Protein 9BFJ (pdb70)

B-factor: mean 52.78, std 20.86, range [24.95, 113.48]

GO terms:
  GO:0005886 plasma membrane (C, IDA)
  GO:0005307 choline:sodium symporter activity (F, IMP)
  GO:0031594 neuromuscular junction (C, IDA)
  GO:0031901 early endosome membrane (C, IDA)
  GO:0005307 choline:sodium symporter activity (F, IDA)
  GO:0042734 presynaptic membrane (C, IDA)
  GO:0030672 synaptic vesicle membrane (C, IDA)
  GO:0015871 choline transport (P, IDA)
  GO:0015220 choline transmembrane transporter activity (F, IDA)
  GO:0008292 acetylcholine biosynthetic process (P, IDA)
  GO:0005307 choline:sodium symporter activity (F, EXP)
  GO:0042734 presynaptic membrane (C, EXP)
  GO:0031901 early endosome membrane (C, IMP)
  GO:0015871 choline transport (P, IMP)
  GO:0015220 choline transmembrane transporter activity (F, IMP)
  GO:0005886 plasma membrane (C, TAS)
  GO:0015721 bile acid and bile salt transport (P, TAS)
  GO:0015220 choline transmembrane transporter activity (F, TAS)
  GO:0006836 neurotransmitter transport (P, TAS)
  GO:0016020 membrane (C, IDA)

Secondary structure (DSSP, 8-state):
---HHHHHHHHHHHHHHHHHHHHHHHH----HHHHHHHHHHHHH-SHIIIIIHHHHHHSTTT-GGG-HHHHHHHHHHHHIIIIIHHHHTTS--SSTTHHHHHHT-HHHHHHHHHHHHHHHHHHHHHHHHHHHHHHHHHTT--HHHHHHHHHHHHHHHHHHHHHS---SHHHHHHHHHHHHHHHHHHHHHT-SSB--HHHHHHS-SSSS-TT----TTTHHHHHHHHHHHHHTTS--HHHHHHHHTSSSHHHHHHHHHHHHHHHHHHHHHHHHHHHHHHTB-TTTSTT-SSPTTTTT-GGGHHHHHHHHSS-HHHHHHHHHHHHHHHHHHHHHHHHHHHHHIIIIIIIIII--HHHHHHHHHHHHHHHHHHHHHHHHH---HHHHHHHTTHHIIIIIHHHHHHHHT-TT--HHHHHHHHHHHHHHHHHT-BTTTTB--SS--TT-EE-TTSPEE--S-HHHHHHHHHHHHHHHHHHHHHHHHHHTSS-GGG-SS---

Solvent-accessible surface area: 21034 Å² total; per-residue (Å²): 134,97,98,97,104,0,72,115,9,27,90,82,43,51,91,89,6,25,103,61,0,87,155,7,15,220,176,97,263,155,97,38,55,80,41,3,1,91,32,0,1,0,9,19,0,0,0,0,4,1,0,0,0,0,13,1,1,2,34,33,55,73,1,53,27,43,2,8,0,0,64,0,10,0,54,1,1,53,34,0,1,100,111,9,0,129,35,0,38,117,112,69,22,86,4,2,0,7,0,0,8,122,74,11,29,93,181,7,0,16,76,0,9,75,4,6,50,66,2,2,31,23,16,0,0,0,0,0,4,0,1,0,0,0,8,17,21,9,0,79,37,94,54,103,86,0,1,74,68,0,5,98,69,0,6,89,18,1,49,75,10,47,124,161,79,74,24,101,7,27,40,32,0,13,130,26,0,81,48,2,1,82,63,1,3,69,78,1,72,93,49,123,3,15,25,102,30,46,96,2,11,94,96,67,100,100,24,120,42,22,72,28,104,52,86,105,64,39,64,145,16,65,88,8,19,34,53,0,0,37,27,0,1,1,2,15,6,4,1,0,89,38,0,33,77,13,105,53,24,88,61,0,34,45,0,0,70,63,0,1,137,13,0,61,39,10,1,82,1,0,26,38,1,0,0,0,2,2,0,4,28,10,97,118,13,96,46,19,119,73,28,0,58,82,56,115,48,17,11,28,0,1,0,1,0,0,62,68,5,14,48,98,128,2,2,33,80,0,0,4,2,1,8,0,0,0,6,4,0,0,35,19,0,0,66,8,2,0,36,0,62,3,77,1,32,56,86,68,63,161,172,92,116,142,48,28,55,140,13,52,86,93,17,2,106,90,9,3,64,41,0,15,50,43,4,58,151,42,146,33,0,7,1,6,7,16,10,4,1,3,39,2,0,0,1,0,9,0,0,0,37,0,18,32,101,27,178,12,16,5,8,36,0,0,50,22,0,27,94,29,0,45,117,28,14,92,6,2,2,9,52,66,103,150,80,83,5,123,63,89,25,106,40,116,75,78,52,151,94,43,16,78,29,22,47,72,34,14,21,25,69,0,16,61,36,0,46,94,30,0,40,78,56,0,96,93,9,41,137,38,29,134,71,51,98,58,45,102,174,100,20,108,67,117,39,79

Organism: Homo sapiens (NCBI:txid9606)

Foldseek 3Di:
DFDVVLVVLLVVLVCVLQVVQVVVVVVPVPCVLVLLLLLLLLQQFALLLQLLLLLQLQDQQHFQLNSQQLVQLLLLLLCCLVPVLVLVEPDPDQFLLVLVCVFANLVLSVVVLVLQLLLLLLQLLLLLLSLLLLCCLQRVDDSLVSSVVSLVVLLVLLVVCVVDPTDCSSVVLSVLLLVLLVVLLVLLCPFPQFDDLVCLQCDPDPGHRSNHDADPLLVQVSVLLSCLSNLLSNSHRLLVNSSHPDPDSVSSSSSSNSSSVSSVSSSVSSSSQSSRLNRGPQCPWPNHPDRCVVVLNSSSSNSCSLRTRHDSVSSSSNSSSNSSSSSSNSSSSLQSSLVCCLPSPPPPPVHDPVVSVVSSSVSSVVSSVSSSVVSVPARHSNLSSSVSSQVSLLQVSLVSCCSRPPPQFYNQLNVQLRVQLVVLVVQQFDVRVPGAHNDADPPWDADPVGHIHHSHSSSVVSNVSSNVSRNVRRVVVVCCDVVCVDPPVPPP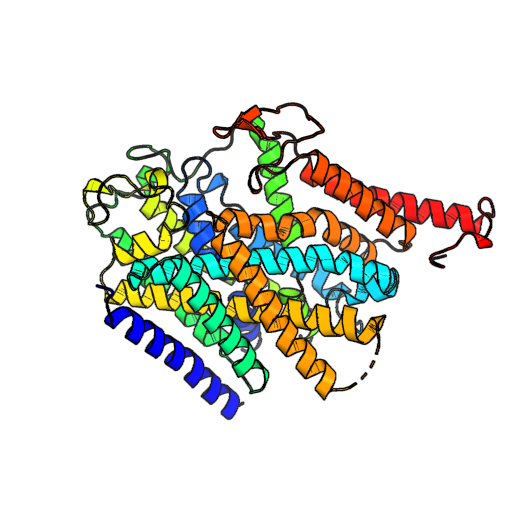SPSD

InterPro domains:
  IPR001734 Sodium/solute symporter [PF00474] (43-442)
  IPR001734 Sodium/solute symporter [PS50283] (4-456)
  IPR038377 Sodium/glucose symporter superfamily [G3DSA:1.20.1730.10] (32-506)
  IPR052244 High-affinity choline transporter [PTHR45897] (1-536)

Radius of gyration: 23.04 Å; Cα contacts (8 Å, |Δi|>4): 866; chains: 1; bounding box: 53×67×60 Å

Nearest PDB structures (foldseek):
  9bfj-assembly1_A  TM=1.002E+00  e=8.183E-70  Homo sapiens
  9bfi-assembly1_A  TM=9.826E-01  e=3.630E-61  Homo sapiens
  9bfk-assembly1_A  TM=9.855E-01  e=7.195E-60  Homo sapiens
  8j77-assembly1_A  TM=9.714E-01  e=5.092E-55  Homo sapiens
  8zqr-assembly1_A  TM=9.500E-01  e=1.009E-53  Homo sapiens

Structure (mmCIF, N/CA/C/O backbone):
data_9BFJ
#
_entry.id   9BFJ
#
_cell.length_a   1.00
_cell.length_b   1.00
_cell.length_c   1.00
_cell.angle_alpha   90.00
_cell.angle_beta   90.00
_cell.angle_gamma   90.00
#
_symmetry.space_group_name_H-M   'P 1'
#
loop_
_entity.id
_entity.type
_entity.pdbx_description
1 polymer 'High affinity choline transporter 1'
2 non-polymer 'CHOLINE ION'
3 non-polymer 'CHLORIDE ION'
4 non-polymer 'SODIUM ION'
#
loop_
_atom_site.group_PDB
_atom_site.id
_atom_site.type_symbol
_atom_site.label_atom_id
_atom_site.label_alt_id
_atom_site.label_comp_id
_atom_site.label_asym_id
_atom_site.label_entity_id
_atom_site.label_seq_id
_atom_site.pdbx_PDB_ins_code
_atom_site.Cartn_x
_atom_site.Cartn_y
_atom_site.Cartn_z
_atom_site.occupancy
_atom_site.B_iso_or_equiv
_atom_site.auth_seq_id
_atom_site.auth_comp_id
_atom_site.auth_asym_id
_atom_site.auth_atom_id
_atom_site.pdbx_PDB_model_num
ATOM 1 N N . ALA A 1 2 ? 82.812 59.585 72.490 1.00 98.22 2 ALA A N 1
ATOM 2 C CA . ALA A 1 2 ? 83.558 60.418 71.554 1.00 98.22 2 ALA A CA 1
ATOM 3 C C . ALA A 1 2 ? 84.524 61.346 72.285 1.00 98.22 2 ALA A C 1
ATOM 4 O O . ALA A 1 2 ? 85.562 61.725 71.740 1.00 98.22 2 ALA A O 1
ATOM 6 N N . PHE A 1 3 ? 84.175 61.716 73.515 1.00 95.10 3 PHE A N 1
ATOM 7 C CA . PHE A 1 3 ? 85.034 62.596 74.294 1.00 95.10 3 PHE A CA 1
ATOM 8 C C . PHE A 1 3 ? 86.287 61.856 74.744 1.00 95.10 3 PHE A C 1
ATOM 9 O O . PHE A 1 3 ? 86.245 60.668 75.071 1.00 95.10 3 PHE A O 1
ATOM 17 N N . HIS A 1 4 ? 87.410 62.569 74.755 1.00 97.49 4 HIS A N 1
ATOM 18 C CA . HIS A 1 4 ? 88.690 61.972 75.116 1.00 97.49 4 HIS A CA 1
ATOM 19 C C . HIS A 1 4 ? 88.795 61.859 76.632 1.00 97.49 4 HIS A C 1
ATOM 20 O O . HIS A 1 4 ? 88.776 62.873 77.339 1.00 97.49 4 HIS A O 1
ATOM 27 N N . VAL A 1 5 ? 88.913 60.624 77.127 1.00 100.69 5 VAL A N 1
ATOM 28 C CA . VAL A 1 5 ? 89.059 60.387 78.559 1.00 100.69 5 VAL A CA 1
ATOM 29 C C . VAL A 1 5 ? 90.408 60.883 79.069 1.00 100.69 5 VAL A C 1
ATOM 30 O O . VAL A 1 5 ? 90.574 61.104 80.278 1.00 100.69 5 VAL A O 1
ATOM 34 N N . GLU A 1 6 ? 91.374 61.069 78.163 1.00 99.17 6 GLU A N 1
ATOM 35 C CA . GLU A 1 6 ? 92.673 61.614 78.544 1.00 99.17 6 GLU A CA 1
ATOM 36 C C . GLU A 1 6 ? 92.529 63.008 79.135 1.00 99.17 6 GLU A C 1
ATOM 37 O O . GLU A 1 6 ? 93.195 63.343 80.119 1.00 99.17 6 GLU A O 1
ATOM 43 N N . GLY A 1 7 ? 91.651 63.830 78.556 1.00 94.39 7 GLY A N 1
ATOM 44 C CA . GLY A 1 7 ? 91.437 65.166 79.089 1.00 94.39 7 GLY A CA 1
ATOM 45 C C . GLY A 1 7 ? 90.830 65.158 80.477 1.00 94.39 7 GLY A C 1
ATOM 46 O O . GLY A 1 7 ? 91.223 65.946 81.342 1.00 94.39 7 GLY A O 1
ATOM 47 N N . LEU A 1 8 ? 89.856 64.276 80.707 1.00 96.24 8 LEU A N 1
ATOM 48 C CA . LEU A 1 8 ? 89.236 64.193 82.023 1.00 96.24 8 LEU A CA 1
ATOM 49 C C . LEU A 1 8 ? 90.233 63.708 83.068 1.00 96.24 8 LEU A C 1
ATOM 50 O O . LEU A 1 8 ? 90.310 64.269 84.170 1.00 96.24 8 LEU A O 1
ATOM 55 N N . ILE A 1 9 ? 91.031 62.690 82.731 1.00 99.31 9 ILE A N 1
ATOM 56 C CA . ILE A 1 9 ? 92.038 62.229 83.683 1.00 99.31 9 ILE A CA 1
ATOM 57 C C . ILE A 1 9 ? 93.110 63.297 83.896 1.00 99.31 9 ILE A C 1
ATOM 58 O O . ILE A 1 9 ? 93.651 63.427 85.003 1.00 99.31 9 ILE A O 1
ATOM 63 N N . ALA A 1 10 ? 93.385 64.123 82.878 1.00 95.26 10 ALA A N 1
ATOM 64 C CA . ALA A 1 10 ? 94.389 65.172 83.015 1.00 95.26 10 ALA A CA 1
ATOM 65 C C . ALA A 1 10 ? 93.906 66.294 83.922 1.00 95.26 10 ALA A C 1
ATOM 66 O O . ALA A 1 10 ? 94.662 66.779 84.771 1.00 95.26 10 ALA A O 1
ATOM 68 N N . ILE A 1 11 ? 92.656 66.731 83.754 1.00 91.34 11 ILE A N 1
ATOM 69 C CA . ILE A 1 11 ? 92.152 67.773 84.642 1.00 91.34 11 ILE A CA 1
ATOM 70 C C . ILE A 1 11 ? 92.008 67.237 86.063 1.00 91.34 11 ILE A C 1
ATOM 71 O O . ILE A 1 11 ? 92.261 67.966 87.032 1.00 91.34 11 ILE A O 1
ATOM 76 N N . ILE A 1 12 ? 91.672 65.950 86.220 1.00 96.77 12 ILE A N 1
ATOM 77 C CA . ILE A 1 12 ? 91.601 65.364 87.559 1.00 96.77 12 ILE A CA 1
ATOM 78 C C . ILE A 1 12 ? 92.975 65.369 88.225 1.00 96.77 12 ILE A C 1
ATOM 79 O O . ILE A 1 12 ? 93.124 65.805 89.376 1.00 96.77 12 ILE A O 1
ATOM 84 N N . VAL A 1 13 ? 94.006 64.908 87.505 1.00 97.18 13 VAL A N 1
ATOM 85 C CA . VAL A 1 13 ? 95.329 64.824 88.121 1.00 97.18 13 VAL A CA 1
ATOM 86 C C . VAL A 1 13 ? 95.909 66.217 88.361 1.00 97.18 13 VAL A C 1
ATOM 87 O O . VAL A 1 13 ? 96.594 66.437 89.365 1.00 97.18 13 VAL A O 1
ATOM 91 N N . PHE A 1 14 ? 95.628 67.186 87.481 1.00 92.64 14 PHE A N 1
ATOM 92 C CA . PHE A 1 14 ? 96.105 68.548 87.714 1.00 92.64 14 PHE A CA 1
ATOM 93 C C . PHE A 1 14 ? 95.419 69.184 88.916 1.00 92.64 14 PHE A C 1
ATOM 94 O O . PHE A 1 14 ? 96.066 69.883 89.705 1.00 92.64 14 PHE A O 1
ATOM 102 N N . TYR A 1 15 ? 94.111 68.956 89.074 1.00 91.99 15 TYR A N 1
ATOM 103 C CA . TYR A 1 15 ? 93.403 69.483 90.236 1.00 91.99 15 TYR A CA 1
ATOM 104 C C . TYR A 1 15 ? 93.941 68.877 91.527 1.00 91.99 15 TYR A C 1
ATOM 105 O O . TYR A 1 15 ? 94.150 69.590 92.521 1.00 91.99 15 TYR A O 1
ATOM 114 N N . LEU A 1 16 ? 94.191 67.565 91.524 1.00 97.79 16 LEU A N 1
ATOM 115 C CA . LEU A 1 16 ? 94.757 66.921 92.706 1.00 97.79 16 LEU A CA 1
ATOM 116 C C . LEU A 1 16 ? 96.174 67.413 92.988 1.00 97.79 16 LEU A C 1
ATOM 117 O O . LEU A 1 16 ? 96.552 67.588 94.151 1.00 97.79 16 LEU A O 1
ATOM 122 N N . LEU A 1 17 ? 96.971 67.637 91.939 1.00 99.83 17 LEU A N 1
ATOM 123 C CA . LEU A 1 17 ? 98.326 68.152 92.118 1.00 99.83 17 LEU A CA 1
ATOM 124 C C . LEU A 1 17 ? 98.308 69.565 92.688 1.00 99.83 17 LEU A C 1
ATOM 125 O O . LEU A 1 17 ? 99.192 69.938 93.467 1.00 99.83 17 LEU A O 1
ATOM 130 N N . ILE A 1 18 ? 97.325 70.373 92.286 1.00 94.78 18 ILE A N 1
ATOM 131 C CA . ILE A 1 18 ? 97.178 71.708 92.858 1.00 94.78 18 ILE A CA 1
ATOM 132 C C . ILE A 1 18 ? 96.808 71.622 94.335 1.00 94.78 18 ILE A C 1
ATOM 133 O O . ILE A 1 18 ? 97.384 72.324 95.176 1.00 94.78 18 ILE A O 1
ATOM 138 N N . LEU A 1 19 ? 95.860 70.747 94.680 1.00 101.06 19 LEU A N 1
ATOM 139 C CA . LEU A 1 19 ? 95.351 70.736 96.051 1.00 101.06 19 LEU A CA 1
ATOM 140 C C . LEU A 1 19 ? 96.333 70.082 97.025 1.00 101.06 19 LEU A C 1
ATOM 141 O O . LEU A 1 19 ? 96.418 70.492 98.190 1.00 101.06 19 LEU A O 1
ATOM 146 N N . LEU A 1 20 ? 97.071 69.060 96.577 1.00 104.29 20 LEU A N 1
ATOM 147 C CA . LEU A 1 20 ? 97.922 68.294 97.488 1.00 104.29 20 LEU A CA 1
ATOM 148 C C . LEU A 1 20 ? 99.079 69.130 98.025 1.00 104.29 20 LEU A C 1
ATOM 149 O O . LEU A 1 20 ? 99.405 69.056 99.218 1.00 104.29 20 LEU A O 1
ATOM 154 N N . VAL A 1 21 ? 99.712 69.927 97.161 1.00 103.87 21 VAL A N 1
ATOM 155 C CA . VAL A 1 21 ? 100.817 70.773 97.600 1.00 103.87 21 VAL A CA 1
ATOM 156 C C . VAL A 1 21 ? 100.323 71.827 98.584 1.00 103.87 21 VAL A C 1
ATOM 157 O O . VAL A 1 21 ? 101.005 72.148 99.564 1.00 103.87 21 VAL A O 1
ATOM 161 N N . GLY A 1 22 ? 99.130 72.373 98.345 1.00 103.39 22 GLY A N 1
ATOM 162 C CA . GLY A 1 22 ? 98.565 73.329 99.283 1.00 103.39 22 GLY A CA 1
ATOM 163 C C . GLY A 1 22 ? 98.236 72.713 100.630 1.00 103.39 22 GLY A C 1
ATOM 164 O O . GLY A 1 22 ? 98.447 73.338 101.673 1.00 103.39 22 GLY A O 1
ATOM 165 N N . ILE A 1 23 ? 97.718 71.482 100.626 1.00 105.90 23 ILE A N 1
ATOM 166 C CA . ILE A 1 23 ? 97.452 70.783 101.883 1.00 105.90 23 ILE A CA 1
ATOM 167 C C . ILE A 1 23 ? 98.753 70.537 102.641 1.00 105.90 23 ILE A C 1
ATOM 168 O O . ILE A 1 23 ? 98.824 70.727 103.862 1.00 105.90 23 ILE A O 1
ATOM 173 N N . TRP A 1 24 ? 99.806 70.129 101.926 1.00 110.52 24 TRP A N 1
ATOM 174 C CA . TRP A 1 24 ? 101.104 69.917 102.564 1.00 110.52 24 TRP A CA 1
ATOM 175 C C . TRP A 1 24 ? 101.664 71.215 103.144 1.00 110.52 24 TRP A C 1
ATOM 176 O O . TRP A 1 24 ? 102.203 71.226 104.260 1.00 110.52 24 TRP A O 1
ATOM 187 N N . ALA A 1 25 ? 101.542 72.319 102.401 1.00 108.02 25 ALA A N 1
ATOM 188 C CA . ALA A 1 25 ? 102.046 73.603 102.880 1.00 108.02 25 ALA A CA 1
ATOM 189 C C . ALA A 1 25 ? 101.263 74.092 104.093 1.00 108.02 25 ALA A C 1
ATOM 190 O O . ALA A 1 25 ? 101.843 74.670 105.019 1.00 108.02 25 ALA A O 1
ATOM 192 N N . ALA A 1 26 ? 99.945 73.879 104.101 1.00 109.29 26 ALA A N 1
ATOM 193 C CA . ALA A 1 26 ? 99.148 74.222 105.273 1.00 109.29 26 ALA A CA 1
ATOM 194 C C . ALA A 1 26 ? 99.501 73.345 106.465 1.00 109.29 26 ALA A C 1
ATOM 195 O O . ALA A 1 26 ? 99.452 73.808 107.610 1.00 109.29 26 ALA A O 1
ATOM 197 N N . TRP A 1 27 ? 99.842 72.077 106.216 1.00 113.48 27 TRP A N 1
ATOM 198 C CA . TRP A 1 27 ? 100.295 71.202 107.292 1.00 113.48 27 TRP A CA 1
ATOM 199 C C . TRP A 1 27 ? 101.600 71.707 107.894 1.00 113.48 27 TRP A C 1
ATOM 200 O O . TRP A 1 27 ? 101.762 71.720 109.121 1.00 113.48 27 TRP A O 1
ATOM 211 N N . ARG A 1 28 ? 102.547 72.117 107.045 1.00 112.47 28 ARG A N 1
ATOM 212 C CA . ARG A 1 28 ? 103.802 72.669 107.550 1.00 112.47 28 ARG A CA 1
ATOM 213 C C . ARG A 1 28 ? 103.570 73.993 108.268 1.00 112.47 28 ARG A C 1
ATOM 214 O O . ARG A 1 28 ? 104.094 74.218 109.366 1.00 112.47 28 ARG A O 1
ATOM 222 N N . THR A 1 29 ? 102.777 74.875 107.671 1.00 110.72 29 THR A N 1
ATOM 223 C CA . THR A 1 29 ? 102.539 76.196 108.238 1.00 110.72 29 THR A CA 1
ATOM 224 C C . THR A 1 29 ? 101.205 76.252 108.974 1.00 110.72 29 THR A C 1
ATOM 225 O O . THR A 1 29 ? 101.157 76.542 110.169 1.00 110.72 29 THR A O 1
ATOM 229 N N . ARG A 1 47 ? 113.613 84.308 104.167 1.00 108.16 47 ARG A N 1
ATOM 230 C CA . ARG A 1 47 ? 114.448 85.479 104.413 1.00 108.16 47 ARG A CA 1
ATOM 231 C C . ARG A 1 47 ? 113.869 86.738 103.763 1.00 108.16 47 ARG A C 1
ATOM 232 O O . ARG A 1 47 ? 114.318 87.159 102.696 1.00 108.16 47 ARG A O 1
ATOM 240 N N . ASP A 1 48 ? 112.877 87.333 104.438 1.00 99.64 48 ASP A N 1
ATOM 241 C CA . ASP A 1 48 ? 112.197 88.551 103.982 1.00 99.64 48 ASP A CA 1
ATOM 242 C C . ASP A 1 48 ? 111.612 88.364 102.581 1.00 99.64 48 ASP A C 1
ATOM 243 O O . ASP A 1 48 ? 111.758 89.212 101.698 1.00 99.64 48 ASP A O 1
ATOM 248 N N . ILE A 1 49 ? 110.949 87.227 102.379 1.00 77.67 49 ILE A N 1
ATOM 249 C CA . ILE A 1 49 ? 110.377 86.872 101.087 1.00 77.67 49 ILE A CA 1
ATOM 250 C C . ILE A 1 49 ? 108.856 86.849 101.115 1.00 77.67 49 ILE A C 1
ATOM 251 O O . ILE A 1 49 ? 108.229 86.623 100.069 1.00 77.67 49 ILE A O 1
ATOM 256 N N . GLY A 1 50 ? 108.238 87.115 102.269 1.00 63.28 50 GLY A N 1
ATOM 257 C CA . GLY A 1 50 ? 106.788 87.074 102.357 1.00 63.28 50 GLY A CA 1
ATOM 258 C C . GLY A 1 50 ? 106.100 88.151 101.543 1.00 63.28 50 GLY A C 1
ATOM 259 O O . GLY A 1 50 ? 104.931 88.001 101.174 1.00 63.28 50 GLY A O 1
ATOM 260 N N . LEU A 1 51 ? 106.804 89.249 101.260 1.00 56.62 51 LEU A N 1
ATOM 261 C CA . LEU A 1 51 ? 106.271 90.283 100.380 1.00 56.62 51 LEU A CA 1
ATOM 262 C C . LEU A 1 51 ? 106.043 89.741 98.975 1.00 56.62 51 LEU A C 1
ATOM 263 O O . LEU A 1 51 ? 105.010 90.016 98.348 1.00 56.62 51 LEU A O 1
ATOM 268 N N . LEU A 1 52 ? 106.992 88.947 98.478 1.00 54.94 52 LEU A N 1
ATOM 269 C CA . LEU A 1 52 ? 106.828 88.299 97.183 1.00 54.94 52 LEU A CA 1
ATOM 270 C C . LEU A 1 52 ? 105.652 87.335 97.195 1.00 54.94 52 LEU A C 1
ATOM 271 O O . LEU A 1 52 ? 104.901 87.248 96.217 1.00 54.94 52 LEU A O 1
ATOM 276 N N . VAL A 1 53 ? 105.480 86.598 98.294 1.00 53.26 53 VAL A N 1
ATOM 277 C CA . VAL A 1 53 ? 104.386 85.636 98.392 1.00 53.26 53 VAL A CA 1
ATOM 278 C C . VAL A 1 53 ? 103.041 86.353 98.384 1.00 53.26 53 VAL A C 1
ATOM 279 O O . VAL A 1 53 ? 102.097 85.922 97.710 1.00 53.26 53 VAL A O 1
ATOM 283 N N . GLY A 1 54 ? 102.938 87.464 99.115 1.00 47.38 54 GLY A N 1
ATOM 284 C CA . GLY A 1 54 ? 101.712 88.246 99.089 1.00 47.38 54 GLY A CA 1
ATOM 285 C C . GLY A 1 54 ? 101.411 88.823 97.718 1.00 47.38 54 GLY A C 1
ATOM 286 O O . GLY A 1 54 ? 100.259 88.818 97.270 1.00 47.38 54 GLY A O 1
ATOM 287 N N . GLY A 1 55 ? 102.443 89.317 97.028 1.00 43.01 55 GLY A N 1
ATOM 288 C CA . GLY A 1 55 ? 102.242 89.813 95.677 1.00 43.01 55 GLY A CA 1
ATOM 289 C C . GLY A 1 55 ? 101.781 88.733 94.716 1.00 43.01 55 GLY A C 1
ATOM 290 O O . GLY A 1 55 ? 100.884 88.958 93.899 1.00 43.01 55 GLY A O 1
ATOM 291 N N . PHE A 1 56 ? 102.378 87.542 94.812 1.00 45.01 56 PHE A N 1
ATOM 292 C CA . PHE A 1 56 ? 101.976 86.428 93.958 1.00 45.01 56 PHE A CA 1
ATOM 293 C C . PHE A 1 56 ? 100.550 85.985 94.254 1.00 45.01 56 PHE A C 1
ATOM 294 O O . PHE A 1 56 ? 99.794 85.650 93.335 1.00 45.01 56 PHE A O 1
ATOM 302 N N . THR A 1 57 ? 100.169 85.965 95.531 1.00 41.79 57 THR A N 1
ATOM 303 C CA . THR A 1 57 ? 98.812 85.576 95.896 1.00 41.79 57 THR A CA 1
ATOM 304 C C . THR A 1 57 ? 97.789 86.580 95.372 1.00 41.79 57 THR A C 1
ATOM 305 O O . THR A 1 57 ? 96.729 86.193 94.864 1.00 41.79 57 THR A O 1
ATOM 309 N N . MET A 1 58 ? 98.094 87.877 95.473 1.00 38.00 58 MET A N 1
ATOM 310 C CA . MET A 1 58 ? 97.185 88.884 94.932 1.00 38.00 58 MET A CA 1
ATOM 311 C C . MET A 1 58 ? 97.100 88.799 93.410 1.00 38.00 58 MET A C 1
ATOM 312 O O . MET A 1 58 ? 96.022 88.990 92.834 1.00 38.00 58 MET A O 1
ATOM 317 N N . THR A 1 59 ? 98.220 88.504 92.744 1.00 35.71 59 THR A N 1
ATOM 318 C CA . THR A 1 59 ? 98.191 88.300 91.298 1.00 35.71 59 THR A CA 1
ATOM 319 C C . THR A 1 59 ? 97.318 87.108 90.924 1.00 35.71 59 THR A C 1
ATOM 320 O O . THR A 1 59 ? 96.558 87.168 89.952 1.00 35.71 59 THR A O 1
ATOM 324 N N . ALA A 1 60 ? 97.420 86.013 91.680 1.00 34.50 60 ALA A N 1
ATOM 325 C CA . ALA A 1 60 ? 96.592 84.842 91.408 1.00 34.50 60 ALA A CA 1
ATOM 326 C C . ALA A 1 60 ? 95.116 85.138 91.642 1.00 34.50 60 ALA A C 1
ATOM 327 O O . ALA A 1 60 ? 94.256 84.621 90.925 1.00 34.50 60 ALA A O 1
ATOM 329 N N . THR A 1 61 ? 94.805 85.955 92.647 1.00 33.23 61 THR A N 1
ATOM 330 C CA . THR A 1 61 ? 93.423 86.381 92.856 1.00 33.23 61 THR A CA 1
ATOM 331 C C . THR A 1 61 ? 92.913 87.216 91.685 1.00 33.23 61 THR A C 1
ATOM 332 O O . THR A 1 61 ? 91.786 87.021 91.217 1.00 33.23 61 THR A O 1
ATOM 336 N N . TRP A 1 62 ? 93.738 88.140 91.185 1.00 27.38 62 TRP A N 1
ATOM 337 C CA . TRP A 1 62 ? 93.286 89.076 90.158 1.00 27.38 62 TRP A CA 1
ATOM 338 C C . TRP A 1 62 ? 93.170 88.413 88.791 1.00 27.38 62 TRP A C 1
ATOM 339 O O . TRP A 1 62 ? 92.215 88.670 88.053 1.00 27.38 62 TRP A O 1
ATOM 350 N N . VAL A 1 63 ? 94.128 87.568 88.429 1.00 29.46 63 VAL A N 1
ATOM 351 C CA . VAL A 1 63 ? 94.208 87.006 87.085 1.00 29.46 63 VAL A CA 1
ATOM 352 C C . VAL A 1 63 ? 93.424 85.699 87.053 1.00 29.46 63 VAL A C 1
ATOM 353 O O . VAL A 1 63 ? 93.827 84.708 87.662 1.00 29.46 63 VAL A O 1
ATOM 357 N N . GLY A 1 64 ? 92.312 85.689 86.324 1.00 28.87 64 GLY A N 1
ATOM 358 C CA . GLY A 1 64 ? 91.469 84.524 86.195 1.00 28.87 64 GLY A CA 1
ATOM 359 C C . GLY A 1 64 ? 91.138 84.231 84.745 1.00 28.87 64 GLY A C 1
ATOM 360 O O . GLY A 1 64 ? 91.910 84.527 83.834 1.00 28.87 64 GLY A O 1
ATOM 361 N N . GLY A 1 65 ? 89.964 83.630 84.547 1.00 28.33 65 GLY A N 1
ATOM 362 C CA . GLY A 1 65 ? 89.525 83.305 83.200 1.00 28.33 65 GLY A CA 1
ATOM 363 C C . GLY A 1 65 ? 89.257 84.537 82.361 1.00 28.33 65 GLY A C 1
ATOM 364 O O . GLY A 1 65 ? 89.484 84.534 81.148 1.00 28.33 65 GLY A O 1
ATOM 365 N N . GLY A 1 66 ? 88.746 85.592 82.993 1.00 27.49 66 GLY A N 1
ATOM 366 C CA . GLY A 1 66 ? 88.584 86.891 82.375 1.00 27.49 66 GLY A CA 1
ATOM 367 C C . GLY A 1 66 ? 89.857 87.388 81.734 1.00 27.49 66 GLY A C 1
ATOM 368 O O . GLY A 1 66 ? 89.876 87.580 80.522 1.00 27.49 66 GLY A O 1
ATOM 369 N N . TYR A 1 67 ? 90.928 87.531 82.522 1.00 28.89 67 TYR A N 1
ATOM 370 C CA . TYR A 1 67 ? 92.214 87.986 81.995 1.00 28.89 67 TYR A CA 1
ATOM 371 C C . TYR A 1 67 ? 92.619 87.198 80.758 1.00 28.89 67 TYR A C 1
ATOM 372 O O . TYR A 1 67 ? 92.626 87.739 79.648 1.00 28.89 67 TYR A O 1
ATOM 381 N N . ILE A 1 68 ? 92.814 85.891 80.913 1.00 30.69 68 ILE A N 1
ATOM 382 C CA . ILE A 1 68 ? 93.406 85.081 79.854 1.00 30.69 68 ILE A CA 1
ATOM 383 C C . ILE A 1 68 ? 92.480 85.016 78.638 1.00 30.69 68 ILE A C 1
ATOM 384 O O . ILE A 1 68 ? 92.816 85.503 77.545 1.00 30.69 68 ILE A O 1
ATOM 389 N N . ASN A 1 69 ? 91.273 84.475 78.829 1.00 30.65 69 ASN A N 1
ATOM 390 C CA . ASN A 1 69 ? 90.399 84.207 77.692 1.00 30.65 69 ASN A CA 1
ATOM 391 C C . ASN A 1 69 ? 89.809 85.489 77.113 1.00 30.65 69 ASN A C 1
ATOM 392 O O . ASN A 1 69 ? 89.717 85.628 75.891 1.00 30.65 69 ASN A O 1
ATOM 397 N N . GLY A 1 70 ? 89.393 86.433 77.962 1.00 27.87 70 GLY A N 1
ATOM 398 C CA . GLY A 1 70 ? 88.849 87.678 77.460 1.00 27.87 70 GLY A CA 1
ATOM 399 C C . GLY A 1 70 ? 89.879 88.535 76.752 1.00 27.87 70 GLY A C 1
ATOM 400 O O . GLY A 1 70 ? 89.560 89.191 75.760 1.00 27.87 70 GLY A O 1
ATOM 401 N N . THR A 1 71 ? 91.129 88.539 77.237 1.00 27.04 71 THR A N 1
ATOM 402 C CA . THR A 1 71 ? 92.174 89.269 76.537 1.00 27.04 71 THR A CA 1
ATOM 403 C C . THR A 1 71 ? 92.454 88.655 75.177 1.00 27.04 71 THR A C 1
ATOM 404 O O . THR A 1 71 ? 92.589 89.386 74.184 1.00 27.04 71 THR A O 1
ATOM 408 N N . ALA A 1 72 ? 92.475 87.320 75.100 1.00 27.63 72 ALA A N 1
ATOM 409 C CA . ALA A 1 72 ? 92.681 86.677 73.809 1.00 27.63 72 ALA A CA 1
ATOM 410 C C . ALA A 1 72 ? 91.527 86.959 72.853 1.00 27.63 72 ALA A C 1
ATOM 411 O O . ALA A 1 72 ? 91.749 87.208 71.663 1.00 27.63 72 ALA A O 1
ATOM 413 N N . GLU A 1 73 ? 90.294 86.948 73.362 1.00 30.39 73 GLU A N 1
ATOM 414 C CA . GLU A 1 73 ? 89.134 87.233 72.525 1.00 30.39 73 GLU A CA 1
ATOM 415 C C . GLU A 1 73 ? 89.137 88.674 72.029 1.00 30.39 73 GLU A C 1
ATOM 416 O O . GLU A 1 73 ? 88.863 88.926 70.853 1.00 30.39 73 GLU A O 1
ATOM 422 N N . ALA A 1 74 ? 89.447 89.631 72.908 1.00 28.28 74 ALA A N 1
ATOM 423 C CA . ALA A 1 74 ? 89.455 91.036 72.513 1.00 28.28 74 ALA A CA 1
ATOM 424 C C . ALA A 1 74 ? 90.532 91.319 71.475 1.00 28.28 74 ALA A C 1
ATOM 425 O O . ALA A 1 74 ? 90.300 92.076 70.528 1.00 28.28 74 ALA A O 1
ATOM 427 N N . VAL A 1 75 ? 91.717 90.726 71.634 1.00 26.86 75 VAL A N 1
ATOM 428 C CA . VAL A 1 75 ? 92.749 90.893 70.615 1.00 26.86 75 VAL A CA 1
ATOM 429 C C . VAL A 1 75 ? 92.334 90.207 69.315 1.00 26.86 75 VAL A C 1
ATOM 430 O O . VAL A 1 75 ? 92.632 90.694 68.219 1.00 26.86 75 VAL A O 1
ATOM 434 N N . TYR A 1 76 ? 91.611 89.089 69.413 1.00 32.88 76 TYR A N 1
ATOM 435 C CA . TYR A 1 76 ? 91.289 88.303 68.225 1.00 32.88 76 TYR A CA 1
ATOM 436 C C . TYR A 1 76 ? 90.214 88.963 67.361 1.00 32.88 76 TYR A C 1
ATOM 437 O O . TYR A 1 76 ? 90.296 88.917 66.130 1.00 32.88 76 TYR A O 1
ATOM 446 N N . VAL A 1 77 ? 89.201 89.558 67.977 1.00 35.93 77 VAL A N 1
ATOM 447 C CA . VAL A 1 77 ? 88.024 90.048 67.241 1.00 35.93 77 VAL A CA 1
ATOM 448 C C . VAL A 1 77 ? 88.410 91.259 66.396 1.00 35.93 77 VAL A C 1
ATOM 449 O O . VAL A 1 77 ? 89.031 92.200 66.918 1.00 35.93 77 VAL A O 1
ATOM 453 N N . PRO A 1 78 ? 88.075 91.278 65.099 1.00 41.13 78 PRO A N 1
ATOM 454 C CA . PRO A 1 78 ? 88.523 92.380 64.226 1.00 41.13 78 PRO A CA 1
ATOM 455 C C . PRO A 1 78 ? 88.017 93.750 64.634 1.00 41.13 78 PRO A C 1
ATOM 456 O O . PRO A 1 78 ? 88.706 94.748 64.397 1.00 41.13 78 PRO A O 1
ATOM 460 N N . GLY A 1 79 ? 86.832 93.833 65.235 1.00 40.58 79 GLY A N 1
ATOM 461 C CA . GLY A 1 79 ? 86.335 95.118 65.689 1.00 40.58 79 GLY A CA 1
ATOM 462 C C . GLY A 1 79 ? 87.164 95.737 66.796 1.00 40.58 79 GLY A C 1
ATOM 463 O O . GLY A 1 79 ? 87.215 96.963 66.920 1.00 40.58 79 GLY A O 1
ATOM 464 N N . TYR A 1 80 ? 87.799 94.912 67.629 1.00 36.74 80 TYR A N 1
ATOM 465 C CA . TYR A 1 80 ? 88.528 95.428 68.784 1.00 36.74 80 TYR A CA 1
ATOM 466 C C . TYR A 1 80 ? 90.031 95.542 68.530 1.00 36.74 80 TYR A C 1
ATOM 467 O O . TYR A 1 80 ? 90.570 96.649 68.451 1.00 36.74 80 TYR A O 1
ATOM 476 N N . GLY A 1 81 ? 90.713 94.413 68.376 1.00 31.01 81 GLY A N 1
ATOM 477 C CA . GLY A 1 81 ? 92.162 94.430 68.332 1.00 31.01 81 GLY A CA 1
ATOM 478 C C . GLY A 1 81 ? 92.780 94.700 69.698 1.00 31.01 81 GLY A C 1
ATOM 479 O O . GLY A 1 81 ? 92.108 94.758 70.724 1.00 31.01 81 GLY A O 1
ATOM 480 N N . LEU A 1 82 ? 94.106 94.871 69.688 1.00 30.87 82 LEU A N 1
ATOM 481 C CA . LEU A 1 82 ? 94.818 95.199 70.921 1.00 30.87 82 LEU A CA 1
ATOM 482 C C . LEU A 1 82 ? 94.486 96.605 71.402 1.00 30.87 82 LEU A C 1
ATOM 483 O O . LEU A 1 82 ? 94.465 96.854 72.613 1.00 30.87 82 LEU A O 1
ATOM 488 N N . ALA A 1 83 ? 94.205 97.525 70.475 1.00 31.62 83 ALA A N 1
ATOM 489 C CA . ALA A 1 83 ? 93.895 98.903 70.846 1.00 31.62 83 ALA A CA 1
ATOM 490 C C . ALA A 1 83 ? 92.642 98.995 71.703 1.00 31.62 83 ALA A C 1
ATOM 491 O O . ALA A 1 83 ? 92.488 99.950 72.469 1.00 31.62 83 ALA A O 1
ATOM 493 N N . TRP A 1 84 ? 91.737 98.029 71.586 1.00 31.24 84 TRP A N 1
ATOM 494 C CA . TRP A 1 84 ? 90.514 98.011 72.371 1.00 31.24 84 TRP A CA 1
ATOM 495 C C . TRP A 1 84 ? 90.504 96.931 73.446 1.00 31.24 84 TRP A C 1
ATOM 496 O O . TRP A 1 84 ? 89.493 96.777 74.135 1.00 31.24 84 TRP A O 1
ATOM 507 N N . ALA A 1 85 ? 91.597 96.188 73.612 1.00 29.88 85 ALA A N 1
ATOM 508 C CA . ALA A 1 85 ? 91.730 95.224 74.706 1.00 29.88 85 ALA A CA 1
ATOM 509 C C . ALA A 1 85 ? 92.251 95.948 75.946 1.00 29.88 85 ALA A C 1
ATOM 510 O O . ALA A 1 85 ? 93.373 95.747 76.409 1.00 29.88 85 ALA A O 1
ATOM 512 N N . GLN A 1 86 ? 91.399 96.817 76.479 1.00 30.91 86 GLN A N 1
ATOM 513 C CA . GLN A 1 86 ? 91.802 97.735 77.533 1.00 30.91 86 GLN A CA 1
ATOM 514 C C . GLN A 1 86 ? 91.661 97.155 78.930 1.00 30.91 86 GLN A C 1
ATOM 515 O O . GLN A 1 86 ? 92.267 97.687 79.864 1.00 30.91 86 GLN A O 1
ATOM 521 N N . ALA A 1 87 ? 90.875 96.095 79.094 1.00 28.19 87 ALA A N 1
ATOM 522 C CA . ALA A 1 87 ? 90.661 95.526 80.422 1.00 28.19 87 ALA A CA 1
ATOM 523 C C . ALA A 1 87 ? 91.921 94.975 81.091 1.00 28.19 87 ALA A C 1
ATOM 524 O O . ALA A 1 87 ? 92.072 95.202 82.301 1.00 28.19 87 ALA A O 1
ATOM 526 N N . PRO A 1 88 ? 92.830 94.243 80.424 1.00 28.95 88 PRO A N 1
ATOM 527 C CA . PRO A 1 88 ? 94.052 93.826 81.141 1.00 28.95 88 PRO A CA 1
ATOM 528 C C . PRO A 1 88 ? 94.906 94.992 81.619 1.00 28.95 88 PRO A C 1
ATOM 529 O O . PRO A 1 88 ? 95.307 95.023 82.791 1.00 28.95 88 PRO A O 1
ATOM 533 N N . ILE A 1 89 ? 95.153 95.979 80.754 1.00 29.61 89 ILE A N 1
ATOM 534 C CA . ILE A 1 89 ? 95.948 97.141 81.141 1.00 29.61 89 ILE A CA 1
ATOM 535 C C . ILE A 1 89 ? 95.235 97.953 82.215 1.00 29.61 89 ILE A C 1
ATOM 536 O O . ILE A 1 89 ? 95.846 98.361 83.210 1.00 29.61 89 ILE A O 1
ATOM 541 N N . GLY A 1 90 ? 93.936 98.196 82.034 1.00 27.65 90 GLY A N 1
ATOM 542 C CA . GLY A 1 90 ? 93.194 98.992 82.999 1.00 27.65 90 GLY A CA 1
ATOM 543 C C . GLY A 1 90 ? 93.064 98.321 84.351 1.00 27.65 90 GLY A C 1
ATOM 544 O O . GLY A 1 90 ? 93.186 98.970 85.391 1.00 27.65 90 GLY A O 1
ATOM 545 N N . TYR A 1 91 ? 92.834 97.010 84.359 1.00 27.72 91 TYR A N 1
ATOM 546 C CA . TYR A 1 91 ? 92.715 96.281 85.613 1.00 27.72 91 TYR A CA 1
ATOM 547 C C . TYR A 1 91 ? 94.060 96.122 86.304 1.00 27.72 91 TYR A C 1
ATOM 548 O O . TYR A 1 91 ? 94.111 96.032 87.534 1.00 27.72 91 TYR A O 1
ATOM 557 N N . SER A 1 92 ? 95.156 96.077 85.544 1.00 29.33 92 SER A N 1
ATOM 558 C CA . SER A 1 92 ? 96.468 96.120 86.176 1.00 29.33 92 SER A CA 1
ATOM 559 C C . SER A 1 92 ? 96.754 97.493 86.776 1.00 29.33 92 SER A C 1
ATOM 560 O O . SER A 1 92 ? 97.299 97.589 87.880 1.00 29.33 92 SER A O 1
ATOM 563 N N . LEU A 1 93 ? 96.398 98.569 86.067 1.00 29.65 93 LEU A N 1
ATOM 564 C CA . LEU A 1 93 ? 96.606 99.915 86.594 1.00 29.65 93 LEU A CA 1
ATOM 565 C C . LEU A 1 93 ? 95.694 100.225 87.774 1.00 29.65 93 LEU A C 1
ATOM 566 O O . LEU A 1 93 ? 96.002 101.127 88.560 1.00 29.65 93 LEU A O 1
ATOM 571 N N . SER A 1 94 ? 94.576 99.506 87.902 1.00 29.86 94 SER A N 1
ATOM 572 C CA . SER A 1 94 ? 93.734 99.639 89.085 1.00 29.86 94 SER A CA 1
ATOM 573 C C . SER A 1 94 ? 94.501 99.293 90.352 1.00 29.86 94 SER A C 1
ATOM 574 O O . SER A 1 94 ? 94.319 99.937 91.387 1.00 29.86 94 SER A O 1
ATOM 577 N N . LEU A 1 95 ? 95.364 98.277 90.293 1.00 29.83 95 LEU A N 1
ATOM 578 C CA . LEU A 1 95 ? 96.147 97.896 91.464 1.00 29.83 95 LEU A CA 1
ATOM 579 C C . LEU A 1 95 ? 97.181 98.960 91.816 1.00 29.83 95 LEU A C 1
ATOM 580 O O . LEU A 1 95 ? 97.404 99.245 92.998 1.00 29.83 95 LEU A O 1
ATOM 585 N N . ILE A 1 96 ? 97.814 99.565 90.807 1.00 33.06 96 ILE A N 1
ATOM 586 C CA . ILE A 1 96 ? 98.758 100.653 91.053 1.00 33.06 96 ILE A CA 1
ATOM 587 C C . ILE A 1 96 ? 98.048 101.841 91.688 1.00 33.06 96 ILE A C 1
ATOM 588 O O . ILE A 1 96 ? 98.537 102.434 92.656 1.00 33.06 96 ILE A O 1
ATOM 593 N N . LEU A 1 97 ? 96.878 102.202 91.154 1.00 35.41 97 LEU A N 1
ATOM 594 C CA . LEU A 1 97 ? 96.132 103.326 91.711 1.00 35.41 97 LEU A CA 1
ATOM 595 C C . LEU A 1 97 ? 95.640 103.024 93.119 1.00 35.41 97 LEU A C 1
ATOM 596 O O . LEU A 1 97 ? 95.648 103.906 93.984 1.00 35.41 97 LEU A O 1
ATOM 601 N N . GLY A 1 98 ? 95.202 101.786 93.361 1.00 37.17 98 GLY A N 1
ATOM 602 C CA . GLY A 1 98 ? 94.805 101.396 94.700 1.00 37.17 98 GLY A CA 1
ATOM 603 C C . GLY A 1 98 ? 95.944 101.503 95.689 1.00 37.17 98 GLY A C 1
ATOM 604 O O . GLY A 1 98 ? 95.799 102.120 96.743 1.00 37.17 98 GLY A O 1
ATOM 605 N N . GLY A 1 99 ? 97.113 100.973 95.323 1.00 38.85 99 GLY A N 1
ATOM 606 C CA . GLY A 1 99 ? 98.274 101.084 96.187 1.00 38.85 99 GLY A CA 1
ATOM 607 C C . GLY A 1 99 ? 98.690 102.518 96.439 1.00 38.85 99 GLY A C 1
ATOM 608 O O . GLY A 1 99 ? 99.055 102.879 97.558 1.00 38.85 99 GLY A O 1
ATOM 609 N N . LEU A 1 100 ? 98.617 103.363 95.410 1.00 39.83 100 LEU A N 1
ATOM 610 C CA . LEU A 1 100 ? 99.028 104.753 95.573 1.00 39.83 100 LEU A CA 1
ATOM 611 C C . LEU A 1 100 ? 98.060 105.534 96.454 1.00 39.83 100 LEU A C 1
ATOM 612 O O . LEU A 1 100 ? 98.493 106.298 97.322 1.00 39.83 100 LEU A O 1
ATOM 617 N N . PHE A 1 101 ? 96.754 105.356 96.266 1.00 40.00 101 PHE A N 1
ATOM 618 C CA . PHE A 1 101 ? 95.808 106.303 96.845 1.00 40.00 101 PHE A CA 1
ATOM 619 C C . PHE A 1 101 ? 94.831 105.708 97.845 1.00 40.00 101 PHE A C 1
ATOM 620 O O . PHE A 1 101 ? 94.436 106.403 98.780 1.00 40.00 101 PHE A O 1
ATOM 628 N N . PHE A 1 102 ? 94.399 104.460 97.676 1.00 42.23 102 PHE A N 1
ATOM 629 C CA . PHE A 1 102 ? 93.320 103.923 98.489 1.00 42.23 102 PHE A CA 1
ATOM 630 C C . PHE A 1 102 ? 93.790 102.988 99.593 1.00 42.23 102 PHE A C 1
ATOM 631 O O . PHE A 1 102 ? 93.008 102.698 100.498 1.00 42.23 102 PHE A O 1
ATOM 639 N N . ALA A 1 103 ? 95.035 102.509 99.544 1.00 46.49 103 ALA A N 1
ATOM 640 C CA . ALA A 1 103 ? 95.484 101.514 100.515 1.00 46.49 103 ALA A CA 1
ATOM 641 C C . ALA A 1 103 ? 95.577 102.104 101.917 1.00 46.49 103 ALA A C 1
ATOM 642 O O . ALA A 1 103 ? 95.075 101.516 102.880 1.00 46.49 103 ALA A O 1
ATOM 644 N N . LYS A 1 104 ? 96.226 103.264 102.052 1.00 51.44 104 LYS A N 1
ATOM 645 C CA . LYS A 1 104 ? 96.358 103.886 103.370 1.00 51.44 104 LYS A CA 1
ATOM 646 C C . LYS A 1 104 ? 95.027 104.341 103.970 1.00 51.44 104 LYS A C 1
ATOM 647 O O . LYS A 1 104 ? 94.793 104.058 105.158 1.00 51.44 104 LYS A O 1
ATOM 653 N N . PRO A 1 105 ? 94.139 105.062 103.259 1.00 52.19 105 PRO A N 1
ATOM 654 C CA . PRO A 1 105 ? 92.885 105.487 103.910 1.00 52.19 105 PRO A CA 1
ATOM 655 C C . PRO A 1 105 ? 91.979 104.345 104.339 1.00 52.19 105 PRO A C 1
ATOM 656 O O . PRO A 1 105 ? 91.255 104.491 105.330 1.00 52.19 105 PRO A O 1
ATOM 660 N N . MET A 1 106 ? 91.978 103.220 103.622 1.00 54.17 106 MET A N 1
ATOM 661 C CA . MET A 1 106 ? 91.154 102.094 104.047 1.00 54.17 106 MET A CA 1
ATOM 662 C C . MET A 1 106 ? 91.732 101.396 105.271 1.00 54.17 106 MET A C 1
ATOM 663 O O . MET A 1 106 ? 90.976 100.861 106.088 1.00 54.17 106 MET A O 1
ATOM 668 N N . ARG A 1 107 ? 93.053 101.395 105.422 1.00 57.62 107 ARG A N 1
ATOM 669 C CA . ARG A 1 107 ? 93.671 100.779 106.583 1.00 57.62 107 ARG A CA 1
ATOM 670 C C . ARG A 1 107 ? 93.590 101.712 107.789 1.00 57.62 107 ARG A C 1
ATOM 671 O O . ARG A 1 107 ? 93.106 102.844 107.706 1.00 57.62 107 ARG A O 1
ATOM 679 N N . SER A 1 108 ? 94.058 101.211 108.933 1.00 69.39 108 SER A N 1
ATOM 680 C CA . SER A 1 108 ? 94.036 101.873 110.237 1.00 69.39 108 SER A CA 1
ATOM 681 C C . SER A 1 108 ? 92.624 102.179 110.724 1.00 69.39 108 SER A C 1
ATOM 682 O O . SER A 1 108 ? 92.453 102.973 111.657 1.00 69.39 108 SER A O 1
ATOM 685 N N . LYS A 1 109 ? 91.608 101.575 110.115 1.00 69.74 109 LYS A N 1
ATOM 686 C CA . LYS A 1 109 ? 90.235 101.654 110.584 1.00 69.74 109 LYS A CA 1
ATOM 687 C C . LYS A 1 109 ? 89.686 100.240 110.683 1.00 69.74 109 LYS A C 1
ATOM 688 O O . LYS A 1 109 ? 90.187 99.314 110.041 1.00 69.74 109 LYS A O 1
ATOM 694 N N . GLY A 1 110 ? 88.647 100.075 111.493 1.00 69.78 110 GLY A N 1
ATOM 695 C CA . GLY A 1 110 ? 88.077 98.759 111.697 1.00 69.78 110 GLY A CA 1
ATOM 696 C C . GLY A 1 110 ? 87.238 98.262 110.538 1.00 69.78 110 GLY A C 1
ATOM 697 O O . GLY A 1 110 ? 86.058 97.946 110.714 1.00 69.78 110 GLY A O 1
ATOM 698 N N . TYR A 1 111 ? 87.830 98.181 109.350 1.00 60.17 111 TYR A N 1
ATOM 699 C CA . TYR A 1 111 ? 87.129 97.728 108.156 1.00 60.17 111 TYR A CA 1
ATOM 700 C C . TYR A 1 111 ? 87.453 96.261 107.925 1.00 60.17 111 TYR A C 1
ATOM 701 O O . TYR A 1 111 ? 88.626 95.888 107.824 1.00 60.17 111 TYR A O 1
ATOM 710 N N . VAL A 1 112 ? 86.416 95.434 107.859 1.00 58.58 112 VAL A N 1
ATOM 711 C CA . VAL A 1 112 ? 86.559 94.034 107.492 1.00 58.58 112 VAL A CA 1
ATOM 712 C C . VAL A 1 112 ? 86.255 93.817 106.016 1.00 58.58 112 VAL A C 1
ATOM 713 O O . VAL A 1 112 ? 86.983 93.102 105.327 1.00 58.58 112 VAL A O 1
ATOM 717 N N . THR A 1 113 ? 85.190 94.435 105.521 1.00 55.22 113 THR A N 1
ATOM 718 C CA . THR A 1 113 ? 84.836 94.396 104.114 1.00 55.22 113 THR A CA 1
ATOM 719 C C . THR A 1 113 ? 84.900 95.799 103.527 1.00 55.22 113 THR A C 1
ATOM 720 O O . THR A 1 113 ? 85.027 96.796 104.241 1.00 55.22 113 THR A O 1
ATOM 724 N N . MET A 1 114 ? 84.818 95.861 102.198 1.00 50.19 114 MET A N 1
ATOM 725 C CA . MET A 1 114 ? 84.813 97.139 101.500 1.00 50.19 114 MET A CA 1
ATOM 726 C C . MET A 1 114 ? 83.542 97.932 101.779 1.00 50.19 114 MET A C 1
ATOM 727 O O . MET A 1 114 ? 83.571 99.166 101.750 1.00 50.19 114 MET A O 1
ATOM 732 N N . LEU A 1 115 ? 82.442 97.255 102.104 1.00 51.75 115 LEU A N 1
ATOM 733 C CA . LEU A 1 115 ? 81.172 97.917 102.366 1.00 51.75 115 LEU A CA 1
ATOM 734 C C . LEU A 1 115 ? 81.090 98.524 103.756 1.00 51.75 115 LEU A C 1
ATOM 735 O O . LEU A 1 115 ? 80.099 99.194 104.058 1.00 51.75 115 LEU A O 1
ATOM 740 N N . ASP A 1 116 ? 82.082 98.285 104.611 1.00 55.72 116 ASP A N 1
ATOM 741 C CA . ASP A 1 116 ? 82.056 98.857 105.955 1.00 55.72 116 ASP A CA 1
ATOM 742 C C . ASP A 1 116 ? 82.121 100.385 105.994 1.00 55.72 116 ASP A C 1
ATOM 743 O O . ASP A 1 116 ? 81.402 100.968 106.824 1.00 55.72 116 ASP A O 1
ATOM 748 N N . PRO A 1 117 ? 82.955 101.088 105.202 1.00 52.77 117 PRO A N 1
ATOM 749 C CA . PRO A 1 117 ? 82.842 102.561 105.190 1.00 52.77 117 PRO A CA 1
ATOM 750 C C . PRO A 1 117 ? 81.474 103.068 104.770 1.00 52.77 117 PRO A C 1
ATOM 751 O O . PRO A 1 117 ? 80.972 104.040 105.349 1.00 52.77 117 PRO A O 1
ATOM 755 N N . PHE A 1 118 ? 80.849 102.422 103.783 1.00 47.46 118 PHE A N 1
ATOM 756 C CA . PHE A 1 118 ? 79.535 102.854 103.324 1.00 47.46 118 PHE A CA 1
ATOM 757 C C . PHE A 1 118 ? 78.483 102.675 104.409 1.00 47.46 118 PHE A C 1
ATOM 758 O O . PHE A 1 118 ? 77.640 103.552 104.611 1.00 47.46 118 PHE A O 1
ATOM 766 N N . GLN A 1 119 ? 78.524 101.553 105.126 1.00 54.94 119 GLN A N 1
ATOM 767 C CA . GLN A 1 119 ? 77.556 101.329 106.191 1.00 54.94 119 GLN A CA 1
ATOM 768 C C . GLN A 1 119 ? 77.844 102.202 107.404 1.00 54.94 119 GLN A C 1
ATOM 769 O O . GLN A 1 119 ? 76.921 102.552 108.146 1.00 54.94 119 GLN A O 1
ATOM 775 N N . GLN A 1 120 ? 79.108 102.561 107.626 1.00 57.70 120 GLN A N 1
ATOM 776 C CA . GLN A 1 120 ? 79.446 103.390 108.776 1.00 57.70 120 GLN A CA 1
ATOM 777 C C . GLN A 1 120 ? 79.095 104.856 108.551 1.00 57.70 120 GLN A C 1
ATOM 778 O O . GLN A 1 120 ? 78.735 105.558 109.501 1.00 57.70 120 GLN A O 1
ATOM 784 N N . ILE A 1 121 ? 79.199 105.345 107.318 1.00 54.03 121 ILE A N 1
ATOM 785 C CA . ILE A 1 121 ? 78.904 106.752 107.052 1.00 54.03 121 ILE A CA 1
ATOM 786 C C . ILE A 1 121 ? 77.461 106.954 106.605 1.00 54.03 121 ILE A C 1
ATOM 787 O O . ILE A 1 121 ? 76.773 107.855 107.090 1.00 54.03 121 ILE A O 1
ATOM 792 N N . TYR A 1 122 ? 76.966 106.133 105.681 1.00 50.83 122 TYR A N 1
ATOM 793 C CA . TYR A 1 122 ? 75.628 106.328 105.140 1.00 50.83 122 TYR A CA 1
ATOM 794 C C . TYR A 1 122 ? 74.546 105.535 105.863 1.00 50.83 122 TYR A C 1
ATOM 795 O O . TYR A 1 122 ? 73.371 105.904 105.774 1.00 50.83 122 TYR A O 1
ATOM 804 N N . GLY A 1 123 ? 74.899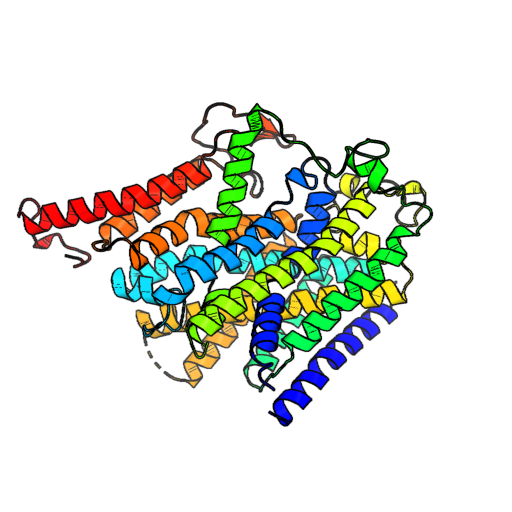 104.471 106.567 1.00 56.31 123 GLY A N 1
ATOM 805 C CA . GLY A 1 123 ? 73.932 103.634 107.247 1.00 56.31 123 GLY A CA 1
ATOM 806 C C . GLY A 1 123 ? 73.830 102.253 106.620 1.00 56.31 123 GLY A C 1
ATOM 807 O O . GLY A 1 123 ? 74.365 101.974 105.547 1.00 56.31 123 GLY A O 1
ATOM 808 N N . LYS A 1 124 ? 73.115 101.377 107.332 1.00 62.56 124 LYS A N 1
ATOM 809 C CA . LYS A 1 124 ? 72.994 99.985 106.905 1.00 62.56 124 LYS A CA 1
ATOM 810 C C . LYS A 1 124 ? 72.196 99.855 105.613 1.00 62.56 124 LYS A C 1
ATOM 811 O O . LYS A 1 124 ? 72.542 99.046 104.744 1.00 62.56 124 LYS A O 1
ATOM 817 N N . ARG A 1 125 ? 71.120 100.632 105.474 1.00 64.00 125 ARG A N 1
ATOM 818 C CA . ARG A 1 125 ? 70.279 100.530 104.286 1.00 64.00 125 ARG A CA 1
ATOM 819 C C . ARG A 1 125 ? 71.016 100.991 103.035 1.00 64.00 125 ARG A C 1
ATOM 820 O O . ARG A 1 125 ? 70.947 100.335 101.990 1.00 64.00 125 ARG A O 1
ATOM 828 N N . MET A 1 126 ? 71.739 102.111 103.121 1.00 56.02 126 MET A N 1
ATOM 829 C CA . MET A 1 126 ? 72.478 102.594 101.961 1.00 56.02 126 MET A CA 1
ATOM 830 C C . MET A 1 126 ? 73.659 101.690 101.628 1.00 56.02 126 MET A C 1
ATOM 831 O O . MET A 1 126 ? 73.991 101.518 100.451 1.00 56.02 126 MET A O 1
ATOM 836 N N . GLY A 1 127 ? 74.297 101.100 102.640 1.00 52.48 127 GLY A N 1
ATOM 837 C CA . GLY A 1 127 ? 75.335 100.117 102.373 1.00 52.48 127 GLY A CA 1
ATOM 838 C C . GLY A 1 127 ? 74.796 98.874 101.689 1.00 52.48 127 GLY A C 1
ATOM 839 O O . GLY A 1 127 ? 75.426 98.330 100.779 1.00 52.48 127 GLY A O 1
ATOM 840 N N . GLY A 1 128 ? 73.618 98.413 102.111 1.00 51.62 128 GLY A N 1
ATOM 841 C CA . GLY A 1 128 ? 72.984 97.304 101.419 1.00 51.62 128 GLY A CA 1
ATOM 842 C C . GLY A 1 128 ? 72.588 97.654 99.998 1.00 51.62 128 GLY A C 1
ATOM 843 O O . GLY A 1 128 ? 72.638 96.807 99.103 1.00 51.62 128 GLY A O 1
ATOM 844 N N . LEU A 1 129 ? 72.173 98.900 99.775 1.00 48.61 129 LEU A N 1
ATOM 845 C CA . LEU A 1 129 ? 71.882 99.355 98.420 1.00 48.61 129 LEU A CA 1
ATOM 846 C C . LEU A 1 129 ? 73.140 99.365 97.561 1.00 48.61 129 LEU A C 1
ATOM 847 O O . LEU A 1 129 ? 73.099 98.996 96.383 1.00 48.61 129 LEU A O 1
ATOM 852 N N . LEU A 1 130 ? 74.267 99.791 98.135 1.00 45.17 130 LEU A N 1
ATOM 853 C CA . LEU A 1 130 ? 75.535 99.784 97.416 1.00 45.17 130 LEU A CA 1
ATOM 854 C C . LEU A 1 130 ? 76.083 98.377 97.224 1.00 45.17 130 LEU A C 1
ATOM 855 O O . LEU A 1 130 ? 76.963 98.178 96.383 1.00 45.17 130 LEU A O 1
ATOM 860 N N . PHE A 1 131 ? 75.602 97.409 98.004 1.00 46.88 131 PHE A N 1
ATOM 861 C CA . PHE A 1 131 ? 75.981 96.015 97.792 1.00 46.88 131 PHE A CA 1
ATOM 862 C C . PHE A 1 131 ? 75.510 95.498 96.436 1.00 46.88 131 PHE A C 1
ATOM 863 O O . PHE A 1 131 ? 76.168 94.638 95.841 1.00 46.88 131 PHE A O 1
ATOM 871 N N . ILE A 1 132 ? 74.379 96.007 95.937 1.00 42.44 132 ILE A N 1
ATOM 872 C CA . ILE A 1 132 ? 73.795 95.470 94.703 1.00 42.44 132 ILE A CA 1
ATOM 873 C C . ILE A 1 132 ? 74.702 95.644 93.487 1.00 42.44 132 ILE A C 1
ATOM 874 O O . ILE A 1 132 ? 74.865 94.673 92.728 1.00 42.44 132 ILE A O 1
ATOM 879 N N . PRO A 1 133 ? 75.303 96.821 93.219 1.00 38.82 133 PRO A N 1
ATOM 880 C CA . PRO A 1 133 ? 76.294 96.870 92.130 1.00 38.82 133 PRO A CA 1
ATOM 881 C C . PRO A 1 133 ? 77.499 95.975 92.359 1.00 38.82 133 PRO A C 1
ATOM 882 O O . PRO A 1 133 ? 78.009 95.382 91.404 1.00 38.82 133 PRO A O 1
ATOM 886 N N . ALA A 1 134 ? 77.966 95.859 93.604 1.00 38.34 134 ALA A N 1
ATOM 887 C CA . ALA A 1 134 ? 79.090 94.977 93.897 1.00 38.34 134 ALA A CA 1
ATOM 888 C C . ALA A 1 134 ? 78.718 93.516 93.686 1.00 38.34 134 ALA A C 1
ATOM 889 O O . ALA A 1 134 ? 79.511 92.741 93.140 1.00 38.34 134 ALA A O 1
ATOM 891 N N . LEU A 1 135 ? 77.513 93.124 94.107 1.00 39.02 135 LEU A N 1
ATOM 892 C CA . LEU A 1 135 ? 77.055 91.756 93.891 1.00 39.02 135 LEU A CA 1
ATOM 893 C C . LEU A 1 135 ? 76.889 91.458 92.407 1.00 39.02 135 LEU A C 1
ATOM 894 O O . LEU A 1 135 ? 77.255 90.374 91.942 1.00 39.02 135 LEU A O 1
ATOM 899 N N . MET A 1 136 ? 76.355 92.414 91.645 1.00 39.47 136 MET A N 1
ATOM 900 C CA . MET A 1 136 ? 76.227 92.226 90.204 1.00 39.47 136 MET A CA 1
ATOM 901 C C . MET A 1 136 ? 77.590 92.145 89.527 1.00 39.47 136 MET A C 1
ATOM 902 O O . MET A 1 136 ? 77.770 91.372 88.583 1.00 39.47 136 MET A O 1
ATOM 907 N N . GLY A 1 137 ? 78.559 92.936 89.990 1.00 35.30 137 GLY A N 1
ATOM 908 C CA . GLY A 1 137 ? 79.903 92.842 89.446 1.00 35.30 137 GLY A CA 1
ATOM 909 C C . GLY A 1 137 ? 80.568 91.512 89.743 1.00 35.30 137 GLY A C 1
ATOM 910 O O . GLY A 1 137 ? 81.217 90.927 88.870 1.00 35.30 137 GLY A O 1
ATOM 911 N N . GLU A 1 138 ? 80.417 91.018 90.977 1.00 38.37 138 GLU A N 1
ATOM 912 C CA . GLU A 1 138 ? 80.916 89.688 91.318 1.00 38.37 138 GLU A CA 1
ATOM 913 C C . GLU A 1 138 ? 80.254 88.619 90.465 1.00 38.37 138 GLU A C 1
ATOM 914 O O . GLU A 1 138 ? 80.916 87.679 90.017 1.00 38.37 138 GLU A O 1
ATOM 920 N N . MET A 1 139 ? 78.947 88.748 90.229 1.00 38.60 139 MET A N 1
ATOM 921 C CA . MET A 1 139 ? 78.239 87.783 89.396 1.00 38.60 139 MET A CA 1
ATOM 922 C C . MET A 1 139 ? 78.730 87.820 87.955 1.00 38.60 139 MET A C 1
ATOM 923 O O . MET A 1 139 ? 78.898 86.771 87.330 1.00 38.60 139 MET A O 1
ATOM 928 N N . PHE A 1 140 ? 78.966 89.017 87.410 1.00 30.12 140 PHE A N 1
ATOM 929 C CA . PHE A 1 140 ? 79.478 89.126 86.046 1.00 30.12 140 PHE A CA 1
ATOM 930 C C . PHE A 1 140 ? 80.872 88.525 85.928 1.00 30.12 140 PHE A C 1
ATOM 931 O O . PHE A 1 140 ? 81.173 87.827 84.955 1.00 30.12 140 PHE A O 1
ATOM 939 N N . TRP A 1 141 ? 81.737 88.793 86.910 1.00 27.75 141 TRP A N 1
ATOM 940 C CA . TRP A 1 141 ? 83.085 88.233 86.895 1.00 27.75 141 TRP A CA 1
ATOM 941 C C . TRP A 1 141 ? 83.059 86.713 87.018 1.00 27.75 141 TRP A C 1
ATOM 942 O O . TRP A 1 141 ? 83.784 86.009 86.302 1.00 27.75 141 TRP A O 1
ATOM 953 N N . ALA A 1 142 ? 82.219 86.191 87.916 1.00 27.02 142 ALA A N 1
ATOM 954 C CA . ALA A 1 142 ? 82.090 84.749 88.073 1.00 27.02 142 ALA A CA 1
ATOM 955 C C . ALA A 1 142 ? 81.525 84.104 86.816 1.00 27.02 142 ALA A C 1
ATOM 956 O O . ALA A 1 142 ? 81.964 83.023 86.421 1.00 27.02 142 ALA A O 1
ATOM 958 N N . ALA A 1 143 ? 80.558 84.755 86.168 1.00 30.16 143 ALA A N 1
ATOM 959 C CA . ALA A 1 143 ? 80.014 84.226 84.923 1.00 30.16 143 ALA A CA 1
ATOM 960 C C . ALA A 1 143 ? 81.059 84.218 83.817 1.00 30.16 143 ALA A C 1
ATOM 961 O O . ALA A 1 143 ? 81.137 83.263 83.042 1.00 30.16 143 ALA A O 1
ATOM 963 N N . ALA A 1 144 ? 81.878 85.269 83.735 1.00 28.93 144 ALA A N 1
ATOM 964 C CA . ALA A 1 144 ? 82.934 85.315 82.728 1.00 28.93 144 ALA A CA 1
ATOM 965 C C . ALA A 1 144 ? 83.958 84.205 82.940 1.00 28.93 144 ALA A C 1
ATOM 966 O O . ALA A 1 144 ? 84.360 83.525 81.988 1.00 28.93 144 ALA A O 1
ATOM 968 N N . ILE A 1 145 ? 84.385 83.993 84.187 1.00 29.47 145 ILE A N 1
ATOM 969 C CA . ILE A 1 145 ? 85.394 82.961 84.417 1.00 29.47 145 ILE A CA 1
ATOM 970 C C . ILE A 1 145 ? 84.797 81.556 84.295 1.00 29.47 145 ILE A C 1
ATOM 971 O O . ILE A 1 145 ? 85.479 80.629 83.836 1.00 29.47 145 ILE A O 1
ATOM 976 N N . PHE A 1 146 ? 83.526 81.370 84.673 1.00 29.58 146 PHE A N 1
ATOM 977 C CA . PHE A 1 146 ? 82.863 80.089 84.451 1.00 29.58 146 PHE A CA 1
ATOM 978 C C . PHE A 1 146 ? 82.723 79.805 82.967 1.00 29.58 146 PHE A C 1
ATOM 979 O O . PHE A 1 146 ? 82.887 78.664 82.533 1.00 29.58 146 PHE A O 1
ATOM 987 N N . SER A 1 147 ? 82.416 80.836 82.177 1.00 31.01 147 SER A N 1
ATOM 988 C CA . SER A 1 147 ? 82.348 80.688 80.730 1.00 31.01 147 SER A CA 1
ATOM 989 C C . SER A 1 147 ? 83.705 80.321 80.147 1.00 31.01 147 SER A C 1
ATOM 990 O O . SER A 1 147 ? 83.794 79.468 79.260 1.00 31.01 147 SER A O 1
ATOM 993 N N . ALA A 1 148 ? 84.773 80.946 80.646 1.00 30.43 148 ALA A N 1
ATOM 994 C CA . ALA A 1 148 ? 86.117 80.636 80.166 1.00 30.43 148 ALA A CA 1
ATOM 995 C C . ALA A 1 148 ? 86.501 79.190 80.469 1.00 30.43 148 ALA A C 1
ATOM 996 O O . ALA A 1 148 ? 86.992 78.468 79.591 1.00 30.43 148 ALA A O 1
ATOM 998 N N . LEU A 1 149 ? 86.275 78.746 81.709 1.00 33.27 149 LEU A N 1
ATOM 999 C CA . LEU A 1 149 ? 86.611 77.371 82.070 1.00 33.27 149 LEU A CA 1
ATOM 1000 C C . LEU A 1 149 ? 85.734 76.364 81.335 1.00 33.27 149 LEU A C 1
ATOM 1001 O O . LEU A 1 149 ? 86.222 75.314 80.901 1.00 33.27 149 LEU A O 1
ATOM 1006 N N . GLY A 1 150 ? 84.439 76.658 81.196 1.00 34.53 150 GLY A N 1
ATOM 1007 C CA . GLY A 1 150 ? 83.561 75.768 80.461 1.00 34.53 150 GLY A CA 1
ATOM 1008 C C . GLY A 1 150 ? 83.937 75.656 79.000 1.00 34.53 150 GLY A C 1
ATOM 1009 O O . GLY A 1 150 ? 83.882 74.573 78.422 1.00 34.53 150 GLY A O 1
ATOM 1010 N N . ALA A 1 151 ? 84.342 76.771 78.388 1.00 34.93 151 ALA A N 1
ATOM 1011 C CA . ALA A 1 151 ? 84.807 76.733 77.008 1.00 34.93 151 ALA A CA 1
ATOM 1012 C C . ALA A 1 151 ? 86.084 75.918 76.876 1.00 34.93 151 ALA A C 1
ATOM 1013 O O . ALA A 1 151 ? 86.237 75.145 75.923 1.00 34.93 151 ALA A O 1
ATOM 1015 N N . THR A 1 152 ? 87.016 76.079 77.819 1.00 36.04 152 THR A N 1
ATOM 1016 C CA . THR A 1 152 ? 88.259 75.315 77.758 1.00 36.04 152 THR A CA 1
ATOM 1017 C C . THR A 1 152 ? 88.000 73.821 77.900 1.00 36.04 152 THR A C 1
ATOM 1018 O O . THR A 1 152 ? 88.547 73.013 77.138 1.00 36.04 152 THR A O 1
ATOM 1022 N N . ILE A 1 153 ? 87.147 73.440 78.855 1.00 40.65 153 ILE A N 1
ATOM 1023 C CA . ILE A 1 153 ? 86.806 72.035 79.047 1.00 40.65 153 ILE A CA 1
ATOM 1024 C C . ILE A 1 153 ? 86.080 71.491 77.824 1.00 40.65 153 ILE A C 1
ATOM 1025 O O . ILE A 1 153 ? 86.373 70.386 77.354 1.00 40.65 153 ILE A O 1
ATOM 1030 N N . SER A 1 154 ? 85.146 72.269 77.273 1.00 41.99 154 SER A N 1
ATOM 1031 C CA . SER A 1 154 ? 84.362 71.816 76.132 1.00 41.99 154 SER A CA 1
ATOM 1032 C C . SER A 1 154 ? 85.223 71.628 74.891 1.00 41.99 154 SER A C 1
ATOM 1033 O O . SER A 1 154 ? 84.977 70.716 74.097 1.00 41.99 154 SER A O 1
ATOM 1036 N N . VAL A 1 155 ? 86.217 72.490 74.688 1.00 41.83 155 VAL A N 1
ATOM 1037 C CA . VAL A 1 155 ? 87.059 72.358 73.505 1.00 41.83 155 VAL A CA 1
ATOM 1038 C C . VAL A 1 155 ? 88.068 71.228 73.677 1.00 41.83 155 VAL A C 1
ATOM 1039 O O . VAL A 1 155 ? 88.251 70.403 72.775 1.00 41.83 155 VAL A O 1
ATOM 1043 N N . ILE A 1 156 ? 88.725 71.152 74.835 1.00 47.01 156 ILE A N 1
ATOM 1044 C CA . ILE A 1 156 ? 89.847 70.226 74.965 1.00 47.01 156 ILE A CA 1
ATOM 1045 C C . ILE A 1 156 ? 89.372 68.811 75.292 1.00 47.01 156 ILE A C 1
ATOM 1046 O O . ILE A 1 156 ? 89.884 67.834 74.735 1.00 47.01 156 ILE A O 1
ATOM 1051 N N . ILE A 1 157 ? 88.388 68.662 76.185 1.00 58.92 157 ILE A N 1
ATOM 1052 C CA . ILE A 1 157 ? 87.878 67.334 76.523 1.00 58.92 157 ILE A CA 1
ATOM 1053 C C . ILE A 1 157 ? 86.737 66.901 75.606 1.00 58.92 157 ILE A C 1
ATOM 1054 O O . ILE A 1 157 ? 86.290 65.747 75.691 1.00 58.92 157 ILE A O 1
ATOM 1059 N N . ASP A 1 158 ? 86.271 67.782 74.716 1.00 62.48 158 ASP A N 1
ATOM 1060 C CA . ASP A 1 158 ? 85.192 67.499 73.763 1.00 62.48 158 ASP A CA 1
ATOM 1061 C C . ASP A 1 158 ? 83.895 67.136 74.492 1.00 62.48 158 ASP A C 1
ATOM 1062 O O . ASP A 1 158 ? 83.322 66.061 74.318 1.00 62.48 158 ASP A O 1
ATOM 1067 N N . VAL A 1 159 ? 83.445 68.070 75.321 1.00 53.07 159 VAL A N 1
ATOM 1068 C CA . VAL A 1 159 ? 82.215 67.938 76.086 1.00 53.07 159 VAL A CA 1
ATOM 1069 C C . VAL A 1 159 ? 81.248 69.007 75.588 1.00 53.07 159 VAL A C 1
ATOM 1070 O O . VAL A 1 159 ? 81.653 70.028 75.026 1.00 53.07 159 VAL A O 1
ATOM 1074 N N . ASP A 1 160 ? 79.953 68.747 75.763 1.00 51.97 160 ASP A N 1
ATOM 1075 C CA . ASP A 1 160 ? 78.933 69.732 75.425 1.00 51.97 160 ASP A CA 1
ATOM 1076 C C . ASP A 1 160 ? 79.113 70.997 76.258 1.00 51.97 160 ASP A C 1
ATOM 1077 O O . ASP A 1 160 ? 79.469 70.936 77.437 1.00 51.97 160 ASP A O 1
ATOM 1082 N N . MET A 1 161 ? 78.871 72.150 75.628 1.00 48.72 161 MET A N 1
ATOM 1083 C CA . MET A 1 161 ? 79.203 73.433 76.241 1.00 48.72 161 MET A CA 1
ATOM 1084 C C . MET A 1 161 ? 78.383 73.695 77.499 1.00 48.72 161 MET A C 1
ATOM 1085 O O . MET A 1 161 ? 78.914 74.189 78.500 1.00 48.72 161 MET A O 1
ATOM 1090 N N . HIS A 1 162 ? 77.087 73.377 77.466 1.00 48.68 162 HIS A N 1
ATOM 1091 C CA . HIS A 1 162 ? 76.241 73.582 78.638 1.00 48.68 162 HIS A CA 1
ATOM 1092 C C . HIS A 1 162 ? 76.672 72.695 79.800 1.00 48.68 162 HIS A C 1
ATOM 1093 O O . HIS A 1 162 ? 76.773 73.160 80.945 1.00 48.68 162 HIS A O 1
ATOM 1100 N N . ILE A 1 163 ? 76.943 71.420 79.518 1.00 46.39 163 ILE A N 1
ATOM 1101 C CA . ILE A 1 163 ? 77.404 70.506 80.556 1.00 46.39 163 ILE A CA 1
ATOM 1102 C C . ILE A 1 163 ? 78.771 70.932 81.068 1.00 46.39 163 ILE A C 1
ATOM 1103 O O . ILE A 1 163 ? 79.053 70.835 82.265 1.00 46.39 163 ILE A O 1
ATOM 1108 N N . SER A 1 164 ? 79.636 71.422 80.174 1.00 43.59 164 SER A N 1
ATOM 1109 C CA . SER A 1 164 ? 80.955 71.891 80.587 1.00 43.59 164 SER A CA 1
ATOM 1110 C C . SER A 1 164 ? 80.859 73.091 81.520 1.00 43.59 164 SER A C 1
ATOM 1111 O O . SER A 1 164 ? 81.584 73.166 82.516 1.00 43.59 164 SER A O 1
ATOM 1114 N N . VAL A 1 165 ? 79.967 74.036 81.220 1.00 42.02 165 VAL A N 1
ATOM 1115 C CA . VAL A 1 165 ? 79.807 75.201 82.085 1.00 42.02 165 VAL A CA 1
ATOM 1116 C C . VAL A 1 165 ? 79.229 74.792 83.435 1.00 42.02 165 VAL A C 1
ATOM 1117 O O . VAL A 1 165 ? 79.669 75.280 84.487 1.00 42.02 165 VAL A O 1
ATOM 1121 N N . ILE A 1 166 ? 78.250 73.880 83.432 1.00 44.14 166 ILE A N 1
ATOM 1122 C CA . ILE A 1 166 ? 77.675 73.401 84.689 1.00 44.14 166 ILE A CA 1
ATOM 1123 C C . ILE A 1 166 ? 78.730 72.683 85.525 1.00 44.14 166 ILE A C 1
ATOM 1124 O O . ILE A 1 166 ? 78.824 72.890 86.742 1.00 44.14 166 ILE A O 1
ATOM 1129 N N . ILE A 1 167 ? 79.555 71.852 84.884 1.00 42.51 167 ILE A N 1
ATOM 1130 C CA . ILE A 1 167 ? 80.610 71.129 85.587 1.00 42.51 167 ILE A CA 1
ATOM 1131 C C . ILE A 1 167 ? 81.641 72.097 86.152 1.00 42.51 167 ILE A C 1
ATOM 1132 O O . ILE A 1 167 ? 82.115 71.926 87.280 1.00 42.51 167 ILE A O 1
ATOM 1137 N N . SER A 1 168 ? 82.008 73.124 85.380 1.00 41.07 168 SER A N 1
ATOM 1138 C CA . SER A 1 168 ? 82.958 74.120 85.867 1.00 41.07 168 SER A CA 1
ATOM 1139 C C . SER A 1 168 ? 82.422 74.851 87.088 1.00 41.07 168 SER A C 1
ATOM 1140 O O . SER A 1 168 ? 83.144 75.036 88.075 1.00 41.07 168 SER A O 1
ATOM 1143 N N . ALA A 1 169 ? 81.155 75.268 87.042 1.00 41.01 169 ALA A N 1
ATOM 1144 C CA . ALA A 1 169 ? 80.553 75.940 88.189 1.00 41.01 169 ALA A CA 1
ATOM 1145 C C . ALA A 1 169 ? 80.485 75.017 89.400 1.00 41.01 169 ALA A C 1
ATOM 1146 O O . ALA A 1 169 ? 80.753 75.443 90.529 1.00 41.01 169 ALA A O 1
ATOM 1148 N N . LEU A 1 170 ? 80.151 73.743 89.177 1.00 45.88 170 LEU A N 1
ATOM 1149 C CA . LEU A 1 170 ? 80.093 72.778 90.271 1.00 45.88 170 LEU A CA 1
ATOM 1150 C C . LEU A 1 170 ? 81.462 72.559 90.902 1.00 45.88 170 LEU A C 1
ATOM 1151 O O . LEU A 1 170 ? 81.590 72.542 92.131 1.00 45.88 170 LEU A O 1
ATOM 1156 N N . ILE A 1 171 ? 82.498 72.396 90.079 1.00 45.53 171 ILE A N 1
ATOM 1157 C CA . ILE A 1 171 ? 83.831 72.135 90.610 1.00 45.53 171 ILE A CA 1
ATOM 1158 C C . ILE A 1 171 ? 84.366 73.364 91.336 1.00 45.53 171 ILE A C 1
ATOM 1159 O O . ILE A 1 171 ? 85.000 73.244 92.388 1.00 45.53 171 ILE A O 1
ATOM 1164 N N . ALA A 1 172 ? 84.096 74.563 90.809 1.00 45.28 172 ALA A N 1
ATOM 1165 C CA . ALA A 1 172 ? 84.497 75.782 91.507 1.00 45.28 172 ALA A CA 1
ATOM 1166 C C . ALA A 1 172 ? 83.783 75.919 92.846 1.00 45.28 172 ALA A C 1
ATOM 1167 O O . ALA A 1 172 ? 84.397 76.306 93.847 1.00 45.28 172 ALA A O 1
ATOM 1169 N N . THR A 1 173 ? 82.486 75.592 92.885 1.00 49.94 173 THR A N 1
ATOM 1170 C CA . THR A 1 173 ? 81.728 75.639 94.133 1.00 49.94 173 THR A CA 1
ATOM 1171 C C . THR A 1 173 ? 82.280 74.666 95.169 1.00 49.94 173 THR A C 1
ATOM 1172 O O . THR A 1 173 ? 82.486 75.035 96.333 1.00 49.94 173 THR A O 1
ATOM 1176 N N . LEU A 1 174 ? 82.527 73.417 94.763 1.00 53.39 174 LEU A N 1
ATOM 1177 C CA . LEU A 1 174 ? 83.069 72.431 95.694 1.00 53.39 174 LEU A CA 1
ATOM 1178 C C . LEU A 1 174 ? 84.486 72.779 96.127 1.00 53.39 174 LEU A C 1
ATOM 1179 O O . LEU A 1 174 ? 84.849 72.549 97.284 1.00 53.39 174 LEU A O 1
ATOM 1184 N N . TYR A 1 175 ? 85.299 73.337 95.226 1.00 56.82 175 TYR A N 1
ATOM 1185 C CA . TYR A 1 175 ? 86.630 73.787 95.618 1.00 56.82 175 TYR A CA 1
ATOM 1186 C C . TYR A 1 175 ? 86.550 74.882 96.669 1.00 56.82 175 TYR A C 1
ATOM 1187 O O . TYR A 1 175 ? 87.263 74.834 97.676 1.00 56.82 175 TYR A O 1
ATOM 1196 N N . THR A 1 176 ? 85.676 75.871 96.459 1.00 55.01 176 THR A N 1
ATOM 1197 C CA . THR A 1 176 ? 85.542 76.960 97.420 1.00 55.01 176 THR A CA 1
ATOM 1198 C C . THR A 1 176 ? 85.060 76.450 98.773 1.00 55.01 176 THR A C 1
ATOM 1199 O O . THR A 1 176 ? 85.601 76.835 99.818 1.00 55.01 176 THR A O 1
ATOM 1203 N N . LEU A 1 177 ? 84.070 75.552 98.773 1.00 60.45 177 LEU A N 1
ATOM 1204 C CA . LEU A 1 177 ? 83.550 75.030 100.034 1.00 60.45 177 LEU A CA 1
ATOM 1205 C C . LEU A 1 177 ? 84.580 74.170 100.760 1.00 60.45 177 LEU A C 1
ATOM 1206 O O . LEU A 1 177 ? 84.784 74.328 101.968 1.00 60.45 177 LEU A O 1
ATOM 1211 N N . VAL A 1 178 ? 85.227 73.244 100.046 1.00 66.25 178 VAL A N 1
ATOM 1212 C CA . VAL A 1 178 ? 86.193 72.346 100.672 1.00 66.25 178 VAL A CA 1
ATOM 1213 C C . VAL A 1 178 ? 87.399 73.124 101.184 1.00 66.25 178 VAL A C 1
ATOM 1214 O O . VAL A 1 178 ? 87.880 72.889 102.300 1.00 66.25 178 VAL A O 1
ATOM 1218 N N . GLY A 1 179 ? 87.897 74.075 100.390 1.00 71.66 179 GLY A N 1
ATOM 1219 C CA . GLY A 1 179 ? 89.006 74.897 100.840 1.00 71.66 179 GLY A CA 1
ATOM 1220 C C . GLY A 1 179 ? 88.637 75.804 101.997 1.00 71.66 179 GLY A C 1
ATOM 1221 O O . GLY A 1 179 ? 89.495 76.182 102.796 1.00 71.66 179 GLY A O 1
ATOM 1222 N N . GLY A 1 180 ? 87.363 76.193 102.083 1.00 79.65 180 GLY A N 1
ATOM 1223 C CA . GLY A 1 180 ? 86.959 77.137 103.113 1.00 79.65 180 GLY A CA 1
ATOM 1224 C C . GLY A 1 180 ? 87.069 76.590 104.525 1.00 79.65 180 GLY A C 1
ATOM 1225 O O . GLY A 1 180 ? 87.636 77.240 105.407 1.00 79.65 180 GLY A O 1
ATOM 1226 N N . LEU A 1 181 ? 86.525 75.393 104.765 1.00 83.34 181 LEU A N 1
ATOM 1227 C CA . LEU A 1 181 ? 86.495 74.877 106.132 1.00 83.34 181 LEU A CA 1
ATOM 1228 C C . LEU A 1 181 ? 87.871 74.392 106.580 1.00 83.34 181 LEU A C 1
ATOM 1229 O O . LEU A 1 181 ? 88.225 74.526 107.758 1.00 83.34 181 LEU A O 1
ATOM 1234 N N . TYR A 1 182 ? 88.659 73.829 105.668 1.00 91.61 182 TYR A N 1
ATOM 1235 C CA . TYR A 1 182 ? 90.009 73.407 106.001 1.00 91.61 182 TYR A CA 1
ATOM 1236 C C . TYR A 1 182 ? 90.992 74.554 105.789 1.00 91.61 182 TYR A C 1
ATOM 1237 O O . TYR A 1 182 ? 90.625 75.666 105.401 1.00 91.61 182 TYR A O 1
ATOM 1246 N N . SER A 1 183 ? 92.264 74.280 106.056 1.00 100.19 183 SER A N 1
ATOM 1247 C CA . SER A 1 183 ? 93.317 75.275 105.921 1.00 100.19 183 SER A CA 1
ATOM 1248 C C . SER A 1 183 ? 93.982 75.140 104.560 1.00 100.19 183 SER A C 1
ATOM 1249 O O . SER A 1 183 ? 94.374 74.039 104.160 1.00 100.19 183 SER A O 1
ATOM 1252 N N . VAL A 1 184 ? 94.104 76.259 103.851 1.00 98.64 184 VAL A N 1
ATOM 1253 C CA . VAL A 1 184 ? 94.829 76.312 102.589 1.00 98.64 184 VAL A CA 1
ATOM 1254 C C . VAL A 1 184 ? 95.934 77.356 102.713 1.00 98.64 184 VAL A C 1
ATOM 1255 O O . VAL A 1 184 ? 95.682 78.498 103.116 1.00 98.64 184 VAL A O 1
ATOM 1259 N N . ALA A 1 185 ? 97.167 76.941 102.441 1.00 93.38 185 ALA A N 1
ATOM 1260 C CA . ALA A 1 185 ? 98.316 77.832 102.461 1.00 93.38 185 ALA A CA 1
ATOM 1261 C C . ALA A 1 185 ? 99.124 77.614 101.195 1.00 93.38 185 ALA A C 1
ATOM 1262 O O . ALA A 1 185 ? 99.393 76.468 100.820 1.00 93.38 185 ALA A O 1
ATOM 1264 N N . TYR A 1 186 ? 99.490 78.714 100.535 1.00 79.65 186 TYR A N 1
ATOM 1265 C CA . TYR A 1 186 ? 100.326 78.725 99.335 1.00 79.65 186 TYR A CA 1
ATOM 1266 C C . TYR A 1 186 ? 99.696 77.963 98.171 1.00 79.65 186 TYR A C 1
ATOM 1267 O O . TYR A 1 186 ? 100.405 77.522 97.262 1.00 79.65 186 TYR A O 1
ATOM 1276 N N . THR A 1 187 ? 98.372 77.786 98.184 1.00 70.57 187 THR A N 1
ATOM 1277 C CA . THR A 1 187 ? 97.690 77.259 97.006 1.00 70.57 187 THR A CA 1
ATOM 1278 C C . THR A 1 187 ? 97.764 78.245 95.851 1.00 70.57 187 THR A C 1
ATOM 1279 O O . THR A 1 187 ? 97.918 77.843 94.692 1.00 70.57 187 THR A O 1
ATOM 1283 N N . ASP A 1 188 ? 97.650 79.541 96.152 1.00 57.83 188 ASP A N 1
ATOM 1284 C CA . ASP A 1 188 ? 97.672 80.560 95.111 1.00 57.83 188 ASP A CA 1
ATOM 1285 C C . ASP A 1 188 ? 99.043 80.683 94.465 1.00 57.83 188 ASP A C 1
ATOM 1286 O O . ASP A 1 188 ? 99.130 80.967 93.269 1.00 57.83 188 ASP A O 1
ATOM 1291 N N . VAL A 1 189 ? 100.118 80.464 95.223 1.00 55.63 189 VAL A N 1
ATOM 1292 C CA . VAL A 1 189 ? 101.459 80.530 94.649 1.00 55.63 189 VAL A CA 1
ATOM 1293 C C . VAL A 1 189 ? 101.660 79.412 93.632 1.00 55.63 189 VAL A C 1
ATOM 1294 O O . VAL A 1 189 ? 102.138 79.642 92.514 1.00 55.63 189 VAL A O 1
ATOM 1298 N N . VAL A 1 190 ? 101.278 78.187 94.001 1.00 53.45 190 VAL A N 1
ATOM 1299 C CA . VAL A 1 190 ? 101.413 77.048 93.099 1.00 53.45 190 VAL A CA 1
ATOM 1300 C C . VAL A 1 190 ? 100.485 77.204 91.899 1.00 53.45 190 VAL A C 1
ATOM 1301 O O . VAL A 1 190 ? 100.857 76.884 90.764 1.00 53.45 190 VAL A O 1
ATOM 1305 N N . GLN A 1 191 ? 99.277 77.721 92.126 1.00 50.76 191 GLN A N 1
ATOM 1306 C CA . GLN A 1 191 ? 98.344 77.940 91.025 1.00 50.76 191 GLN A CA 1
ATOM 1307 C C . GLN A 1 191 ? 98.861 78.992 90.050 1.00 50.76 191 GLN A C 1
ATOM 1308 O O . GLN A 1 191 ? 98.738 78.829 88.831 1.00 50.76 191 GLN A O 1
ATOM 1314 N N . LEU A 1 192 ? 99.445 80.077 90.566 1.00 44.27 192 LEU A N 1
ATOM 1315 C CA . LEU A 1 192 ? 100.035 81.097 89.706 1.00 44.27 192 LEU A CA 1
ATOM 1316 C C . LEU A 1 192 ? 101.217 80.543 88.927 1.00 44.27 192 LEU A C 1
ATOM 1317 O O . LEU A 1 192 ? 101.409 80.883 87.753 1.00 44.27 192 LEU A O 1
ATOM 1322 N N . PHE A 1 193 ? 102.022 79.697 89.570 1.00 46.60 193 PHE A N 1
ATOM 1323 C CA . PHE A 1 193 ? 103.111 79.029 88.869 1.00 46.60 193 PHE A CA 1
ATOM 1324 C C . PHE A 1 193 ? 102.580 78.160 87.735 1.00 46.60 193 PHE A C 1
ATOM 1325 O O . PHE A 1 193 ? 103.151 78.139 86.638 1.00 46.60 193 PHE A O 1
ATOM 1333 N N . CYS A 1 194 ? 101.475 77.452 87.979 1.00 46.54 194 CYS A N 1
ATOM 1334 C CA . CYS A 1 194 ? 100.858 76.637 86.937 1.00 46.54 194 CYS A CA 1
ATOM 1335 C C . CYS A 1 194 ? 100.351 77.490 85.780 1.00 46.54 194 CYS A C 1
ATOM 1336 O O . CYS A 1 194 ? 100.538 77.126 84.615 1.00 46.54 194 CYS A O 1
ATOM 1339 N N . ILE A 1 195 ? 99.714 78.629 86.081 1.00 41.70 195 ILE A N 1
ATOM 1340 C CA . ILE A 1 195 ? 99.236 79.526 85.024 1.00 41.70 195 ILE A CA 1
ATOM 1341 C C . ILE A 1 195 ? 100.400 80.006 84.170 1.00 41.70 195 ILE A C 1
ATOM 1342 O O . ILE A 1 195 ? 100.376 79.906 82.933 1.00 41.70 195 ILE A O 1
ATOM 1347 N N . PHE A 1 196 ? 101.441 80.521 84.830 1.00 39.82 196 PHE A N 1
ATOM 1348 C CA . PHE A 1 196 ? 102.607 81.058 84.138 1.00 39.82 196 PHE A CA 1
ATOM 1349 C C . PHE A 1 196 ? 103.256 80.002 83.255 1.00 39.82 196 PHE A C 1
ATOM 1350 O O . PHE A 1 196 ? 103.480 80.230 82.059 1.00 39.82 196 PHE A O 1
ATOM 1358 N N . VAL A 1 197 ? 103.519 78.820 83.817 1.00 41.27 197 VAL A N 1
ATOM 1359 C CA . VAL A 1 197 ? 104.224 77.781 83.074 1.00 41.27 197 VAL A CA 1
ATOM 1360 C C . VAL A 1 197 ? 103.373 77.252 81.926 1.00 41.27 197 VAL A C 1
ATOM 1361 O O . VAL A 1 197 ? 103.869 77.089 80.807 1.00 41.27 197 VAL A O 1
ATOM 1365 N N . GLY A 1 198 ? 102.085 76.990 82.171 1.00 42.36 198 GLY A N 1
ATOM 1366 C CA . GLY A 1 198 ? 101.235 76.452 81.121 1.00 42.36 198 GLY A CA 1
ATOM 1367 C C . GLY A 1 198 ? 101.087 77.397 79.946 1.00 42.36 198 GLY A C 1
ATOM 1368 O O . GLY A 1 198 ? 101.232 76.994 78.788 1.00 42.36 198 GLY A O 1
ATOM 1369 N N . LEU A 1 199 ? 100.837 78.679 80.228 1.00 40.67 199 LEU A N 1
ATOM 1370 C CA . LEU A 1 199 ? 100.703 79.646 79.145 1.00 40.67 199 LEU A CA 1
ATOM 1371 C C . LEU A 1 199 ? 102.015 79.844 78.394 1.00 40.67 199 LEU A C 1
ATOM 1372 O O . LEU A 1 199 ? 102.029 79.876 77.154 1.00 40.67 199 LEU A O 1
ATOM 1377 N N . TRP A 1 200 ? 103.129 79.976 79.117 1.00 40.10 200 TRP A N 1
ATOM 1378 C CA . TRP A 1 200 ? 104.384 80.276 78.451 1.00 40.10 200 TRP A CA 1
ATOM 1379 C C . TRP A 1 200 ? 105.044 79.050 77.839 1.00 40.10 200 TRP A C 1
ATOM 1380 O O . TRP A 1 200 ? 106.048 79.201 77.140 1.00 40.10 200 TRP A O 1
ATOM 1391 N N . ILE A 1 201 ? 104.527 77.847 78.085 1.00 44.38 201 ILE A N 1
ATOM 1392 C CA . ILE A 1 201 ? 104.934 76.700 77.285 1.00 44.38 201 ILE A CA 1
ATOM 1393 C C . ILE A 1 201 ? 103.967 76.484 76.125 1.00 44.38 201 ILE A C 1
ATOM 1394 O O . ILE A 1 201 ? 104.361 75.902 75.104 1.00 44.38 201 ILE A O 1
ATOM 1399 N N . SER A 1 202 ? 102.727 76.969 76.233 1.00 44.25 202 SER A N 1
ATOM 1400 C CA . SER A 1 202 ? 101.797 76.857 75.117 1.00 44.25 202 SER A CA 1
ATOM 1401 C C . SER A 1 202 ? 102.150 77.820 73.988 1.00 44.25 202 SER A C 1
ATOM 1402 O O . SER A 1 202 ? 101.997 77.477 72.811 1.00 44.25 202 SER A O 1
ATOM 1405 N N . VAL A 1 203 ? 102.607 79.031 74.331 1.00 43.03 203 VAL A N 1
ATOM 1406 C CA . VAL A 1 203 ? 102.849 80.056 73.304 1.00 43.03 203 VAL A CA 1
ATOM 1407 C C . VAL A 1 203 ? 103.882 79.644 72.253 1.00 43.03 203 VAL A C 1
ATOM 1408 O O . VAL A 1 203 ? 103.589 79.781 71.052 1.00 43.03 203 VAL A O 1
ATOM 1412 N N . PRO A 1 204 ? 105.087 79.157 72.607 1.00 44.30 204 PRO A N 1
ATOM 1413 C CA . PRO A 1 204 ? 106.047 78.796 71.546 1.00 44.30 204 PRO A CA 1
ATOM 1414 C C . PRO A 1 204 ? 105.583 77.669 70.641 1.00 44.30 204 PRO A C 1
ATOM 1415 O O . PRO A 1 204 ? 105.946 77.650 69.459 1.00 44.30 204 PRO A O 1
ATOM 1419 N N . PHE A 1 205 ? 104.808 76.719 71.162 1.00 46.85 205 PHE A N 1
ATOM 1420 C CA . PHE A 1 205 ? 104.282 75.653 70.318 1.00 46.85 205 PHE A CA 1
ATOM 1421 C C . PHE A 1 205 ? 103.242 76.186 69.343 1.00 46.85 205 PHE A C 1
ATOM 1422 O O . PHE A 1 205 ? 103.183 75.748 68.189 1.00 46.85 205 PHE A O 1
ATOM 1430 N N . ALA A 1 206 ? 102.413 77.131 69.792 1.00 43.55 206 ALA A N 1
ATOM 1431 C CA . ALA A 1 206 ? 101.426 77.741 68.908 1.00 43.55 206 ALA A CA 1
ATOM 1432 C C . ALA A 1 206 ? 102.090 78.585 67.828 1.00 43.55 206 ALA A C 1
ATOM 1433 O O . ALA A 1 206 ? 101.613 78.626 66.689 1.00 43.55 206 ALA A O 1
ATOM 1435 N N . LEU A 1 207 ? 103.186 79.271 68.166 1.00 43.94 207 LEU A N 1
ATOM 1436 C CA . LEU A 1 207 ? 103.834 80.152 67.198 1.00 43.94 207 LEU A CA 1
ATOM 1437 C C . LEU A 1 207 ? 104.479 79.381 66.054 1.00 43.94 207 LEU A C 1
ATOM 1438 O O . LEU A 1 207 ? 104.622 79.920 64.952 1.00 43.94 207 LEU A O 1
ATOM 1443 N N . SER A 1 208 ? 104.875 78.135 66.289 1.00 48.60 208 SER A N 1
ATOM 1444 C CA . SER A 1 208 ? 105.607 77.356 65.301 1.00 48.60 208 SER A CA 1
ATOM 1445 C C . SER A 1 208 ? 104.705 76.541 64.385 1.00 48.60 208 SER A C 1
ATOM 1446 O O . SER A 1 208 ? 105.219 75.788 63.553 1.00 48.60 208 SER A O 1
ATOM 1449 N N . HIS A 1 209 ? 103.389 76.662 64.520 1.00 48.74 209 HIS A N 1
ATOM 1450 C CA . HIS A 1 209 ? 102.483 75.928 63.651 1.00 48.74 209 HIS A CA 1
ATOM 1451 C C . HIS A 1 209 ? 102.584 76.446 62.217 1.00 48.74 209 HIS A C 1
ATOM 1452 O O . HI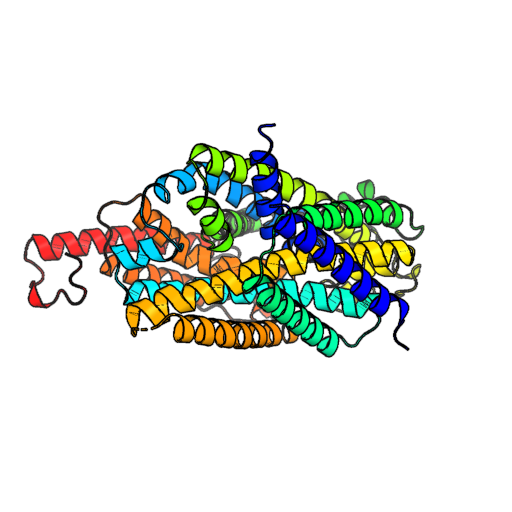S A 1 209 ? 102.724 77.654 62.003 1.00 48.74 209 HIS A O 1
ATOM 1459 N N . PRO A 1 210 ? 102.545 75.558 61.221 1.00 48.61 210 PRO A N 1
ATOM 1460 C CA . PRO A 1 210 ? 102.626 76.014 59.822 1.00 48.61 210 PRO A CA 1
ATOM 1461 C C . PRO A 1 210 ? 101.487 76.924 59.398 1.00 48.61 210 PRO A C 1
ATOM 1462 O O . PRO A 1 210 ? 101.657 77.711 58.458 1.00 48.61 210 PRO A O 1
ATOM 1466 N N . ALA A 1 211 ? 100.325 76.831 60.046 1.00 46.67 211 ALA A N 1
ATOM 1467 C CA . ALA A 1 211 ? 99.210 77.699 59.688 1.00 46.67 211 ALA A CA 1
ATOM 1468 C C . ALA A 1 211 ? 99.424 79.128 60.165 1.00 46.67 211 ALA A C 1
ATOM 1469 O O . ALA A 1 211 ? 99.008 80.072 59.486 1.00 46.67 211 ALA A O 1
ATOM 1471 N N . VAL A 1 212 ? 100.064 79.309 61.319 1.00 44.56 212 VAL A N 1
ATOM 1472 C CA . VAL A 1 212 ? 100.227 80.640 61.893 1.00 44.56 212 VAL A CA 1
ATOM 1473 C C . VAL A 1 212 ? 101.272 81.416 61.105 1.00 44.56 212 VAL A C 1
ATOM 1474 O O . VAL A 1 212 ? 102.377 80.923 60.850 1.00 44.56 212 VAL A O 1
ATOM 1478 N N . ALA A 1 213 ? 100.922 82.637 60.711 1.00 49.97 213 ALA A N 1
ATOM 1479 C CA . ALA A 1 213 ? 101.826 83.512 59.986 1.00 49.97 213 ALA A CA 1
ATOM 1480 C C . ALA A 1 213 ? 102.600 84.392 60.964 1.00 49.97 213 ALA A C 1
ATOM 1481 O O . ALA A 1 213 ? 102.443 84.300 62.183 1.00 49.97 213 ALA A O 1
ATOM 1483 N N . ASP A 1 214 ? 103.452 85.257 60.417 1.00 50.93 214 ASP A N 1
ATOM 1484 C CA . ASP A 1 214 ? 104.250 86.166 61.231 1.00 50.93 214 ASP A CA 1
ATOM 1485 C C . ASP A 1 214 ? 103.342 87.152 61.953 1.00 50.93 214 ASP A C 1
ATOM 1486 O O . ASP A 1 214 ? 102.649 87.949 61.316 1.00 50.93 214 ASP A O 1
ATOM 1491 N N . ILE A 1 215 ? 103.342 87.094 63.287 1.00 45.42 215 ILE A N 1
ATOM 1492 C CA . ILE A 1 215 ? 102.466 87.972 64.049 1.00 45.42 215 ILE A CA 1
ATOM 1493 C C . ILE A 1 215 ? 102.981 89.402 64.067 1.00 45.42 215 ILE A C 1
ATOM 1494 O O . ILE A 1 215 ? 102.215 90.326 64.357 1.00 45.42 215 ILE A O 1
ATOM 1499 N N . GLY A 1 216 ? 104.266 89.613 63.778 1.00 48.20 216 GLY A N 1
ATOM 1500 C CA . GLY A 1 216 ? 104.751 90.968 63.581 1.00 48.20 216 GLY A CA 1
ATOM 1501 C C . GLY A 1 216 ? 104.193 91.603 62.323 1.00 48.20 216 GLY A C 1
ATOM 1502 O O . GLY A 1 216 ? 103.851 92.787 62.314 1.00 48.20 216 GLY A O 1
ATOM 1503 N N . PHE A 1 217 ? 104.103 90.827 61.242 1.00 51.32 217 PHE A N 1
ATOM 1504 C CA . PHE A 1 217 ? 103.541 91.337 59.996 1.00 51.32 217 PHE A CA 1
ATOM 1505 C C . PHE A 1 217 ? 102.034 91.521 60.104 1.00 51.32 217 PHE A C 1
ATOM 1506 O O . PHE A 1 217 ? 101.480 92.487 59.570 1.00 51.32 217 PHE A O 1
ATOM 1514 N N . THR A 1 218 ? 101.356 90.597 60.786 1.00 48.58 218 THR A N 1
ATOM 1515 C CA . THR A 1 218 ? 99.901 90.647 60.886 1.00 48.58 218 THR A CA 1
ATOM 1516 C C . THR A 1 218 ? 99.450 91.790 61.792 1.00 48.58 218 THR A C 1
ATOM 1517 O O . THR A 1 218 ? 98.333 92.298 61.644 1.00 48.58 218 THR A O 1
ATOM 1521 N N . ALA A 1 219 ? 100.322 92.247 62.692 1.00 46.35 219 ALA A N 1
ATOM 1522 C CA . ALA A 1 219 ? 99.976 93.364 63.565 1.00 46.35 219 ALA A CA 1
ATOM 1523 C C . ALA A 1 219 ? 99.738 94.654 62.788 1.00 46.35 219 ALA A C 1
ATOM 1524 O O . ALA A 1 219 ? 98.919 95.481 63.200 1.00 46.35 219 ALA A O 1
ATOM 1526 N N . VAL A 1 220 ? 100.434 94.851 61.672 1.00 51.38 220 VAL A N 1
ATOM 1527 C CA . VAL A 1 220 ? 100.325 96.089 60.910 1.00 51.38 220 VAL A CA 1
ATOM 1528 C C . VAL A 1 220 ? 99.795 95.883 59.500 1.00 51.38 220 VAL A C 1
ATOM 1529 O O . VAL A 1 220 ? 99.542 96.876 58.804 1.00 51.38 220 VAL A O 1
ATOM 1533 N N . HIS A 1 221 ? 99.617 94.648 59.046 1.00 54.44 221 HIS A N 1
ATOM 1534 C CA . HIS A 1 221 ? 99.085 94.378 57.720 1.00 54.44 221 HIS A CA 1
ATOM 1535 C C . HIS A 1 221 ? 97.990 93.327 57.816 1.00 54.44 221 HIS A C 1
ATOM 1536 O O . HIS A 1 221 ? 98.017 92.458 58.689 1.00 54.44 221 HIS A O 1
ATOM 1543 N N . ALA A 1 222 ? 97.026 93.413 56.906 1.00 53.23 222 ALA A N 1
ATOM 1544 C CA . ALA A 1 222 ? 95.848 92.556 56.918 1.00 53.23 222 ALA A CA 1
ATOM 1545 C C . ALA A 1 222 ? 95.976 91.499 55.831 1.00 53.23 222 ALA A C 1
ATOM 1546 O O . ALA A 1 222 ? 96.088 91.836 54.648 1.00 53.23 222 ALA A O 1
ATOM 1548 N N . LYS A 1 223 ? 95.963 90.228 56.230 1.00 52.46 223 LYS A N 1
ATOM 1549 C CA . LYS A 1 223 ? 95.910 89.128 55.275 1.00 52.46 223 LYS A CA 1
ATOM 1550 C C . LYS A 1 223 ? 94.681 88.250 55.454 1.00 52.46 223 LYS A C 1
ATOM 1551 O O . LYS A 1 223 ? 93.938 88.035 54.491 1.00 52.46 223 LYS A O 1
ATOM 1557 N N . TYR A 1 224 ? 94.441 87.735 56.659 1.00 50.08 224 TYR A N 1
ATOM 1558 C CA . TYR A 1 224 ? 93.261 86.923 56.935 1.00 50.08 224 TYR A CA 1
ATOM 1559 C C . TYR A 1 224 ? 92.108 87.743 57.489 1.00 50.08 224 TYR A C 1
ATOM 1560 O O . TYR A 1 224 ? 90.959 87.549 57.083 1.00 50.08 224 TYR A O 1
ATOM 1569 N N . GLN A 1 225 ? 92.393 88.657 58.408 1.00 47.49 225 GLN A N 1
ATOM 1570 C CA . GLN A 1 225 ? 91.411 89.599 58.915 1.00 47.49 225 GLN A CA 1
ATOM 1571 C C . GLN A 1 225 ? 92.117 90.935 59.096 1.00 47.49 225 GLN A C 1
ATOM 1572 O O . GLN A 1 225 ? 93.262 91.112 58.671 1.00 47.49 225 GLN A O 1
ATOM 1578 N N . LYS A 1 226 ? 91.431 91.884 59.723 1.00 48.05 226 LYS A N 1
ATOM 1579 C CA . LYS A 1 226 ? 92.032 93.178 59.990 1.00 48.05 226 LYS A CA 1
ATOM 1580 C C . LYS A 1 226 ? 93.181 93.022 60.987 1.00 48.05 226 LYS A C 1
ATOM 1581 O O . LYS A 1 226 ? 93.178 92.092 61.797 1.00 48.05 226 LYS A O 1
ATOM 1587 N N . PRO A 1 227 ? 94.193 93.896 60.918 1.00 43.38 227 PRO A N 1
ATOM 1588 C CA . PRO A 1 227 ? 95.368 93.738 61.788 1.00 43.38 227 PRO A CA 1
ATOM 1589 C C . PRO A 1 227 ? 95.003 93.774 63.264 1.00 43.38 227 PRO A C 1
ATOM 1590 O O . PRO A 1 227 ? 94.187 94.586 63.704 1.00 43.38 227 PRO A O 1
ATOM 1594 N N . TRP A 1 228 ? 95.628 92.882 64.032 1.00 36.88 228 TRP A N 1
ATOM 1595 C CA . TRP A 1 228 ? 95.223 92.659 65.411 1.00 36.88 228 TRP A CA 1
ATOM 1596 C C . TRP A 1 228 ? 95.694 93.746 66.358 1.00 36.88 228 TRP A C 1
ATOM 1597 O O . TRP A 1 228 ? 95.260 93.759 67.514 1.00 36.88 228 TRP A O 1
ATOM 1608 N N . LEU A 1 229 ? 96.571 94.643 65.909 1.00 36.79 229 LEU A N 1
ATOM 1609 C CA . LEU A 1 229 ? 96.929 95.790 66.732 1.00 36.79 229 LEU A CA 1
ATOM 1610 C C . LEU A 1 229 ? 95.728 96.694 66.958 1.00 36.79 229 LEU A C 1
ATOM 1611 O O . LEU A 1 229 ? 95.628 97.348 68.001 1.00 36.79 229 LEU A O 1
ATOM 1616 N N . GLY A 1 230 ? 94.804 96.728 66.004 1.00 38.01 230 GLY A N 1
ATOM 1617 C CA . GLY A 1 230 ? 93.611 97.532 66.120 1.00 38.01 230 GLY A CA 1
ATOM 1618 C C . GLY A 1 230 ? 93.842 98.962 65.683 1.00 38.01 230 GLY A C 1
ATOM 1619 O O . GLY A 1 230 ? 94.950 99.384 65.356 1.00 38.01 230 GLY A O 1
ATOM 1620 N N . THR A 1 231 ? 92.756 99.725 65.682 1.00 40.65 231 THR A N 1
ATOM 1621 C CA . THR A 1 231 ? 92.822 101.131 65.325 1.00 40.65 231 THR A CA 1
ATOM 1622 C C . THR A 1 231 ? 91.728 101.877 66.070 1.00 40.65 231 THR A C 1
ATOM 1623 O O . THR A 1 231 ? 90.692 101.307 66.419 1.00 40.65 231 THR A O 1
ATOM 1627 N N . VAL A 1 232 ? 91.988 103.150 66.343 1.00 40.61 232 VAL A N 1
ATOM 1628 C CA . VAL A 1 232 ? 91.019 104.045 66.963 1.00 40.61 232 VAL A CA 1
ATOM 1629 C C . VAL A 1 232 ? 90.804 105.213 66.011 1.00 40.61 232 VAL A C 1
ATOM 1630 O O . VAL A 1 232 ? 91.761 105.908 65.650 1.00 40.61 232 VAL A O 1
ATOM 1634 N N . ASP A 1 233 ? 89.558 105.422 65.599 1.00 48.37 233 ASP 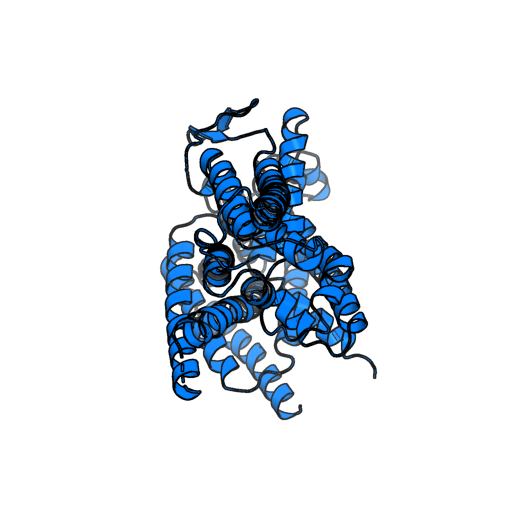A N 1
ATOM 1635 C CA . ASP A 1 233 ? 89.238 106.561 64.757 1.00 48.37 233 ASP A CA 1
ATOM 1636 C C . ASP A 1 233 ? 89.307 107.853 65.566 1.00 48.37 233 ASP A C 1
ATOM 1637 O O . ASP A 1 233 ? 89.282 107.849 66.799 1.00 48.37 233 ASP A O 1
ATOM 1642 N N . SER A 1 234 ? 89.409 108.974 64.849 1.00 49.13 234 SER A N 1
ATOM 1643 C CA . SER A 1 234 ? 89.464 110.273 65.511 1.00 49.13 234 SER A CA 1
ATOM 1644 C C . SER A 1 234 ? 88.152 110.607 66.207 1.00 49.13 234 SER A C 1
ATOM 1645 O O . SER A 1 234 ? 88.155 111.294 67.233 1.00 49.13 234 SER A O 1
ATOM 1648 N N . SER A 1 235 ? 87.029 110.138 65.667 1.00 49.52 235 SER A N 1
ATOM 1649 C CA . SER A 1 235 ? 85.732 110.346 66.294 1.00 49.52 235 SER A CA 1
ATOM 1650 C C . SER A 1 235 ? 85.467 109.388 67.447 1.00 49.52 235 SER A C 1
ATOM 1651 O O . SER A 1 235 ? 84.532 109.621 68.219 1.00 49.52 235 SER A O 1
ATOM 1654 N N . GLU A 1 236 ? 86.252 108.321 67.579 1.00 47.69 236 GLU A N 1
ATOM 1655 C CA . GLU A 1 236 ? 86.069 107.347 68.645 1.00 47.69 236 GLU A CA 1
ATOM 1656 C C . GLU A 1 236 ? 86.933 107.623 69.866 1.00 47.69 236 GLU A C 1
ATOM 1657 O O . GLU A 1 236 ? 86.734 106.966 70.895 1.00 47.69 236 GLU A O 1
ATOM 1663 N N . VAL A 1 237 ? 87.841 108.603 69.779 1.00 41.82 237 VAL A N 1
ATOM 1664 C CA . VAL A 1 237 ? 88.900 108.776 70.775 1.00 41.82 237 VAL A CA 1
ATOM 1665 C C . VAL A 1 237 ? 88.311 108.955 72.167 1.00 41.82 237 VAL A C 1
ATOM 1666 O O . VAL A 1 237 ? 88.676 108.238 73.107 1.00 41.82 237 VAL A O 1
ATOM 1670 N N . TYR A 1 238 ? 87.344 109.867 72.299 1.00 41.63 238 TYR A N 1
ATOM 1671 C CA . TYR A 1 238 ? 86.714 110.116 73.591 1.00 41.63 238 TYR A CA 1
ATOM 1672 C C . TYR A 1 238 ? 86.091 108.846 74.146 1.00 41.63 238 TYR A C 1
ATOM 1673 O O . TYR A 1 238 ? 86.304 108.500 75.315 1.00 41.63 238 TYR A O 1
ATOM 1682 N N . SER A 1 239 ? 85.384 108.097 73.293 1.00 38.74 239 SER A N 1
ATOM 1683 C CA . SER A 1 239 ? 84.774 106.852 73.742 1.00 38.74 239 SER A CA 1
ATOM 1684 C C . SER A 1 239 ? 85.837 105.883 74.234 1.00 38.74 239 SER A C 1
ATOM 1685 O O . SER A 1 239 ? 85.676 105.274 75.300 1.00 38.74 239 SER A O 1
ATOM 1688 N N . TRP A 1 240 ? 86.965 105.801 73.514 1.00 33.64 240 TRP A N 1
ATOM 1689 C CA . TRP A 1 240 ? 88.085 104.980 73.961 1.00 33.64 240 TRP A CA 1
ATOM 1690 C C . TRP A 1 240 ? 88.505 105.387 75.362 1.00 33.64 240 TRP A C 1
ATOM 1691 O O . TRP A 1 240 ? 88.533 104.556 76.280 1.00 33.64 240 TRP A O 1
ATOM 1702 N N . LEU A 1 241 ? 88.717 106.693 75.560 1.00 34.42 241 LEU A N 1
ATOM 1703 C CA . LEU A 1 241 ? 89.121 107.192 76.867 1.00 34.42 241 LEU A CA 1
ATOM 1704 C C . LEU A 1 241 ? 88.079 106.841 77.909 1.00 34.42 241 LEU A C 1
ATOM 1705 O O . LEU A 1 241 ? 88.422 106.357 78.997 1.00 34.42 241 LEU A O 1
ATOM 1710 N N . ASP A 1 242 ? 86.801 106.983 77.543 1.00 35.16 242 ASP A N 1
ATOM 1711 C CA . ASP A 1 242 ? 85.708 106.652 78.443 1.00 35.16 242 ASP A CA 1
ATOM 1712 C C . ASP A 1 242 ? 85.854 105.225 78.942 1.00 35.16 242 ASP A C 1
ATOM 1713 O O . ASP A 1 242 ? 85.948 104.987 80.155 1.00 35.16 242 ASP A O 1
ATOM 1718 N N . SER A 1 243 ? 86.026 104.284 78.005 1.00 32.42 243 SER A N 1
ATOM 1719 C CA . SER A 1 243 ? 86.138 102.882 78.384 1.00 32.42 243 SER A CA 1
ATOM 1720 C C . SER A 1 243 ? 87.335 102.668 79.287 1.00 32.42 243 SER A C 1
ATOM 1721 O O . SER A 1 243 ? 87.226 101.990 80.317 1.00 32.42 243 SER A O 1
ATOM 1724 N N . PHE A 1 244 ? 88.459 103.319 78.966 1.00 31.27 244 PHE A N 1
ATOM 1725 C CA . PHE A 1 244 ? 89.664 103.119 79.757 1.00 31.27 244 PHE A CA 1
ATOM 1726 C C . PHE A 1 244 ? 89.437 103.563 81.189 1.00 31.27 244 PHE A C 1
ATOM 1727 O O . PHE A 1 244 ? 89.777 102.833 82.129 1.00 31.27 244 PHE A O 1
ATOM 1735 N N . LEU A 1 245 ? 88.771 104.708 81.370 1.00 31.65 245 LEU A N 1
ATOM 1736 C CA . LEU A 1 245 ? 88.514 105.181 82.722 1.00 31.65 245 LEU A CA 1
ATOM 1737 C C . LEU A 1 245 ? 87.633 104.192 83.465 1.00 31.65 245 LEU A C 1
ATOM 1738 O O . LEU A 1 245 ? 87.919 103.845 84.618 1.00 31.65 245 LEU A O 1
ATOM 1743 N N . LEU A 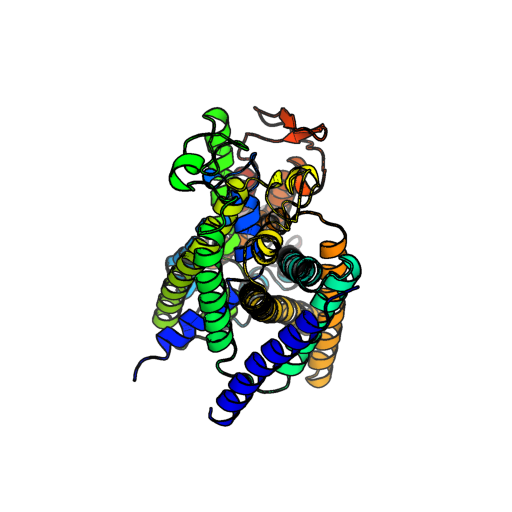1 246 ? 86.626 103.645 82.772 1.00 30.91 246 LEU A N 1
ATOM 1744 C CA . LEU A 1 246 ? 85.736 102.672 83.392 1.00 30.91 246 LEU A CA 1
ATOM 1745 C C . LEU A 1 246 ? 86.503 101.453 83.865 1.00 30.91 246 LEU A C 1
ATOM 1746 O O . LEU A 1 246 ? 86.182 100.887 84.913 1.00 30.91 246 LEU A O 1
ATOM 1751 N N . LEU A 1 247 ? 87.538 101.056 83.133 1.00 29.54 247 LEU A N 1
ATOM 1752 C CA . LEU A 1 247 ? 88.290 99.883 83.532 1.00 29.54 247 LEU A CA 1
ATOM 1753 C C . LEU A 1 247 ? 89.382 100.216 84.528 1.00 29.54 247 LEU A C 1
ATOM 1754 O O . LEU A 1 247 ? 89.811 99.334 85.274 1.00 29.54 247 LEU A O 1
ATOM 1759 N N . MET A 1 248 ? 89.818 101.470 84.577 1.00 33.66 248 MET A N 1
ATOM 1760 C CA . MET A 1 248 ? 90.926 101.812 85.453 1.00 33.66 248 MET A CA 1
ATOM 1761 C C . MET A 1 248 ? 90.438 102.217 86.834 1.00 33.66 248 MET A C 1
ATOM 1762 O O . MET A 1 248 ? 91.063 101.873 87.839 1.00 33.66 248 MET A O 1
ATOM 1767 N N . LEU A 1 249 ? 89.310 102.915 86.896 1.00 30.40 249 LEU A N 1
ATOM 1768 C CA . LEU A 1 249 ? 88.735 103.359 88.154 1.00 30.40 249 LEU A CA 1
ATOM 1769 C C . LEU A 1 249 ? 87.665 102.419 88.681 1.00 30.40 249 LEU A C 1
ATOM 1770 O O . LEU A 1 249 ? 87.483 102.327 89.897 1.00 30.40 249 LEU A O 1
ATOM 1775 N N . GLY A 1 250 ? 86.954 101.719 87.794 1.00 28.32 250 GLY A N 1
ATOM 1776 C CA . GLY A 1 250 ? 85.982 100.732 88.221 1.00 28.32 250 GLY A CA 1
ATOM 1777 C C . GLY A 1 250 ? 86.577 99.412 88.653 1.00 28.32 250 GLY A C 1
ATOM 1778 O O . GLY A 1 250 ? 85.881 98.611 89.281 1.00 28.32 250 GLY A O 1
ATOM 1779 N N . GLY A 1 251 ? 87.844 99.166 88.330 1.00 29.13 251 GLY A N 1
ATOM 1780 C CA . GLY A 1 251 ? 88.528 97.981 88.802 1.00 29.13 251 GLY A CA 1
ATOM 1781 C C . GLY A 1 251 ? 89.093 98.079 90.200 1.00 29.13 251 GLY A C 1
ATOM 1782 O O . GLY A 1 251 ? 89.586 97.078 90.724 1.00 29.13 251 GLY A O 1
ATOM 1783 N N . ILE A 1 252 ? 89.041 99.254 90.815 1.00 30.93 252 ILE A N 1
ATOM 1784 C CA . ILE A 1 252 ? 89.553 99.453 92.170 1.00 30.93 252 ILE A CA 1
ATOM 1785 C C . ILE A 1 252 ? 88.582 98.949 93.239 1.00 30.93 252 ILE A C 1
ATOM 1786 O O . ILE A 1 252 ? 88.991 98.130 94.073 1.00 30.93 252 ILE A O 1
ATOM 1791 N N . PRO A 1 253 ? 87.295 99.390 93.286 1.00 33.00 253 PRO A N 1
ATOM 1792 C CA . PRO A 1 253 ? 86.512 99.020 94.484 1.00 33.00 253 PRO A CA 1
ATOM 1793 C C . PRO A 1 253 ? 85.965 97.595 94.457 1.00 33.00 253 PRO A C 1
ATOM 1794 O O . PRO A 1 253 ? 84.806 97.327 94.158 1.00 33.00 253 PRO A O 1
ATOM 1798 N N . TRP A 1 254 ? 86.826 96.644 94.803 1.00 32.86 254 TRP A N 1
ATOM 1799 C CA . TRP A 1 254 ? 86.464 95.236 94.834 1.00 32.86 254 TRP A CA 1
ATOM 1800 C C . TRP A 1 254 ? 86.888 94.634 96.163 1.00 32.86 254 TRP A C 1
ATOM 1801 O O . TRP A 1 254 ? 87.959 94.952 96.683 1.00 32.86 254 TRP A O 1
ATOM 1812 N N . GLN A 1 255 ? 86.035 93.766 96.711 1.00 41.45 255 GLN A N 1
ATOM 1813 C CA . GLN A 1 255 ? 86.317 93.172 98.013 1.00 41.45 255 GLN A CA 1
ATOM 1814 C C . GLN A 1 255 ? 87.471 92.178 97.944 1.00 41.45 255 GLN A C 1
ATOM 1815 O O . GLN A 1 255 ? 88.179 91.989 98.936 1.00 41.45 255 GLN A O 1
ATOM 1821 N N . ALA A 1 256 ? 87.699 91.567 96.780 1.00 38.64 256 ALA A N 1
ATOM 1822 C CA . ALA A 1 256 ? 88.822 90.646 96.632 1.00 38.64 256 ALA A CA 1
ATOM 1823 C C . ALA A 1 256 ? 90.161 91.353 96.798 1.00 38.64 256 ALA A C 1
ATOM 1824 O O . ALA A 1 256 ? 91.129 90.745 97.266 1.00 38.64 256 ALA A O 1
ATOM 1826 N N . TYR A 1 257 ? 90.237 92.630 96.423 1.00 36.94 257 TYR A N 1
ATOM 1827 C CA . TYR A 1 257 ? 91.467 93.394 96.591 1.00 36.94 257 TYR A CA 1
ATOM 1828 C C . TYR A 1 257 ? 91.576 93.987 97.992 1.00 36.94 257 TYR A C 1
ATOM 1829 O O . TYR A 1 257 ? 92.645 93.942 98.614 1.00 36.94 257 TYR A O 1
ATOM 1838 N N . PHE A 1 258 ? 90.483 94.536 98.513 1.00 40.86 258 PHE A N 1
ATOM 1839 C CA . PHE A 1 258 ? 90.547 95.168 99.821 1.00 40.86 258 PHE A CA 1
ATOM 1840 C C . PHE A 1 258 ? 90.626 94.153 100.952 1.00 40.86 258 PHE A C 1
ATOM 1841 O O . PHE A 1 258 ? 91.037 94.513 102.058 1.00 40.86 258 PHE A O 1
ATOM 1849 N N . GLN A 1 259 ? 90.268 92.894 100.699 1.00 44.81 259 GLN A N 1
ATOM 1850 C CA . GLN A 1 259 ? 90.502 91.853 101.692 1.00 44.81 259 GLN A CA 1
ATOM 1851 C C . GLN A 1 259 ? 91.994 91.635 101.910 1.00 44.81 259 GLN A C 1
ATOM 1852 O O . GLN A 1 259 ? 92.443 91.490 103.051 1.00 44.81 259 GLN A O 1
ATOM 1858 N N . ARG A 1 260 ? 92.778 91.628 100.832 1.00 45.37 260 ARG A N 1
ATOM 1859 C CA . ARG A 1 260 ? 94.229 91.558 100.963 1.00 45.37 260 ARG A CA 1
ATOM 1860 C C . ARG A 1 260 ? 94.837 92.861 101.454 1.00 45.37 260 ARG A C 1
ATOM 1861 O O . ARG A 1 260 ? 95.892 92.839 102.095 1.00 45.37 260 ARG A O 1
ATOM 1869 N N . VAL A 1 261 ? 94.213 93.996 101.144 1.00 44.73 261 VAL A N 1
ATOM 1870 C CA . VAL A 1 261 ? 94.735 95.273 101.624 1.00 44.73 261 VAL A CA 1
ATOM 1871 C C . VAL A 1 261 ? 94.579 95.381 103.136 1.00 44.73 261 VAL A C 1
ATOM 1872 O O . VAL A 1 261 ? 95.515 95.762 103.847 1.00 44.73 261 VAL A O 1
ATOM 1876 N N . LEU A 1 262 ? 93.399 95.033 103.652 1.00 49.47 262 LEU A N 1
ATOM 1877 C CA . LEU A 1 262 ? 93.121 95.224 105.071 1.00 49.47 262 LEU A CA 1
ATOM 1878 C C . LEU A 1 262 ? 93.824 94.188 105.941 1.00 49.47 262 LEU A C 1
ATOM 1879 O O . LEU A 1 262 ? 94.126 94.466 107.105 1.00 49.47 262 LEU A O 1
ATOM 1884 N N . SER A 1 263 ? 94.089 93.000 105.406 1.00 50.76 263 SER A N 1
ATOM 1885 C CA . SER A 1 263 ? 94.717 91.935 106.176 1.00 50.76 263 SER A CA 1
ATOM 1886 C C . SER A 1 263 ? 96.233 92.051 106.232 1.00 50.76 263 SER A C 1
ATOM 1887 O O . SER A 1 263 ? 96.876 91.218 106.879 1.00 50.76 263 SER A O 1
ATOM 1890 N N . SER A 1 264 ? 96.816 93.045 105.571 1.00 54.49 264 SER A N 1
ATOM 1891 C CA . SER A 1 264 ? 98.260 93.205 105.563 1.00 54.49 264 SER A CA 1
ATOM 1892 C C . SER A 1 264 ? 98.763 93.720 106.908 1.00 54.49 264 SER A C 1
ATOM 1893 O O . SER A 1 264 ? 98.030 94.331 107.689 1.00 54.49 264 SER A O 1
ATOM 1896 N N . SER A 1 265 ? 100.044 93.454 107.171 1.00 61.86 265 SER A N 1
ATOM 1897 C CA . SER A 1 265 ? 100.647 93.852 108.439 1.00 61.86 265 SER A CA 1
ATOM 1898 C C . SER A 1 265 ? 100.836 95.361 108.525 1.00 61.86 265 SER A C 1
ATOM 1899 O O . SER A 1 265 ? 100.633 95.957 109.588 1.00 61.86 265 SER A O 1
ATOM 1902 N N . SER A 1 266 ? 101.231 95.997 107.426 1.00 59.95 266 SER A N 1
ATOM 1903 C CA . SER A 1 266 ? 101.490 97.429 107.417 1.00 59.95 266 SER A CA 1
ATOM 1904 C C . SER A 1 266 ? 100.955 98.030 106.126 1.00 59.95 266 SER A C 1
ATOM 1905 O O . SER A 1 266 ? 100.655 97.318 105.164 1.00 59.95 266 SER A O 1
ATOM 1908 N N . ALA A 1 267 ? 100.824 99.359 106.122 1.00 56.24 267 ALA A N 1
ATOM 1909 C CA . ALA A 1 267 ? 100.355 100.056 104.928 1.00 56.24 267 ALA A CA 1
ATOM 1910 C C . ALA A 1 267 ? 101.370 99.964 103.796 1.00 56.24 267 ALA A C 1
ATOM 1911 O O . ALA A 1 267 ? 100.994 99.834 102.624 1.00 56.24 267 ALA A O 1
ATOM 1913 N N . THR A 1 268 ? 102.660 100.036 104.131 1.00 56.10 268 THR A N 1
ATOM 1914 C CA . THR A 1 268 ? 103.708 99.886 103.128 1.00 56.10 268 THR A CA 1
ATOM 1915 C C . THR A 1 268 ? 103.670 98.499 102.498 1.00 56.10 268 THR A C 1
ATOM 1916 O O . THR A 1 268 ? 103.862 98.352 101.285 1.00 56.10 268 THR A O 1
ATOM 1920 N N . TYR A 1 269 ? 103.405 97.471 103.308 1.00 54.19 269 TYR A N 1
ATOM 1921 C CA . TYR A 1 269 ? 103.296 96.116 102.778 1.00 54.19 269 TYR A CA 1
ATOM 1922 C C . TYR A 1 269 ? 102.127 96.014 101.803 1.00 54.19 269 TYR A C 1
ATOM 1923 O O . TYR A 1 269 ? 102.242 95.369 100.754 1.00 54.19 269 TYR A O 1
ATOM 1932 N N . ALA A 1 270 ? 101.003 96.663 102.124 1.00 48.25 270 ALA A N 1
ATOM 1933 C CA . ALA A 1 270 ? 99.856 96.678 101.220 1.00 48.25 270 ALA A CA 1
ATOM 1934 C C . ALA A 1 270 ? 100.185 97.384 99.910 1.00 48.25 270 ALA A C 1
ATOM 1935 O O . ALA A 1 270 ? 99.834 96.895 98.828 1.00 48.25 270 ALA A O 1
ATOM 1937 N N . GLN A 1 271 ? 100.877 98.525 99.987 1.00 46.54 271 GLN A N 1
ATOM 1938 C CA . GLN A 1 271 ? 101.252 99.257 98.779 1.00 46.54 271 GLN A CA 1
ATOM 1939 C C . GLN A 1 271 ? 102.175 98.429 97.895 1.00 46.54 271 GLN A C 1
ATOM 1940 O O . GLN A 1 271 ? 101.986 98.347 96.672 1.00 46.54 271 GLN A O 1
ATOM 1946 N N . VAL A 1 272 ? 103.184 97.802 98.500 1.00 45.73 272 VAL A N 1
ATOM 1947 C CA . VAL A 1 272 ? 104.160 97.054 97.720 1.00 45.73 272 VAL A CA 1
ATOM 1948 C C . VAL A 1 272 ? 103.524 95.804 97.127 1.00 45.73 272 VAL A C 1
ATOM 1949 O O . VAL A 1 272 ? 103.834 95.420 95.993 1.00 45.73 272 VAL A O 1
ATOM 1953 N N . LEU A 1 273 ? 102.618 95.154 97.863 1.00 43.43 273 LEU A N 1
ATOM 1954 C CA . LEU A 1 273 ? 101.933 94.010 97.275 1.00 43.43 273 LEU A CA 1
ATOM 1955 C C . LEU A 1 273 ? 101.019 94.439 96.135 1.00 43.43 273 LEU A C 1
ATOM 1956 O O . LEU A 1 273 ? 100.878 93.700 95.160 1.00 43.43 273 LEU A O 1
ATOM 1961 N N . SER A 1 274 ? 100.418 95.632 96.223 1.00 38.65 274 SER A N 1
ATOM 1962 C CA . SER A 1 274 ? 99.645 96.152 95.098 1.00 38.65 274 SER A CA 1
ATOM 1963 C C . SER A 1 274 ? 100.520 96.357 93.865 1.00 38.65 274 SER A C 1
ATOM 1964 O O . SER A 1 274 ? 100.136 95.982 92.751 1.00 38.65 274 SER A O 1
ATOM 1967 N N . PHE A 1 275 ? 101.710 96.935 94.050 1.00 38.05 275 PHE A N 1
ATOM 1968 C CA . PHE A 1 275 ? 102.595 97.187 92.911 1.00 38.05 275 PHE A CA 1
ATOM 1969 C C . PHE A 1 275 ? 103.115 95.886 92.304 1.00 38.05 275 PHE A C 1
ATOM 1970 O O . PHE A 1 275 ? 103.158 95.733 91.074 1.00 38.05 275 PHE A O 1
ATOM 1978 N N . LEU A 1 276 ? 103.508 94.935 93.154 1.00 36.43 276 LEU A N 1
ATOM 1979 C CA . LEU A 1 276 ? 103.979 93.642 92.671 1.00 36.43 276 LEU A CA 1
ATOM 1980 C C . LEU A 1 276 ? 102.863 92.875 91.977 1.00 36.43 276 LEU A C 1
ATOM 1981 O O . LEU A 1 276 ? 103.103 92.189 90.977 1.00 36.43 276 LEU A O 1
ATOM 1986 N N . ALA A 1 277 ? 101.634 92.988 92.487 1.00 33.73 277 ALA A N 1
ATOM 1987 C CA . ALA A 1 277 ? 100.495 92.350 91.845 1.00 33.73 277 ALA A CA 1
ATOM 1988 C C . ALA A 1 277 ? 100.215 92.957 90.479 1.00 33.73 277 ALA A C 1
ATOM 1989 O O . ALA A 1 277 ? 99.877 92.234 89.539 1.00 33.73 277 ALA A O 1
ATOM 1991 N N . ALA A 1 278 ? 100.340 94.280 90.352 1.00 32.63 278 ALA A N 1
ATOM 1992 C CA . ALA A 1 278 ? 100.153 94.914 89.050 1.00 32.63 278 ALA A CA 1
ATOM 1993 C C . ALA A 1 278 ? 101.201 94.447 88.049 1.00 32.63 278 ALA A C 1
ATOM 1994 O O . ALA A 1 278 ? 100.883 94.169 86.882 1.00 32.63 278 ALA A O 1
ATOM 1996 N N . PHE A 1 279 ? 102.458 94.345 88.494 1.00 34.18 279 PHE A N 1
ATOM 1997 C CA . PHE A 1 279 ? 103.513 93.827 87.625 1.00 34.18 279 PHE A CA 1
ATOM 1998 C C . PHE A 1 279 ? 103.224 92.392 87.190 1.00 34.18 279 PHE A C 1
ATOM 1999 O O . PHE A 1 279 ? 103.363 92.048 86.005 1.00 34.18 279 PHE A O 1
ATOM 2007 N N . GLY A 1 280 ? 102.803 91.546 88.132 1.00 34.22 280 GLY A N 1
ATOM 2008 C CA . GLY A 1 280 ? 102.476 90.173 87.789 1.00 34.22 280 GLY A CA 1
ATOM 2009 C C . GLY A 1 280 ? 101.290 90.067 86.850 1.00 34.22 280 GLY A C 1
ATOM 2010 O O . GLY A 1 280 ? 101.256 89.200 85.979 1.00 34.22 280 GLY A O 1
ATOM 2011 N N . CYS A 1 281 ? 100.306 90.954 87.013 1.00 34.25 281 CYS A N 1
ATOM 2012 C CA . CYS A 1 281 ? 99.154 90.972 86.119 1.00 34.25 281 CYS A CA 1
ATOM 2013 C C . CYS A 1 281 ? 99.556 91.337 84.696 1.00 34.25 281 CYS A C 1
ATOM 2014 O O . CYS A 1 281 ? 99.067 90.732 83.738 1.00 34.25 281 CYS A O 1
ATOM 2017 N N . LEU A 1 282 ? 100.448 92.320 84.536 1.00 35.08 282 LEU A N 1
ATOM 2018 C CA . LEU A 1 282 ? 100.934 92.656 83.196 1.00 35.08 282 LEU A CA 1
ATOM 2019 C C . LEU A 1 282 ? 101.704 91.494 82.571 1.00 35.08 282 LEU A C 1
ATOM 2020 O O . LEU A 1 282 ? 101.532 91.179 81.377 1.00 35.08 282 LEU A O 1
ATOM 2025 N N . VAL A 1 283 ? 102.551 90.838 83.369 1.00 34.99 283 VAL A N 1
ATOM 2026 C CA . VAL A 1 283 ? 103.310 89.694 82.868 1.00 34.99 283 VAL A CA 1
ATOM 2027 C C . VAL A 1 283 ? 102.371 88.564 82.453 1.00 34.99 283 VAL A C 1
ATOM 2028 O O . VAL A 1 283 ? 102.582 87.914 81.424 1.00 34.99 283 VAL A O 1
ATOM 2032 N N . MET A 1 284 ? 101.311 88.324 83.232 1.00 36.75 284 MET A N 1
ATOM 2033 C CA . MET A 1 284 ? 100.331 87.306 82.860 1.00 36.75 284 MET A CA 1
ATOM 2034 C C . MET A 1 284 ? 99.525 87.713 81.634 1.00 36.75 284 MET A C 1
ATOM 2035 O O . MET A 1 284 ? 99.062 86.848 80.884 1.00 36.75 284 MET A O 1
ATOM 2040 N N . ALA A 1 285 ? 99.331 89.017 81.427 1.00 33.34 285 ALA A N 1
ATOM 2041 C CA . ALA A 1 285 ? 98.548 89.480 80.290 1.00 33.34 285 ALA A CA 1
ATOM 2042 C C . ALA A 1 285 ? 99.304 89.338 78.978 1.00 33.34 285 ALA A C 1
ATOM 2043 O O . ALA A 1 285 ? 98.674 89.255 77.920 1.00 33.34 285 ALA A O 1
ATOM 2045 N N . ILE A 1 286 ? 100.641 89.345 79.019 1.00 32.94 286 ILE A N 1
ATOM 2046 C CA . ILE A 1 286 ? 101.420 89.225 77.774 1.00 32.94 286 ILE A CA 1
ATOM 2047 C C . ILE A 1 286 ? 101.109 87.959 76.971 1.00 32.94 286 ILE A C 1
ATOM 2048 O O . ILE A 1 286 ? 100.827 88.075 75.763 1.00 32.94 286 ILE A O 1
ATOM 2053 N N . PRO A 1 287 ? 101.137 86.738 77.542 1.00 32.83 287 PRO A N 1
ATOM 2054 C CA . PRO A 1 287 ? 100.868 85.563 76.696 1.00 32.83 287 PRO A CA 1
ATOM 2055 C C . PRO A 1 287 ? 99.430 85.457 76.220 1.00 32.83 287 PRO A C 1
ATOM 2056 O O . PRO A 1 287 ? 99.190 84.854 75.170 1.00 32.83 287 PRO A O 1
ATOM 2060 N N . ALA A 1 288 ? 98.464 86.015 76.953 1.00 30.79 288 ALA A N 1
ATOM 2061 C CA . ALA A 1 288 ? 97.093 86.053 76.453 1.00 30.79 288 ALA A CA 1
ATOM 2062 C C . ALA A 1 288 ? 96.988 86.921 75.205 1.00 30.79 288 ALA A C 1
ATOM 2063 O O . ALA A 1 288 ? 96.306 86.556 74.237 1.00 30.79 288 ALA A O 1
ATOM 2065 N N . ILE A 1 289 ? 97.671 88.069 75.208 1.00 28.52 289 ILE A N 1
ATOM 2066 C CA . ILE A 1 289 ? 97.740 88.916 74.023 1.00 28.52 289 ILE A CA 1
ATOM 2067 C C . ILE A 1 289 ? 98.385 88.160 72.874 1.00 28.52 289 ILE A C 1
ATOM 2068 O O . ILE A 1 289 ? 97.923 88.229 71.729 1.00 28.52 289 ILE A O 1
ATOM 2073 N N . LEU A 1 290 ? 99.464 87.425 73.160 1.00 31.51 290 LEU A N 1
ATOM 2074 C CA . LEU A 1 290 ? 100.140 86.676 72.105 1.00 31.51 290 LEU A CA 1
ATOM 2075 C C . LEU A 1 290 ? 99.248 85.582 71.524 1.00 31.51 290 LEU A C 1
ATOM 2076 O O . LEU A 1 290 ? 99.262 85.345 70.314 1.00 31.51 290 LEU A O 1
ATOM 2081 N N . ILE A 1 291 ? 98.473 84.898 72.368 1.00 31.83 291 ILE A N 1
ATOM 2082 C CA . ILE A 1 291 ? 97.585 83.845 71.877 1.00 31.83 291 ILE A CA 1
ATOM 2083 C C . ILE A 1 291 ? 96.453 84.438 71.041 1.00 31.83 291 ILE A C 1
ATOM 2084 O O . ILE A 1 291 ? 96.074 83.880 70.003 1.00 31.83 291 ILE A O 1
ATOM 2089 N N . GLY A 1 292 ? 95.901 85.577 71.469 1.00 30.04 292 GLY A N 1
ATOM 2090 C CA . GLY A 1 292 ? 94.915 86.262 70.645 1.00 30.04 292 GLY A CA 1
ATOM 2091 C C . GLY A 1 292 ? 95.476 86.710 69.307 1.00 30.04 292 GLY A C 1
ATOM 2092 O O . GLY A 1 292 ? 94.809 86.607 68.275 1.00 30.04 292 GLY A O 1
ATOM 2093 N N . ALA A 1 293 ? 96.718 87.199 69.307 1.00 32.89 293 ALA A N 1
ATOM 2094 C CA . ALA A 1 293 ? 97.383 87.586 68.067 1.00 32.89 293 ALA A CA 1
ATOM 2095 C C . ALA A 1 293 ? 97.627 86.387 67.160 1.00 32.89 293 ALA A C 1
ATOM 2096 O O . ALA A 1 293 ? 97.520 86.502 65.935 1.00 32.89 293 ALA A O 1
ATOM 2098 N N . ILE A 1 294 ? 97.990 85.242 67.742 1.00 35.34 294 ILE A N 1
ATOM 2099 C CA . ILE A 1 294 ? 98.179 84.019 66.964 1.00 35.34 294 ILE A CA 1
ATOM 2100 C C . ILE A 1 294 ? 96.861 83.578 66.343 1.00 35.34 294 ILE A C 1
ATOM 2101 O O . ILE A 1 294 ? 96.811 83.175 65.175 1.00 35.34 294 ILE A O 1
ATOM 2106 N N . GLY A 1 295 ? 95.773 83.653 67.112 1.00 36.20 295 GLY A N 1
ATOM 2107 C CA . GLY A 1 295 ? 94.464 83.343 66.561 1.00 36.20 295 GLY A CA 1
ATOM 2108 C C . GLY A 1 295 ? 94.071 84.275 65.432 1.00 36.20 295 GLY A C 1
ATOM 2109 O O . GLY A 1 295 ? 93.474 83.849 64.442 1.00 36.20 295 GLY A O 1
ATOM 2110 N N . ALA A 1 296 ? 94.417 85.558 65.556 1.00 37.14 296 ALA A N 1
ATOM 2111 C CA . ALA A 1 296 ? 94.174 86.509 64.478 1.00 37.14 296 ALA A CA 1
ATOM 2112 C C . ALA A 1 296 ? 95.105 86.314 63.289 1.00 37.14 296 ALA A C 1
ATOM 2113 O O . ALA A 1 296 ? 94.845 86.885 62.227 1.00 37.14 296 ALA A O 1
ATOM 2115 N N . SER A 1 297 ? 96.172 85.532 63.437 1.00 40.93 297 SER A N 1
ATOM 2116 C CA . SER A 1 297 ? 97.153 85.325 62.380 1.00 40.93 297 SER A CA 1
ATOM 2117 C C . SER A 1 297 ? 97.110 83.918 61.798 1.00 40.93 297 SER A C 1
ATOM 2118 O O . SER A 1 297 ? 98.035 83.532 61.079 1.00 40.93 297 SER A O 1
ATOM 2121 N N . THR A 1 298 ? 96.070 83.145 62.088 1.00 42.94 298 THR A N 1
ATOM 2122 C CA . THR A 1 298 ? 96.021 81.730 61.742 1.00 42.94 298 THR A CA 1
ATOM 2123 C C . THR A 1 298 ? 95.197 81.515 60.480 1.00 42.94 298 THR A C 1
ATOM 2124 O O . THR A 1 298 ? 94.112 82.084 60.336 1.00 42.94 298 THR A O 1
ATOM 2128 N N . ASP A 1 299 ? 95.723 80.703 59.568 1.00 49.51 299 ASP A N 1
ATOM 2129 C CA . ASP A 1 299 ? 94.955 80.181 58.441 1.00 49.51 299 ASP A CA 1
ATOM 2130 C C . ASP A 1 299 ? 94.190 78.960 58.930 1.00 49.51 299 ASP A C 1
ATOM 2131 O O . ASP A 1 299 ? 94.736 77.858 59.003 1.00 49.51 299 ASP A O 1
ATOM 2136 N N . TRP A 1 300 ? 92.914 79.150 59.265 1.00 45.84 300 TRP A N 1
ATOM 2137 C CA . TRP A 1 300 ? 92.135 78.069 59.853 1.00 45.84 300 TRP A CA 1
ATOM 2138 C C . TRP A 1 300 ? 91.770 76.988 58.848 1.00 45.84 300 TRP A C 1
ATOM 2139 O O . TRP A 1 300 ? 91.401 75.885 59.259 1.00 45.84 300 TRP A O 1
ATOM 2150 N N . ASN A 1 301 ? 91.877 77.265 57.548 1.00 54.51 301 ASN A N 1
ATOM 2151 C CA . ASN A 1 301 ? 91.643 76.228 56.552 1.00 54.51 301 ASN A CA 1
ATOM 2152 C C . ASN A 1 301 ? 92.718 75.148 56.584 1.00 54.51 301 ASN A C 1
ATOM 2153 O O . ASN A 1 301 ? 92.470 74.031 56.121 1.00 54.51 301 ASN A O 1
ATOM 2158 N N . GLN A 1 302 ? 93.900 75.454 57.116 1.00 57.23 302 GLN A N 1
ATOM 2159 C CA . GLN A 1 302 ? 94.985 74.486 57.202 1.00 57.23 302 GLN A CA 1
ATOM 2160 C C . GLN A 1 302 ? 94.954 73.650 58.473 1.00 57.23 302 GLN A C 1
ATOM 2161 O O . GLN A 1 302 ? 95.529 72.557 58.489 1.00 57.23 302 GLN A O 1
ATOM 2167 N N . THR A 1 303 ? 94.315 74.132 59.536 1.00 53.47 303 THR A N 1
ATOM 2168 C CA . THR A 1 303 ? 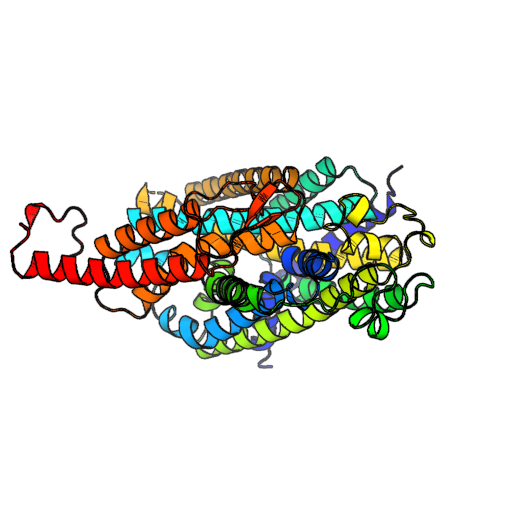94.217 73.362 60.764 1.00 53.47 303 THR A CA 1
ATOM 2169 C C . THR A 1 303 ? 93.036 72.393 60.703 1.00 53.47 303 THR A C 1
ATOM 2170 O O . THR A 1 303 ? 92.248 72.383 59.755 1.00 53.47 303 THR A O 1
ATOM 2174 N N . ALA A 1 304 ? 92.921 71.565 61.743 1.00 54.01 304 ALA A N 1
ATOM 2175 C CA . ALA A 1 304 ? 91.809 70.626 61.834 1.00 54.01 304 ALA A CA 1
ATOM 2176 C C . ALA A 1 304 ? 90.499 71.311 62.196 1.00 54.01 304 ALA A C 1
ATOM 2177 O O . ALA A 1 304 ? 89.437 70.696 62.060 1.00 54.01 304 ALA A O 1
ATOM 2179 N N . TYR A 1 305 ? 90.550 72.559 62.670 1.00 48.93 305 TYR A N 1
ATOM 2180 C CA . TYR A 1 305 ? 89.324 73.313 62.909 1.00 48.93 305 TYR A CA 1
ATOM 2181 C C . TYR A 1 305 ? 88.580 73.570 61.606 1.00 48.93 305 TYR A C 1
ATOM 2182 O O . TYR A 1 305 ? 87.345 73.558 61.573 1.00 48.93 305 TYR A O 1
ATOM 2191 N N . GLY A 1 306 ? 89.314 73.820 60.529 1.00 52.03 306 GLY A N 1
ATOM 2192 C CA . GLY A 1 306 ? 88.729 73.946 59.214 1.00 52.03 306 GLY A CA 1
ATOM 2193 C C . GLY A 1 306 ? 87.966 75.245 59.021 1.00 52.03 306 GLY A C 1
ATOM 2194 O O . GLY A 1 306 ? 87.920 76.124 59.880 1.00 52.03 306 GLY A O 1
ATOM 2195 N N . LEU A 1 307 ? 87.350 75.343 57.850 1.00 55.06 307 LEU A N 1
ATOM 2196 C CA . LEU A 1 307 ? 86.547 76.525 57.589 1.00 55.06 307 LEU A CA 1
ATOM 2197 C C . LEU A 1 307 ? 85.076 76.230 57.854 1.00 55.06 307 LEU A C 1
ATOM 2198 O O . LEU A 1 307 ? 84.610 75.122 57.579 1.00 55.06 307 LEU A O 1
ATOM 2203 N N . PRO A 1 308 ? 84.299 77.184 58.391 1.00 54.31 308 PRO A N 1
ATOM 2204 C CA . PRO A 1 308 ? 84.652 78.578 58.688 1.00 54.31 308 PRO A CA 1
ATOM 2205 C C . PRO A 1 308 ? 85.540 78.789 59.916 1.00 54.31 308 PRO A C 1
ATOM 2206 O O . PRO A 1 308 ? 85.669 77.919 60.772 1.00 54.31 308 PRO A O 1
ATOM 2210 N N . ASP A 1 309 ? 86.148 79.969 59.964 1.00 50.68 309 ASP A N 1
ATOM 2211 C CA . ASP A 1 309 ? 86.993 80.390 61.067 1.00 50.68 309 ASP A CA 1
ATOM 2212 C C . ASP A 1 309 ? 86.155 80.657 62.326 1.00 50.68 309 ASP A C 1
ATOM 2213 O O . ASP A 1 309 ? 84.933 80.787 62.241 1.00 50.68 309 ASP A O 1
ATOM 2218 N N . PRO A 1 310 ? 86.787 80.694 63.512 1.00 46.05 310 PRO A N 1
ATOM 2219 C CA . PRO A 1 310 ? 86.005 80.784 64.760 1.00 46.05 310 PRO A CA 1
ATOM 2220 C C . PRO A 1 310 ? 85.101 81.999 64.888 1.00 46.05 310 PRO A C 1
ATOM 2221 O O . PRO A 1 310 ? 84.030 81.879 65.493 1.00 46.05 310 PRO A O 1
ATOM 2225 N N . LYS A 1 311 ? 85.487 83.166 64.369 1.00 47.39 311 LYS A N 1
ATOM 2226 C CA . LYS A 1 311 ? 84.612 84.327 64.512 1.00 47.39 311 LYS A CA 1
ATOM 2227 C C . LYS A 1 311 ? 83.421 84.254 63.563 1.00 47.39 311 LYS A C 1
ATOM 2228 O O . LYS A 1 311 ? 82.364 84.821 63.856 1.00 47.39 311 LYS A O 1
ATOM 2234 N N . THR A 1 312 ? 83.569 83.568 62.427 1.00 50.44 312 THR A N 1
ATOM 2235 C CA . THR A 1 312 ? 82.425 83.318 61.556 1.00 50.44 312 THR A CA 1
ATOM 2236 C C . THR A 1 312 ? 81.463 82.323 62.194 1.00 50.44 312 THR A C 1
ATOM 2237 O O . THR A 1 312 ? 80.247 82.405 61.986 1.00 50.44 312 THR A O 1
ATOM 2241 N N . THR A 1 313 ? 81.987 81.405 63.002 1.00 50.19 313 THR A N 1
ATOM 2242 C CA . THR A 1 313 ? 81.215 80.395 63.712 1.00 50.19 313 THR A CA 1
ATOM 2243 C C . THR A 1 313 ? 80.612 80.963 65.003 1.00 50.19 313 THR A C 1
ATOM 2244 O O . THR A 1 313 ? 79.829 80.282 65.676 1.00 50.19 313 THR A O 1
ATOM 2248 N N . GLU A 1 314 ? 80.897 82.234 65.306 1.00 51.66 314 GLU A N 1
ATOM 2249 C CA . GLU A 1 314 ? 80.529 82.887 66.570 1.00 51.66 314 GLU A CA 1
ATOM 2250 C C . GLU A 1 314 ? 81.124 82.148 67.766 1.00 51.66 314 GLU A C 1
ATOM 2251 O O . GLU A 1 314 ? 80.476 81.970 68.798 1.00 51.66 314 GLU A O 1
ATOM 2257 N N . GLU A 1 315 ? 82.374 81.722 67.623 1.00 47.51 315 GLU A N 1
ATOM 2258 C CA . GLU A 1 315 ? 83.157 81.122 68.695 1.00 47.51 315 GLU A CA 1
ATOM 2259 C C . GLU A 1 315 ? 84.419 81.933 68.960 1.00 47.51 315 GLU A C 1
ATOM 2260 O O . GLU A 1 315 ? 85.482 81.382 69.246 1.00 47.51 315 GLU A O 1
ATOM 2266 N N . ALA A 1 316 ? 84.316 83.259 68.845 1.00 41.16 316 ALA A N 1
ATOM 2267 C CA . ALA A 1 316 ? 85.465 84.123 69.098 1.00 41.16 316 ALA A CA 1
ATOM 2268 C C . ALA A 1 316 ? 85.887 84.075 70.562 1.00 41.16 316 ALA A C 1
ATOM 2269 O O . ALA A 1 316 ? 87.084 84.015 70.865 1.00 41.16 316 ALA A O 1
ATOM 2271 N N . ASP A 1 317 ? 84.919 84.048 71.482 1.00 41.67 317 ASP A N 1
ATOM 2272 C CA . ASP A 1 317 ? 85.211 83.977 72.910 1.00 41.67 317 ASP A CA 1
ATOM 2273 C C . ASP A 1 317 ? 85.893 82.677 73.309 1.00 41.67 317 ASP A C 1
ATOM 2274 O O . ASP A 1 317 ? 86.401 82.581 74.430 1.00 41.67 317 ASP A O 1
ATOM 2279 N N . MET A 1 318 ? 85.906 81.682 72.428 1.00 42.29 318 MET A N 1
ATOM 2280 C CA . MET A 1 318 ? 86.601 80.424 72.640 1.00 42.29 318 MET A CA 1
ATOM 2281 C C . MET A 1 318 ? 87.922 80.355 71.883 1.00 42.29 318 MET A C 1
ATOM 2282 O O . MET A 1 318 ? 88.403 79.255 71.604 1.00 42.29 318 MET A O 1
ATOM 2287 N N . ILE A 1 319 ? 88.515 81.503 71.536 1.00 35.34 319 ILE A N 1
ATOM 2288 C CA . ILE A 1 319 ? 89.692 81.488 70.668 1.00 35.34 319 ILE A CA 1
ATOM 2289 C C . ILE A 1 319 ? 90.907 80.904 71.389 1.00 35.34 319 ILE A C 1
ATOM 2290 O O . ILE A 1 319 ? 91.721 80.205 70.778 1.00 35.34 319 ILE A O 1
ATOM 2295 N N . LEU A 1 320 ? 91.059 81.181 72.688 1.00 33.89 320 LEU A N 1
ATOM 2296 C CA . LEU A 1 320 ? 92.220 80.657 73.408 1.00 33.89 320 LEU A CA 1
ATOM 2297 C C . LEU A 1 320 ? 92.213 79.136 73.534 1.00 33.89 320 LEU A C 1
ATOM 2298 O O . LEU A 1 320 ? 93.257 78.520 73.259 1.00 33.89 320 LEU A O 1
ATOM 2303 N N . PRO A 1 321 ? 91.120 78.465 73.947 1.00 36.69 321 PRO A N 1
ATOM 2304 C CA . PRO A 1 321 ? 91.150 76.992 73.926 1.00 36.69 321 PRO A CA 1
ATOM 2305 C C . PRO A 1 321 ? 91.359 76.408 72.541 1.00 36.69 321 PRO A C 1
ATOM 2306 O O . PRO A 1 321 ? 92.081 75.412 72.402 1.00 36.69 321 PRO A O 1
ATOM 2310 N N . ILE A 1 322 ? 90.774 77.024 71.510 1.00 39.33 322 ILE A N 1
ATOM 2311 C CA . ILE A 1 322 ? 90.910 76.515 70.148 1.00 39.33 322 ILE A CA 1
ATOM 2312 C C . ILE A 1 322 ? 92.372 76.530 69.721 1.00 39.33 322 ILE A C 1
ATOM 2313 O O . ILE A 1 322 ? 92.899 75.535 69.206 1.00 39.33 322 ILE A O 1
ATOM 2318 N N . VAL A 1 323 ? 93.062 77.641 69.989 1.00 39.01 323 VAL A N 1
ATOM 2319 C CA . VAL A 1 323 ? 94.495 77.728 69.727 1.00 39.01 323 VAL A CA 1
ATOM 2320 C C . VAL A 1 323 ? 95.245 76.675 70.533 1.00 39.01 323 VAL A C 1
ATOM 2321 O O . VAL A 1 323 ? 96.196 76.057 70.040 1.00 39.01 323 VAL A O 1
ATOM 2325 N N . LEU A 1 324 ? 94.803 76.423 71.770 1.00 40.92 324 LEU A N 1
ATOM 2326 C CA . LEU A 1 324 ? 95.422 75.371 72.569 1.00 40.92 324 LEU A CA 1
ATOM 2327 C C . LEU A 1 324 ? 95.158 73.996 71.971 1.00 40.92 324 LEU A C 1
ATOM 2328 O O . LEU A 1 324 ? 96.018 73.112 72.035 1.00 40.92 324 LEU A O 1
ATOM 2333 N N . GLN A 1 325 ? 93.986 73.800 71.373 1.00 44.77 325 GLN A N 1
ATOM 2334 C CA . GLN A 1 325 ? 93.611 72.470 70.920 1.00 44.77 325 GLN A CA 1
ATOM 2335 C C . GLN A 1 325 ? 94.089 72.175 69.505 1.00 44.77 325 GLN A C 1
ATOM 2336 O O . GLN A 1 325 ? 94.557 71.066 69.231 1.00 44.77 325 GLN A O 1
ATOM 2342 N N . TYR A 1 326 ? 94.000 73.145 68.600 1.00 45.98 326 TYR A N 1
ATOM 2343 C CA . TYR A 1 326 ? 94.232 72.886 67.186 1.00 45.98 326 TYR A CA 1
ATOM 2344 C C . TYR A 1 326 ? 95.597 73.344 66.692 1.00 45.98 326 TYR A C 1
ATOM 2345 O O . TYR A 1 326 ? 95.940 73.063 65.542 1.00 45.98 326 TYR A O 1
ATOM 2354 N N . LEU A 1 327 ? 96.382 74.028 67.521 1.00 45.66 327 LEU A N 1
ATOM 2355 C CA . LEU A 1 327 ? 97.700 74.501 67.121 1.00 45.66 327 LEU A CA 1
ATOM 2356 C C . LEU A 1 327 ? 98.825 73.976 67.999 1.00 45.66 327 LEU A C 1
ATOM 2357 O O . LEU A 1 327 ? 99.991 74.282 67.731 1.00 45.66 327 LEU A O 1
ATOM 2362 N N . CYS A 1 328 ? 98.520 73.194 69.023 1.00 51.39 328 CYS A N 1
ATOM 2363 C CA . CYS A 1 328 ? 99.492 72.694 69.980 1.00 51.39 328 CYS A CA 1
ATOM 2364 C C . CYS A 1 328 ? 99.354 71.187 70.101 1.00 51.39 328 CYS A C 1
ATOM 2365 O O . CYS A 1 328 ? 98.290 70.630 69.813 1.00 51.39 328 CYS A O 1
ATOM 2368 N N . PRO A 1 329 ? 100.418 70.493 70.504 1.00 54.25 329 PRO A N 1
ATOM 2369 C CA . PRO A 1 329 ? 100.300 69.059 70.795 1.00 54.25 329 PRO A CA 1
ATOM 2370 C C . PRO A 1 329 ? 99.400 68.811 71.999 1.00 54.25 329 PRO A C 1
ATOM 2371 O O . PRO A 1 329 ? 99.035 69.721 72.745 1.00 54.25 329 PRO A O 1
ATOM 2375 N N . VAL A 1 330 ? 99.046 67.535 72.178 1.00 56.39 330 VAL A N 1
ATOM 2376 C CA . VAL A 1 330 ? 98.029 67.159 73.157 1.00 56.39 330 VAL A CA 1
ATOM 2377 C C . VAL A 1 330 ? 98.495 67.452 74.580 1.00 56.39 330 VAL A C 1
ATOM 2378 O O . VAL A 1 330 ? 97.723 67.952 75.407 1.00 56.39 330 VAL A O 1
ATOM 2382 N N . TYR A 1 331 ? 99.755 67.141 74.892 1.00 56.48 331 TYR A N 1
ATOM 2383 C CA . TYR A 1 331 ? 100.257 67.402 76.238 1.00 56.48 331 TYR A CA 1
ATOM 2384 C C . TYR A 1 331 ? 100.368 68.898 76.505 1.00 56.48 331 TYR A C 1
ATOM 2385 O O . TYR A 1 331 ? 100.107 69.356 77.623 1.00 56.48 331 TYR A O 1
ATOM 2394 N N . ILE A 1 332 ? 100.733 69.677 75.486 1.00 53.75 332 ILE A N 1
ATOM 2395 C CA . ILE A 1 332 ? 100.733 71.129 75.623 1.00 53.75 332 ILE A CA 1
ATOM 2396 C C . ILE A 1 332 ? 99.313 71.646 75.820 1.00 53.75 332 ILE A C 1
ATOM 2397 O O . ILE A 1 332 ? 99.080 72.585 76.592 1.00 53.75 332 ILE A O 1
ATOM 2402 N N . SER A 1 333 ? 98.341 71.032 75.141 1.00 52.09 333 SER A N 1
ATOM 2403 C CA . SER A 1 333 ? 96.943 71.385 75.364 1.00 52.09 333 SER A CA 1
ATOM 2404 C C . SER A 1 333 ? 96.531 71.092 76.798 1.00 52.09 333 SER A C 1
ATOM 2405 O O . SER A 1 333 ? 95.759 71.846 77.398 1.00 52.09 333 SER A O 1
ATOM 2408 N N . PHE A 1 334 ? 97.051 70.004 77.369 1.00 58.84 334 PHE A N 1
ATOM 2409 C CA . PHE A 1 334 ? 96.720 69.661 78.747 1.00 58.84 334 PHE A CA 1
ATOM 2410 C C . PHE A 1 334 ? 97.354 70.643 79.726 1.00 58.84 334 PHE A C 1
ATOM 2411 O O . PHE A 1 334 ? 96.739 71.003 80.735 1.00 58.84 334 PHE A O 1
ATOM 2419 N N . PHE A 1 335 ? 98.583 71.084 79.441 1.00 53.34 335 PHE A N 1
ATOM 2420 C CA . PHE A 1 335 ? 99.200 72.139 80.246 1.00 53.34 335 PHE A CA 1
ATOM 2421 C C . PHE A 1 335 ? 98.404 73.437 80.176 1.00 53.34 335 PHE A C 1
ATOM 2422 O O . PHE A 1 335 ? 98.221 74.115 81.194 1.00 53.34 335 PHE A O 1
ATOM 2430 N N . GLY A 1 336 ? 97.926 73.801 78.986 1.00 46.47 336 GLY A N 1
ATOM 2431 C CA . GLY A 1 336 ? 97.109 74.999 78.864 1.00 46.47 336 GLY A CA 1
ATOM 2432 C C . GLY A 1 336 ? 95.784 74.882 79.593 1.00 46.47 336 GLY A C 1
ATOM 2433 O O . GLY A 1 336 ? 95.318 75.842 80.215 1.00 46.47 336 GLY A O 1
ATOM 2434 N N . LEU A 1 337 ? 95.159 73.704 79.523 1.00 45.76 337 LEU A N 1
ATOM 2435 C CA . LEU A 1 337 ? 93.928 73.461 80.267 1.00 45.76 337 LEU A CA 1
ATOM 2436 C C . LEU A 1 337 ? 94.166 73.560 81.766 1.00 45.76 337 LEU A C 1
ATOM 2437 O O . LEU A 1 337 ? 93.341 74.117 82.496 1.00 45.76 337 LEU A O 1
ATOM 2442 N N . GLY A 1 338 ? 95.296 73.029 82.240 1.00 43.67 338 GLY A N 1
ATOM 2443 C CA . GLY A 1 338 ? 95.644 73.176 83.642 1.00 43.67 338 GLY A CA 1
ATOM 2444 C C . GLY A 1 338 ? 95.877 74.619 84.047 1.00 43.67 338 GLY A C 1
ATOM 2445 O O . GLY A 1 338 ? 95.496 75.032 85.142 1.00 43.67 338 GLY A O 1
ATOM 2446 N N . ALA A 1 339 ? 96.512 75.403 83.173 1.00 40.91 339 ALA A N 1
ATOM 2447 C CA . ALA A 1 339 ? 96.729 76.820 83.461 1.00 40.91 339 ALA A CA 1
ATOM 2448 C C . ALA A 1 339 ? 95.408 77.576 83.565 1.00 40.91 339 ALA A C 1
ATOM 2449 O O . ALA A 1 339 ? 95.202 78.374 84.491 1.00 40.91 339 ALA A O 1
ATOM 2451 N N . VAL A 1 340 ? 94.494 77.325 82.623 1.00 38.43 340 VAL A N 1
ATOM 2452 C CA . VAL A 1 340 ? 93.188 77.980 82.661 1.00 38.43 340 VAL A CA 1
ATOM 2453 C C . VAL A 1 340 ? 92.404 77.537 83.892 1.00 38.43 340 VAL A C 1
ATOM 2454 O O . VAL A 1 340 ? 91.743 78.351 84.547 1.00 38.43 340 VAL A O 1
ATOM 2458 N N . SER A 1 341 ? 92.476 76.247 84.235 1.00 39.70 341 SER A N 1
ATOM 2459 C CA . SER A 1 341 ? 91.798 75.750 85.428 1.00 39.70 341 SER A CA 1
ATOM 2460 C C . SER A 1 341 ? 92.346 76.397 86.691 1.00 39.70 341 SER A C 1
ATOM 2461 O O . SER A 1 341 ? 91.580 76.773 87.580 1.00 39.70 341 SER A O 1
ATOM 2464 N N . ALA A 1 342 ? 93.670 76.533 86.786 1.00 39.33 342 ALA A N 1
ATOM 2465 C CA . ALA A 1 342 ? 94.274 77.171 87.949 1.00 39.33 342 ALA A CA 1
ATOM 2466 C C . ALA A 1 342 ? 93.838 78.624 88.073 1.00 39.33 342 ALA A C 1
ATOM 2467 O O . ALA A 1 342 ? 93.494 79.083 89.170 1.00 39.33 342 ALA A O 1
ATOM 2469 N N . ALA A 1 343 ? 93.822 79.356 86.952 1.00 35.28 343 ALA A N 1
ATOM 2470 C CA . ALA A 1 343 ? 93.372 80.745 86.979 1.00 35.28 343 ALA A CA 1
ATOM 2471 C C . ALA A 1 343 ? 91.915 80.852 87.405 1.00 35.28 343 ALA A C 1
ATOM 2472 O O . ALA A 1 343 ? 91.566 81.681 88.257 1.00 35.28 343 ALA A O 1
ATOM 2474 N N . VAL A 1 344 ? 91.056 79.994 86.851 1.00 36.39 344 VAL A N 1
ATOM 2475 C CA . VAL A 1 344 ? 89.632 80.077 87.147 1.00 36.39 344 VAL A CA 1
ATOM 2476 C C . VAL A 1 344 ? 89.353 79.691 88.596 1.00 36.39 344 VAL A C 1
ATOM 2477 O O . VAL A 1 344 ? 88.539 80.331 89.260 1.00 36.39 344 VAL A O 1
ATOM 2481 N N . MET A 1 345 ? 90.025 78.660 89.120 1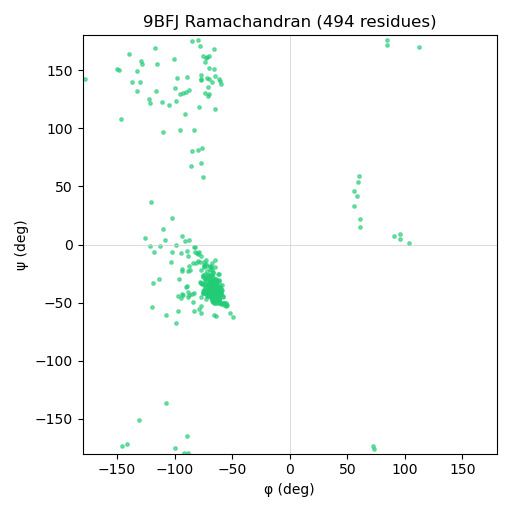.00 41.73 345 MET A N 1
ATOM 2482 C CA . MET A 1 345 ? 89.818 78.297 90.523 1.00 41.73 345 MET A CA 1
ATOM 2483 C C . MET A 1 345 ? 90.309 79.387 91.464 1.00 41.73 345 MET A C 1
ATOM 2484 O O . MET A 1 345 ? 89.597 79.772 92.402 1.00 41.73 345 MET A O 1
ATOM 2489 N N . SER A 1 346 ? 91.516 79.913 91.221 1.00 37.45 346 SER A N 1
ATOM 2490 C CA . SER A 1 346 ? 92.065 80.928 92.112 1.00 37.45 346 SER A CA 1
ATOM 2491 C C . SER A 1 346 ? 91.269 82.227 92.061 1.00 37.45 346 SER A C 1
ATOM 2492 O O . SER A 1 346 ? 91.280 82.990 93.033 1.00 37.45 346 SER A O 1
ATOM 2495 N N . SER A 1 347 ? 90.569 82.500 90.959 1.00 35.46 347 SER A N 1
ATOM 2496 C CA . SER A 1 347 ? 89.715 83.680 90.930 1.00 35.46 347 SER A CA 1
ATOM 2497 C C . SER A 1 347 ? 88.300 83.413 91.426 1.00 35.46 347 SER A C 1
ATOM 2498 O O . SER A 1 347 ? 87.706 84.286 92.069 1.00 35.46 347 SER A O 1
ATOM 2501 N N . ALA A 1 348 ? 87.748 82.231 91.148 1.00 38.25 348 ALA A N 1
ATOM 2502 C CA . ALA A 1 348 ? 86.383 81.923 91.548 1.00 38.25 348 ALA A CA 1
ATOM 2503 C C . ALA A 1 348 ? 86.278 81.750 93.049 1.00 38.25 348 ALA A C 1
ATOM 2504 O O . ALA A 1 348 ? 85.261 82.117 93.643 1.00 38.25 348 ALA A O 1
ATOM 2506 N N . ASP A 1 349 ? 87.317 81.196 93.681 1.00 44.19 349 ASP A N 1
ATOM 2507 C CA . ASP A 1 349 ? 87.329 81.117 95.137 1.00 44.19 349 ASP A CA 1
ATOM 2508 C C . ASP A 1 349 ? 87.185 82.504 95.750 1.00 44.19 349 ASP A C 1
ATOM 2509 O O . ASP A 1 349 ? 86.308 82.732 96.589 1.00 44.19 349 ASP A O 1
ATOM 2514 N N . SER A 1 350 ? 88.000 83.457 95.293 1.00 40.77 350 SER A N 1
ATOM 2515 C CA . SER A 1 350 ? 87.957 84.807 95.845 1.00 40.77 350 SER A CA 1
ATOM 2516 C C . SER A 1 350 ? 86.647 85.514 95.515 1.00 40.77 350 SER A C 1
ATOM 2517 O O . SER A 1 350 ? 86.081 86.196 96.372 1.00 40.77 350 SER A O 1
ATOM 2520 N N . SER A 1 351 ? 86.142 85.352 94.288 1.00 39.98 351 SER A N 1
ATOM 2521 C CA . SER A 1 351 ? 84.897 86.011 93.894 1.00 39.98 351 SER A CA 1
ATOM 2522 C C . SER A 1 351 ? 83.705 85.494 94.698 1.00 39.98 351 SER A C 1
ATOM 2523 O O . SER A 1 351 ? 82.928 86.283 95.260 1.00 39.98 351 SER A O 1
ATOM 2526 N N . ILE A 1 352 ? 83.555 84.167 94.772 1.00 43.13 352 ILE A N 1
ATOM 2527 C CA . ILE A 1 352 ? 82.454 83.563 95.514 1.00 43.13 352 ILE A CA 1
ATOM 2528 C C . ILE A 1 352 ? 82.563 83.892 96.997 1.00 43.13 352 ILE A C 1
ATOM 2529 O O . ILE A 1 352 ? 81.565 84.232 97.642 1.00 43.13 352 ILE A O 1
ATOM 2534 N N . LEU A 1 353 ? 83.773 83.810 97.559 1.00 45.19 353 LEU A N 1
ATOM 2535 C CA . LEU A 1 353 ? 83.943 84.090 98.979 1.00 45.19 353 LEU A CA 1
ATOM 2536 C C . LEU A 1 353 ? 83.692 85.556 99.299 1.00 45.19 353 LEU A C 1
ATOM 2537 O O . LEU A 1 353 ? 83.125 85.866 100.348 1.00 45.19 353 LEU A O 1
ATOM 2542 N N . SER A 1 354 ? 84.096 86.474 98.418 1.00 46.27 354 SER A N 1
ATOM 2543 C CA . SER A 1 354 ? 83.840 87.886 98.675 1.00 46.27 354 SER A CA 1
ATOM 2544 C C . SER A 1 354 ? 82.352 88.198 98.618 1.00 46.27 354 SER A C 1
ATOM 2545 O O . SER A 1 354 ? 81.830 88.897 99.495 1.00 46.27 354 SER A O 1
ATOM 2548 N N . ALA A 1 355 ? 81.648 87.669 97.609 1.00 46.31 355 ALA A N 1
ATOM 2549 C CA . ALA A 1 355 ? 80.204 87.883 97.535 1.00 46.31 355 ALA A CA 1
ATOM 2550 C C . ALA A 1 355 ? 79.487 87.280 98.739 1.00 46.31 355 ALA A C 1
ATOM 2551 O O . ALA A 1 355 ? 78.619 87.925 99.344 1.00 46.31 355 ALA A O 1
ATOM 2553 N N . SER A 1 356 ? 79.859 86.056 99.120 1.00 50.56 356 SER A N 1
ATOM 2554 C CA . SER A 1 356 ? 79.206 85.385 100.238 1.00 50.56 356 SER A CA 1
ATOM 2555 C C . SER A 1 356 ? 79.510 86.068 101.563 1.00 50.56 356 SER A C 1
ATOM 2556 O O . SER A 1 356 ? 78.622 86.199 102.409 1.00 50.56 356 SER A O 1
ATOM 2559 N N . SER A 1 357 ? 80.753 86.507 101.766 1.00 52.32 357 SER A N 1
ATOM 2560 C CA . SER A 1 357 ? 81.108 87.189 103.003 1.00 52.32 357 SER A CA 1
ATOM 2561 C C . SER A 1 357 ? 80.414 88.536 103.109 1.00 52.32 357 SER A C 1
ATOM 2562 O O . SER A 1 357 ? 79.944 88.908 104.189 1.00 52.32 357 SER A O 1
ATOM 2565 N N . MET A 1 358 ? 80.334 89.280 102.001 1.00 54.08 358 MET A N 1
ATOM 2566 C CA . MET A 1 358 ? 79.629 90.556 102.031 1.00 54.08 358 MET A CA 1
ATOM 2567 C C . MET A 1 358 ? 78.146 90.361 102.320 1.00 54.08 358 MET A C 1
ATOM 2568 O O . MET A 1 358 ? 77.567 91.099 103.127 1.00 54.08 358 MET A O 1
ATOM 2573 N N . PHE A 1 359 ? 77.518 89.355 101.700 1.00 57.14 359 PHE A N 1
ATOM 2574 C CA . PHE A 1 359 ? 76.104 89.110 101.975 1.00 57.14 359 PHE A CA 1
ATOM 2575 C C . PHE A 1 359 ? 75.881 88.636 103.406 1.00 57.14 359 PHE A C 1
ATOM 2576 O O . PHE A 1 359 ? 74.903 89.035 104.048 1.00 57.14 359 PHE A O 1
ATOM 2584 N N . ALA A 1 360 ? 76.762 87.777 103.920 1.00 60.66 360 ALA A N 1
ATOM 2585 C CA . ALA A 1 360 ? 76.571 87.230 105.259 1.00 60.66 360 ALA A CA 1
ATOM 2586 C C . ALA A 1 360 ? 76.812 88.281 106.335 1.00 60.66 360 ALA A C 1
ATOM 2587 O O . ALA A 1 360 ? 76.072 88.344 107.322 1.00 60.66 360 ALA A O 1
ATOM 2589 N N . ARG A 1 361 ? 77.837 89.115 106.166 1.00 63.33 361 ARG A N 1
ATOM 2590 C CA . ARG A 1 361 ? 78.174 90.101 107.185 1.00 63.33 361 ARG A CA 1
ATOM 2591 C C . ARG A 1 361 ? 77.314 91.353 107.065 1.00 63.33 361 ARG A C 1
ATOM 2592 O O . ARG A 1 361 ? 76.641 91.749 108.021 1.00 63.33 361 ARG A O 1
ATOM 2600 N N . ASN A 1 362 ? 77.333 91.997 105.898 1.00 62.92 362 ASN A N 1
ATOM 2601 C CA . ASN A 1 362 ? 76.735 93.320 105.775 1.00 62.92 362 ASN A CA 1
ATOM 2602 C C . ASN A 1 362 ? 75.214 93.277 105.686 1.00 62.92 362 ASN A C 1
ATOM 2603 O O . ASN A 1 362 ? 74.548 94.195 106.173 1.00 62.92 362 ASN A O 1
ATOM 2608 N N . ILE A 1 363 ? 74.649 92.239 105.077 1.00 65.66 363 ILE A N 1
ATOM 2609 C CA . ILE A 1 363 ? 73.209 92.180 104.853 1.00 65.66 363 ILE A CA 1
ATOM 2610 C C . ILE A 1 363 ? 72.532 91.366 105.948 1.00 65.66 363 ILE A C 1
ATOM 2611 O O . ILE A 1 363 ? 71.639 91.862 106.643 1.00 65.66 363 ILE A O 1
ATOM 2616 N N . TYR A 1 364 ? 72.953 90.112 106.106 1.00 73.61 364 TYR A N 1
ATOM 2617 C CA . TYR A 1 364 ? 72.248 89.187 106.986 1.00 73.61 364 TYR A CA 1
ATOM 2618 C C . TYR A 1 364 ? 72.557 89.466 108.453 1.00 73.61 364 TYR A C 1
ATOM 2619 O O . TYR A 1 364 ? 71.640 89.625 109.266 1.00 73.61 364 TYR A O 1
ATOM 2628 N N . GLN A 1 365 ? 73.840 89.522 108.811 1.00 75.71 365 GLN A N 1
ATOM 2629 C CA . GLN A 1 365 ? 74.206 89.620 110.220 1.00 75.71 365 GLN A CA 1
ATOM 2630 C C . GLN A 1 365 ? 73.945 91.011 110.781 1.00 75.71 365 GLN A C 1
ATOM 2631 O O . GLN A 1 365 ? 73.469 91.147 111.913 1.00 75.71 365 GLN A O 1
ATOM 2637 N N . LEU A 1 366 ? 74.245 92.056 110.012 1.00 76.77 366 LEU A N 1
ATOM 2638 C CA . LEU A 1 366 ? 74.197 93.409 110.553 1.00 76.77 366 LEU A CA 1
ATOM 2639 C C . LEU A 1 366 ? 72.796 94.009 110.513 1.00 76.77 366 LEU A C 1
ATOM 2640 O O . LEU A 1 366 ? 72.317 94.536 111.522 1.00 76.77 366 LEU A O 1
ATOM 2645 N N . SER A 1 367 ? 72.125 93.939 109.364 1.00 82.45 367 SER A N 1
ATOM 2646 C CA . SER A 1 367 ? 70.802 94.545 109.243 1.00 82.45 367 SER A CA 1
ATOM 2647 C C . SER A 1 367 ? 69.728 93.692 109.911 1.00 82.45 367 SER A C 1
ATOM 2648 O O . SER A 1 367 ? 69.030 94.152 110.821 1.00 82.45 367 SER A O 1
ATOM 2651 N N . PHE A 1 368 ? 69.580 92.443 109.465 1.00 85.01 368 PHE A N 1
ATOM 2652 C CA . PHE A 1 368 ? 68.468 91.616 109.925 1.00 85.01 368 PHE A CA 1
ATOM 2653 C C . PHE A 1 368 ? 68.682 91.115 111.349 1.00 85.01 368 PHE A C 1
ATOM 2654 O O . PHE A 1 368 ? 67.746 91.106 112.156 1.00 85.01 368 PHE A O 1
ATOM 2662 N N . ARG A 1 369 ? 69.899 90.696 111.679 1.00 84.98 369 ARG A N 1
ATOM 2663 C CA . ARG A 1 369 ? 70.184 90.170 113.010 1.00 84.98 369 ARG A CA 1
ATOM 2664 C C . ARG A 1 369 ? 71.004 91.154 113.836 1.00 84.98 369 ARG A C 1
ATOM 2665 O O . ARG A 1 369 ? 71.686 90.765 114.783 1.00 84.98 369 ARG A O 1
ATOM 2673 N N . SER A 1 373 ? 74.441 84.019 115.252 1.00 91.18 373 SER A N 1
ATOM 2674 C CA . SER A 1 373 ? 74.986 82.719 115.624 1.00 91.18 373 SER A CA 1
ATOM 2675 C C . SER A 1 373 ? 76.043 82.268 114.621 1.00 91.18 373 SER A C 1
ATOM 2676 O O . SER A 1 373 ? 75.904 82.496 113.422 1.00 91.18 373 SER A O 1
ATOM 2679 N N . ASP A 1 374 ? 77.101 81.630 115.127 1.00 90.20 374 ASP A N 1
ATOM 2680 C CA . ASP A 1 374 ? 78.202 81.204 114.267 1.00 90.20 374 ASP A CA 1
ATOM 2681 C C . ASP A 1 374 ? 77.763 80.108 113.303 1.00 90.20 374 ASP A C 1
ATOM 2682 O O . ASP A 1 374 ? 78.051 80.174 112.101 1.00 90.20 374 ASP A O 1
ATOM 2687 N N . LYS A 1 375 ? 77.076 79.085 113.817 1.00 88.74 375 LYS A N 1
ATOM 2688 C CA . LYS A 1 375 ? 76.597 78.000 112.966 1.00 88.74 375 LYS A CA 1
ATOM 2689 C C . LYS A 1 375 ? 75.594 78.512 111.942 1.00 88.74 375 LYS A C 1
ATOM 2690 O O . LYS A 1 375 ? 75.628 78.112 110.770 1.00 88.74 375 LYS A O 1
ATOM 2696 N N . GLU A 1 376 ? 74.709 79.418 112.366 1.00 85.84 376 GLU A N 1
ATOM 2697 C CA . GLU A 1 376 ? 73.751 80.019 111.446 1.00 85.84 376 GLU A CA 1
ATOM 2698 C C . GLU A 1 376 ? 74.457 80.788 110.339 1.00 85.84 376 GLU A C 1
ATOM 2699 O O . GLU A 1 376 ? 74.086 80.674 109.166 1.00 85.84 376 GLU A O 1
ATOM 2705 N N . ILE A 1 377 ? 75.488 81.563 110.695 1.00 83.14 377 ILE A N 1
ATOM 2706 C CA . ILE A 1 377 ? 76.232 82.348 109.711 1.00 83.14 377 ILE A CA 1
ATOM 2707 C C . ILE A 1 377 ? 76.948 81.436 108.724 1.00 83.14 377 ILE A C 1
ATOM 2708 O O . ILE A 1 377 ? 76.928 81.678 107.509 1.00 83.14 377 ILE A O 1
ATOM 2713 N N . VAL A 1 378 ? 77.567 80.363 109.224 1.00 82.32 378 VAL A N 1
ATOM 2714 C CA . VAL A 1 378 ? 78.224 79.393 108.350 1.00 82.32 378 VAL A CA 1
ATOM 2715 C C . VAL A 1 378 ? 77.219 78.778 107.383 1.00 82.32 378 VAL A C 1
ATOM 2716 O O . VAL A 1 378 ? 77.493 78.635 106.183 1.00 82.32 378 VAL A O 1
ATOM 2720 N N . TRP A 1 379 ? 76.027 78.439 107.878 1.00 80.51 379 TRP A N 1
ATOM 2721 C CA . TRP A 1 379 ? 75.032 77.791 107.028 1.00 80.51 379 TRP A CA 1
ATOM 2722 C C . TRP A 1 379 ? 74.514 78.734 105.944 1.00 80.51 379 TRP A C 1
ATOM 2723 O O . TRP A 1 379 ? 74.363 78.331 104.779 1.00 80.51 379 TRP A O 1
ATOM 2734 N N . VAL A 1 380 ? 74.208 79.988 106.308 1.00 73.74 380 VAL A N 1
ATOM 2735 C CA . VAL A 1 380 ? 73.687 80.908 105.298 1.00 73.74 380 VAL A CA 1
ATOM 2736 C C . VAL A 1 380 ? 74.784 81.233 104.297 1.00 73.74 380 VAL A C 1
ATOM 2737 O O . VAL A 1 380 ? 74.514 81.401 103.105 1.00 73.74 380 VAL A O 1
ATOM 2741 N N . MET A 1 381 ? 76.043 81.252 104.738 1.00 70.56 381 MET A N 1
ATOM 2742 C CA . MET A 1 381 ? 77.123 81.479 103.796 1.00 70.56 381 MET A CA 1
ATOM 2743 C C . MET A 1 381 ? 77.355 80.286 102.877 1.00 70.56 381 MET A C 1
ATOM 2744 O O . MET A 1 381 ? 77.840 80.473 101.761 1.00 70.56 381 MET A O 1
ATOM 2749 N N . ARG A 1 382 ? 77.002 79.074 103.306 1.00 71.88 382 ARG A N 1
ATOM 2750 C CA . ARG A 1 382 ? 77.080 77.916 102.414 1.00 71.88 382 ARG A CA 1
ATOM 2751 C C . ARG A 1 382 ? 75.980 77.959 101.353 1.00 71.88 382 ARG A C 1
ATOM 2752 O O . ARG A 1 382 ? 76.235 77.770 100.147 1.00 71.88 382 ARG A O 1
ATOM 2760 N N . ILE A 1 383 ? 74.746 78.229 101.786 1.00 64.28 383 ILE A N 1
ATOM 2761 C CA . ILE A 1 383 ? 73.648 78.282 100.825 1.00 64.28 383 ILE A CA 1
ATOM 2762 C C . ILE A 1 383 ? 73.808 79.480 99.894 1.00 64.28 383 ILE A C 1
ATOM 2763 O O . ILE A 1 383 ? 73.410 79.421 98.726 1.00 64.28 383 ILE A O 1
ATOM 2768 N N . THR A 1 384 ? 74.398 80.573 100.385 1.00 59.17 384 THR A N 1
ATOM 2769 C CA . THR A 1 384 ? 74.650 81.737 99.545 1.00 59.17 384 THR A CA 1
ATOM 2770 C C . THR A 1 384 ? 75.680 81.413 98.473 1.00 59.17 384 THR A C 1
ATOM 2771 O O . THR A 1 384 ? 75.553 81.857 97.327 1.00 59.17 384 THR A O 1
ATOM 2775 N N . VAL A 1 385 ? 76.690 80.611 98.824 1.00 55.40 385 VAL A N 1
ATOM 2776 C CA . VAL A 1 385 ? 77.643 80.118 97.834 1.00 55.40 385 VAL A CA 1
ATOM 2777 C C . VAL A 1 385 ? 76.917 79.348 96.743 1.00 55.40 385 VAL A C 1
ATOM 2778 O O . VAL A 1 385 ? 77.157 79.566 95.547 1.00 55.40 385 VAL A O 1
ATOM 2782 N N . PHE A 1 386 ? 75.988 78.467 97.131 1.00 55.75 386 PHE A N 1
ATOM 2783 C CA . PHE A 1 386 ? 75.264 77.695 96.115 1.00 55.75 386 PHE A CA 1
ATOM 2784 C C . PHE A 1 386 ? 74.392 78.575 95.216 1.00 55.75 386 PHE A C 1
ATOM 2785 O O . PHE A 1 386 ? 74.384 78.395 93.991 1.00 55.75 386 PHE A O 1
ATOM 2793 N N . VAL A 1 387 ? 73.650 79.523 95.794 1.00 49.38 387 VAL A N 1
ATOM 2794 C CA . VAL A 1 387 ? 72.763 80.357 94.978 1.00 49.38 387 VAL A CA 1
ATOM 2795 C C . VAL A 1 387 ? 73.561 81.285 94.067 1.00 49.38 387 VAL A C 1
ATOM 2796 O O . VAL A 1 387 ? 73.193 81.498 92.903 1.00 49.38 387 VAL A O 1
ATOM 2800 N N . PHE A 1 388 ? 74.655 81.859 94.576 1.00 45.30 388 PHE A N 1
ATOM 2801 C CA . PHE A 1 388 ? 75.513 82.687 93.737 1.00 45.30 388 PHE A CA 1
ATOM 2802 C C . PHE A 1 388 ? 76.110 81.875 92.598 1.00 45.30 388 PHE A C 1
ATOM 2803 O O . PHE A 1 388 ? 76.192 82.357 91.462 1.00 45.30 388 PHE A O 1
ATOM 2811 N N . GLY A 1 389 ? 76.532 80.639 92.884 1.00 43.37 389 GLY A N 1
ATOM 2812 C CA . GLY A 1 389 ? 77.053 79.786 91.832 1.00 43.37 389 GLY A CA 1
ATOM 2813 C C . GLY A 1 389 ? 76.022 79.477 90.766 1.00 43.37 389 GLY A C 1
ATOM 2814 O O . GLY A 1 389 ? 76.328 79.501 89.574 1.00 43.37 389 GLY A O 1
ATOM 2815 N N . ALA A 1 390 ? 74.781 79.203 91.178 1.00 43.33 390 ALA A N 1
ATOM 2816 C CA . ALA A 1 390 ? 73.720 78.931 90.209 1.00 43.33 390 ALA A CA 1
ATOM 2817 C C . ALA A 1 390 ? 73.397 80.158 89.356 1.00 43.33 390 ALA A C 1
ATOM 2818 O O . ALA A 1 390 ? 73.175 80.035 88.145 1.00 43.33 390 ALA A O 1
ATOM 2820 N N . SER A 1 391 ? 73.352 81.346 89.968 1.00 42.62 391 SER A N 1
ATOM 2821 C CA . SER A 1 391 ? 73.084 82.567 89.209 1.00 42.62 391 SER A CA 1
ATOM 2822 C C . SER A 1 391 ? 74.192 82.851 88.200 1.00 42.62 391 SER A C 1
ATOM 2823 O O . SER A 1 391 ? 73.926 83.192 87.038 1.00 42.62 391 SER A O 1
ATOM 2826 N N . ALA A 1 392 ? 75.448 82.718 88.633 1.00 38.88 392 ALA A N 1
ATOM 2827 C CA . ALA A 1 392 ? 76.567 82.906 87.719 1.00 38.88 392 ALA A CA 1
ATOM 2828 C C . ALA A 1 392 ? 76.572 81.851 86.622 1.00 38.88 392 ALA A C 1
ATOM 2829 O O . ALA A 1 392 ? 76.953 82.148 85.489 1.00 38.88 392 ALA A O 1
ATOM 2831 N N . THR A 1 393 ? 76.142 80.624 86.931 1.00 40.98 393 THR A N 1
ATOM 2832 C CA . THR A 1 393 ? 76.039 79.585 85.910 1.00 40.98 393 THR A CA 1
ATOM 2833 C C . THR A 1 393 ? 74.983 79.921 84.867 1.00 40.98 393 THR A C 1
ATOM 2834 O O . THR A 1 393 ? 75.205 79.716 83.671 1.00 40.98 393 THR A O 1
ATOM 2838 N N . ALA A 1 394 ? 73.824 80.427 85.299 1.00 40.60 394 ALA A N 1
ATOM 2839 C CA . ALA A 1 394 ? 72.789 80.812 84.342 1.00 40.60 394 ALA A CA 1
ATOM 2840 C C . ALA A 1 394 ? 73.265 81.949 83.449 1.00 40.60 394 ALA A C 1
ATOM 2841 O O . ALA A 1 394 ? 73.059 81.926 82.226 1.00 40.60 394 ALA A O 1
ATOM 2843 N N . MET A 1 395 ? 73.934 82.940 84.044 1.00 41.96 395 MET A N 1
ATOM 2844 C CA . MET A 1 395 ? 74.486 84.038 83.258 1.00 41.96 395 MET A CA 1
ATOM 2845 C C . MET A 1 395 ? 75.558 83.548 82.288 1.00 41.96 395 MET A C 1
ATOM 2846 O O . MET A 1 395 ? 75.621 84.007 81.145 1.00 41.96 395 MET A O 1
ATOM 2851 N N . ALA A 1 396 ? 76.405 82.611 82.721 1.00 38.57 396 ALA A N 1
ATOM 2852 C CA . ALA A 1 396 ? 77.442 82.072 81.846 1.00 38.57 396 ALA A CA 1
ATOM 2853 C C . ALA A 1 396 ? 76.842 81.272 80.698 1.00 38.57 396 ALA A C 1
ATOM 2854 O O . ALA A 1 396 ? 77.371 81.288 79.581 1.00 38.57 396 ALA A O 1
ATOM 2856 N N . LEU A 1 397 ? 75.758 80.541 80.962 1.00 41.16 397 LEU A N 1
ATOM 2857 C CA . LEU A 1 397 ? 75.098 79.778 79.908 1.00 41.16 397 LEU A CA 1
ATOM 2858 C C . LEU A 1 397 ? 74.451 80.691 78.878 1.00 41.16 397 LEU A C 1
ATOM 2859 O O . LEU A 1 397 ? 74.482 80.396 77.678 1.00 41.16 397 LEU A O 1
ATOM 2864 N N . LEU A 1 398 ? 73.844 81.794 79.323 1.00 42.42 398 LEU A N 1
ATOM 2865 C CA . LEU A 1 398 ? 73.109 82.639 78.385 1.00 42.42 398 LEU A CA 1
ATOM 2866 C C . LEU A 1 398 ? 74.038 83.414 77.453 1.00 42.42 398 LEU A C 1
ATOM 2867 O O . LEU A 1 398 ? 73.786 83.488 76.246 1.00 42.42 398 LEU A O 1
ATOM 2872 N N . THR A 1 399 ? 75.113 83.991 77.980 1.00 43.54 399 THR A N 1
ATOM 2873 C CA . THR A 1 399 ? 75.917 84.908 77.184 1.00 43.54 399 THR A CA 1
ATOM 2874 C C . THR A 1 399 ? 76.832 84.173 76.210 1.00 43.54 399 THR A C 1
ATOM 2875 O O . THR A 1 399 ? 76.997 82.953 76.251 1.00 43.54 399 THR A O 1
ATOM 2879 N N . LYS A 1 400 ? 77.442 84.961 75.324 1.00 46.25 400 LYS A N 1
ATOM 2880 C CA . LYS A 1 400 ? 78.280 84.454 74.249 1.00 46.25 400 LYS A CA 1
ATOM 2881 C C . LYS A 1 400 ? 79.669 85.081 74.233 1.00 46.25 400 LYS A C 1
ATOM 2882 O O . LYS A 1 400 ? 80.439 84.818 73.304 1.00 46.25 400 LYS A O 1
ATOM 2888 N N . THR A 1 401 ? 80.012 85.909 75.218 1.00 35.86 401 THR A N 1
ATOM 2889 C CA . THR A 1 401 ? 81.302 86.580 75.224 1.00 35.86 401 THR A CA 1
ATOM 2890 C C . THR A 1 401 ? 81.905 86.537 76.621 1.00 35.86 401 THR A C 1
ATOM 2891 O O . THR A 1 401 ? 81.196 86.680 77.620 1.00 35.86 401 THR A O 1
ATOM 2895 N N . VAL A 1 402 ? 83.214 86.318 76.686 1.00 30.32 402 VAL A N 1
ATOM 2896 C CA . VAL A 1 402 ? 83.926 86.380 77.957 1.00 30.32 402 VAL A CA 1
ATOM 2897 C C . VAL A 1 402 ? 84.392 87.799 78.249 1.00 30.32 402 VAL A C 1
ATOM 2898 O O . VAL A 1 402 ? 84.224 88.294 79.367 1.00 30.32 402 VAL A O 1
ATOM 2902 N N . TYR A 1 403 ? 84.958 88.467 77.239 1.00 26.08 403 TYR A N 1
ATOM 2903 C CA . TYR A 1 403 ? 85.437 89.833 77.415 1.00 26.08 403 TYR A CA 1
ATOM 2904 C C . TYR A 1 403 ? 84.300 90.791 77.735 1.00 26.08 403 TYR A C 1
ATOM 2905 O O . TYR A 1 403 ? 84.497 91.745 78.487 1.00 26.08 403 TYR A O 1
ATOM 2914 N N . GLY A 1 404 ? 83.113 90.560 77.172 1.00 30.81 404 GLY A N 1
ATOM 2915 C CA . GLY A 1 404 ? 81.986 91.434 77.456 1.00 30.81 404 GLY A CA 1
ATOM 2916 C C . GLY A 1 404 ? 81.560 91.394 78.911 1.00 30.81 404 GLY A C 1
ATOM 2917 O O . GLY A 1 404 ? 81.332 92.433 79.528 1.00 30.81 404 GLY A O 1
ATOM 2918 N N . LEU A 1 405 ? 81.450 90.191 79.479 1.00 25.42 405 LEU A N 1
ATOM 2919 C CA . LEU A 1 405 ? 81.117 90.069 80.896 1.00 25.42 405 LEU A CA 1
ATOM 2920 C C . LEU A 1 405 ? 82.248 90.582 81.778 1.00 25.42 405 LEU A C 1
ATOM 2921 O O . LEU A 1 405 ? 81.999 91.209 82.814 1.00 25.42 405 LEU A O 1
ATOM 2926 N N . TRP A 1 406 ? 83.495 90.317 81.378 1.00 24.95 406 TRP A N 1
ATOM 2927 C CA . TRP A 1 406 ? 84.653 90.814 82.115 1.00 24.95 406 TRP A CA 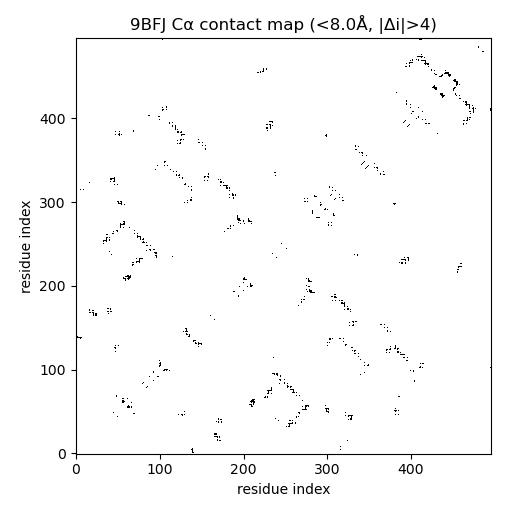1
ATOM 2928 C C . TRP A 1 406 ? 84.666 92.338 82.161 1.00 24.95 406 TRP A C 1
ATOM 2929 O O . TRP A 1 406 ? 84.970 92.934 83.199 1.00 24.95 406 TRP A O 1
ATOM 2940 N N . TYR A 1 407 ? 84.320 92.980 81.046 1.00 29.82 407 TYR A N 1
ATOM 2941 C CA . TYR A 1 407 ? 84.196 94.431 80.998 1.00 29.82 407 TYR A CA 1
ATOM 2942 C C . TYR A 1 407 ? 83.013 94.914 81.828 1.00 29.82 407 TYR A C 1
ATOM 2943 O O . TYR A 1 407 ? 83.139 95.874 82.594 1.00 29.82 407 TYR A O 1
ATOM 2952 N N . LEU A 1 408 ? 81.859 94.257 81.692 1.00 30.89 408 LEU A N 1
ATOM 2953 C CA . LEU A 1 408 ? 80.636 94.692 82.354 1.00 30.89 408 LEU A CA 1
ATOM 2954 C C . LEU A 1 408 ? 80.681 94.508 83.861 1.00 30.89 408 LEU A C 1
ATOM 2955 O O . LEU A 1 408 ? 79.864 95.109 84.564 1.00 30.89 408 LEU A O 1
ATOM 2960 N N . SER A 1 409 ? 81.594 93.675 84.365 1.00 28.17 409 SER A N 1
ATOM 2961 C CA . SER A 1 409 ? 81.707 93.484 85.807 1.00 28.17 409 SER A CA 1
ATOM 2962 C C . SER A 1 409 ? 82.073 94.775 86.529 1.00 28.17 409 SER A C 1
ATOM 2963 O O . SER A 1 409 ? 81.657 94.982 87.672 1.00 28.17 409 SER A O 1
ATOM 2966 N N . SER A 1 410 ? 82.833 95.655 85.885 1.00 29.98 410 SER A N 1
ATOM 2967 C CA . SER A 1 410 ? 83.240 96.911 86.495 1.00 29.98 410 SER A CA 1
ATOM 2968 C C . SER A 1 410 ? 82.391 98.097 86.063 1.00 29.98 410 SER A C 1
ATOM 2969 O O . SER A 1 410 ? 82.630 99.204 86.541 1.00 29.98 410 SER A O 1
ATOM 2972 N N . ASP A 1 411 ? 81.395 97.888 85.199 1.00 34.28 411 ASP A N 1
ATOM 2973 C CA . ASP A 1 411 ? 80.603 98.992 84.662 1.00 34.28 411 ASP A CA 1
ATOM 2974 C C . ASP A 1 411 ? 79.814 99.701 85.758 1.00 34.28 411 ASP A C 1
ATOM 2975 O O . ASP A 1 411 ? 80.003 100.898 86.006 1.00 34.28 411 ASP A O 1
ATOM 2980 N N . LEU A 1 412 ? 78.915 98.976 86.425 1.00 34.00 412 LEU A N 1
ATOM 2981 C CA . LEU A 1 412 ? 78.122 99.600 87.477 1.00 34.00 412 LEU A CA 1
ATOM 2982 C C . LEU A 1 412 ? 78.966 99.927 88.699 1.00 34.00 412 LEU A C 1
ATOM 2983 O O . LEU A 1 412 ? 78.637 100.858 89.437 1.00 34.00 412 LEU A O 1
ATOM 2988 N N . VAL A 1 413 ? 80.060 99.194 88.917 1.00 32.53 413 VAL A N 1
ATOM 2989 C CA . VAL A 1 413 ? 80.987 99.539 89.993 1.00 32.53 413 VAL A CA 1
ATOM 2990 C C . VAL A 1 413 ? 81.576 100.925 89.756 1.00 32.53 413 VAL A C 1
ATOM 2991 O O . VAL A 1 413 ? 81.545 101.783 90.642 1.00 32.53 413 VAL A O 1
ATOM 2995 N N . TYR A 1 414 ? 82.046 101.181 88.531 1.00 33.38 414 TYR A N 1
ATOM 2996 C CA . TYR A 1 414 ? 82.571 102.490 88.163 1.00 33.38 414 TYR A CA 1
ATOM 2997 C C . TYR A 1 414 ? 81.500 103.566 88.241 1.00 33.38 414 TYR A C 1
ATOM 2998 O O . TYR A 1 414 ? 81.764 104.678 88.708 1.00 33.38 414 TYR A O 1
ATOM 3007 N N . ILE A 1 415 ? 80.291 103.259 87.770 1.00 33.68 415 ILE A N 1
ATOM 3008 C CA . ILE A 1 415 ? 79.228 104.260 87.750 1.00 33.68 415 ILE A CA 1
ATOM 3009 C C . ILE A 1 415 ? 78.825 104.650 89.166 1.00 33.68 415 ILE A C 1
ATOM 3010 O O . ILE A 1 415 ? 78.644 105.834 89.468 1.00 33.68 415 ILE A O 1
ATOM 3015 N N . VAL A 1 416 ? 78.703 103.673 90.060 1.00 33.80 416 VAL A N 1
ATOM 3016 C CA . VAL A 1 416 ? 78.032 103.854 91.340 1.00 33.80 416 VAL A CA 1
ATOM 3017 C C . VAL A 1 416 ? 79.025 103.882 92.501 1.00 33.80 416 VAL A C 1
ATOM 3018 O O . VAL A 1 416 ? 79.122 104.876 93.216 1.00 33.80 416 VAL A O 1
ATOM 3022 N N . ILE A 1 417 ? 79.781 102.797 92.694 1.00 34.91 417 ILE A N 1
ATOM 3023 C CA . ILE A 1 417 ? 80.522 102.613 93.939 1.00 34.91 417 ILE A CA 1
ATOM 3024 C C . ILE A 1 417 ? 81.743 103.526 93.997 1.00 34.91 417 ILE A C 1
ATOM 3025 O O . ILE A 1 417 ? 82.074 104.064 95.059 1.00 34.91 417 ILE A O 1
ATOM 3030 N N . PHE A 1 418 ? 82.435 103.709 92.871 1.00 33.63 418 PHE A N 1
ATOM 3031 C CA . PHE A 1 418 ? 83.657 104.513 92.868 1.00 33.63 418 PHE A CA 1
ATOM 3032 C C . PHE A 1 418 ? 83.438 105.977 93.250 1.00 33.63 418 PHE A C 1
ATOM 3033 O O . PHE A 1 418 ? 84.238 106.499 94.046 1.00 33.63 418 PHE A O 1
ATOM 3041 N N . PRO A 1 419 ? 82.432 106.705 92.727 1.00 36.10 419 PRO A N 1
ATOM 3042 C CA . PRO A 1 419 ? 82.181 108.053 93.272 1.00 36.10 419 PRO A CA 1
ATOM 3043 C C . PRO A 1 419 ? 81.857 108.059 94.755 1.00 36.10 419 PRO A C 1
ATOM 3044 O O . PRO A 1 419 ? 82.321 108.944 95.487 1.00 36.10 419 PRO A O 1
ATOM 3048 N N . GLN A 1 420 ? 81.083 107.079 95.224 1.00 40.08 420 GLN A N 1
ATOM 3049 C CA . GLN A 1 420 ? 80.769 107.007 96.646 1.00 40.08 420 GLN A CA 1
ATOM 3050 C C . GLN A 1 420 ? 82.008 106.674 97.462 1.00 40.08 420 GLN A C 1
ATOM 3051 O O . GLN A 1 420 ? 82.164 107.165 98.583 1.00 40.08 420 GLN A O 1
ATOM 3057 N N . LEU A 1 421 ? 82.888 105.824 96.925 1.00 36.00 421 LEU A N 1
ATOM 3058 C CA . LEU A 1 421 ? 84.138 105.514 97.611 1.00 36.00 421 LEU A CA 1
ATOM 3059 C C . LEU A 1 421 ? 85.023 106.749 97.727 1.00 36.00 421 LEU A C 1
ATOM 3060 O O . LEU A 1 421 ? 85.608 107.009 98.787 1.00 36.00 421 LEU A O 1
ATOM 3065 N N . LEU A 1 422 ? 85.113 107.533 96.649 1.00 37.63 422 LEU A N 1
ATOM 3066 C CA . LEU A 1 422 ? 85.843 108.794 96.699 1.00 37.63 422 LEU A CA 1
ATOM 3067 C C . LEU A 1 422 ? 85.246 109.730 97.737 1.00 37.63 422 LEU A C 1
ATOM 3068 O O . LEU A 1 422 ? 85.978 110.401 98.471 1.00 37.63 422 LEU A O 1
ATOM 3073 N N . CYS A 1 423 ? 83.915 109.783 97.814 1.00 43.30 423 CYS A N 1
ATOM 3074 C CA . CYS A 1 423 ? 83.266 110.675 98.768 1.00 43.30 423 CYS A CA 1
ATOM 3075 C C . CYS A 1 423 ? 83.494 110.231 100.210 1.00 43.30 423 CYS A C 1
ATOM 3076 O O . CYS A 1 423 ? 83.723 111.070 101.088 1.00 43.30 423 CYS A O 1
ATOM 3079 N N . VAL A 1 424 ? 83.424 108.926 100.486 1.00 41.28 424 VAL A N 1
ATOM 3080 C CA . VAL A 1 424 ? 83.577 108.481 101.870 1.00 41.28 424 VAL A CA 1
ATOM 3081 C C . VAL A 1 424 ? 85.033 108.538 102.305 1.00 41.28 424 VAL A C 1
ATOM 3082 O O . VAL A 1 424 ? 85.320 108.673 103.498 1.00 41.28 424 VAL A O 1
ATOM 3086 N N . LEU A 1 425 ? 85.977 108.428 101.370 1.00 40.56 425 LEU A N 1
ATOM 3087 C CA . LEU A 1 425 ? 87.374 108.472 101.780 1.00 40.56 425 LEU A CA 1
ATOM 3088 C C . LEU A 1 425 ? 87.931 109.889 101.835 1.00 40.56 425 LEU A C 1
ATOM 3089 O O . LEU A 1 425 ? 88.633 110.234 102.790 1.00 40.56 425 LEU A O 1
ATOM 3094 N N . PHE A 1 426 ? 87.629 110.727 100.844 1.00 43.14 426 PHE A N 1
ATOM 3095 C CA . PHE A 1 426 ? 88.318 112.000 100.686 1.00 43.14 426 PHE A CA 1
ATOM 3096 C C . PHE A 1 426 ? 87.446 113.227 100.905 1.00 43.14 426 PHE A C 1
ATOM 3097 O O . PHE A 1 426 ? 87.965 114.258 101.333 1.00 43.14 426 PHE A O 1
ATOM 3105 N N . VAL A 1 427 ? 86.148 113.156 100.627 1.00 48.98 427 VAL A N 1
ATOM 3106 C CA . VAL A 1 427 ? 85.274 114.323 100.711 1.00 48.98 427 VAL A CA 1
ATOM 3107 C C . VAL A 1 427 ? 84.616 114.322 102.085 1.00 48.98 427 VAL A C 1
ATOM 3108 O O . VAL A 1 427 ? 83.624 113.631 102.314 1.00 48.98 427 VAL A O 1
ATOM 3112 N N . LYS A 1 428 ? 85.162 115.111 103.003 1.00 60.86 428 LYS A N 1
ATOM 3113 C CA . LYS A 1 428 ? 84.551 115.254 104.314 1.00 60.86 428 LYS A CA 1
ATOM 3114 C C . LYS A 1 428 ? 83.254 116.045 104.205 1.00 60.86 428 LYS A C 1
ATOM 3115 O O . LYS A 1 428 ? 83.187 117.070 103.521 1.00 60.86 428 LYS A O 1
ATOM 3121 N N . GLY A 1 429 ? 82.218 115.567 104.889 1.00 59.08 429 GLY A N 1
ATOM 3122 C CA . GLY A 1 429 ? 80.923 116.209 104.865 1.00 59.08 429 GLY A CA 1
ATOM 3123 C C . GLY A 1 429 ? 79.870 115.535 104.011 1.00 59.08 429 GLY A C 1
ATOM 3124 O O . GLY A 1 429 ? 78.750 116.050 103.929 1.00 59.08 429 GLY A O 1
ATOM 3125 N N . THR A 1 430 ? 80.188 114.412 103.371 1.00 54.30 430 THR A N 1
ATOM 3126 C CA . THR A 1 430 ? 79.176 113.666 102.639 1.00 54.30 430 THR A CA 1
ATOM 3127 C C . THR A 1 430 ? 78.195 113.008 103.606 1.00 54.30 430 THR A C 1
ATOM 3128 O O . THR A 1 430 ? 78.524 112.712 104.757 1.00 54.30 430 THR A O 1
ATOM 3132 N N . ASN A 1 431 ? 76.968 112.802 103.137 1.00 57.35 431 ASN A N 1
ATOM 3133 C CA . ASN A 1 431 ? 75.927 112.231 103.979 1.00 57.35 431 ASN A CA 1
ATOM 3134 C C . ASN A 1 431 ? 75.024 111.357 103.116 1.00 57.35 431 ASN A C 1
ATOM 3135 O O . ASN A 1 431 ? 75.300 111.121 101.937 1.00 57.35 431 ASN A O 1
ATOM 3140 N N . THR A 1 432 ? 73.933 110.875 103.718 1.00 58.75 432 THR A N 1
ATOM 3141 C CA . THR A 1 432 ? 73.064 109.915 103.045 1.00 58.75 432 THR A CA 1
ATOM 3142 C C . THR A 1 432 ? 72.276 110.550 101.906 1.00 58.75 432 THR A C 1
ATOM 3143 O O . THR A 1 432 ? 72.014 109.886 100.898 1.00 58.75 432 THR A O 1
ATOM 3147 N N . TYR A 1 433 ? 71.878 111.818 102.048 1.00 64.61 433 TYR A N 1
ATOM 3148 C CA . TYR A 1 433 ? 71.125 112.482 100.988 1.00 64.61 433 TYR A CA 1
ATOM 3149 C C . TYR A 1 433 ? 71.952 112.588 99.713 1.00 64.61 433 TYR A C 1
ATOM 3150 O O . TYR A 1 433 ? 71.468 112.285 98.616 1.00 64.61 433 TYR A O 1
ATOM 3159 N N . GLY A 1 434 ? 73.216 112.986 99.849 1.00 52.04 434 GLY A N 1
ATOM 3160 C CA . GLY A 1 434 ? 74.101 113.017 98.698 1.00 52.04 434 GLY A CA 1
ATOM 3161 C C . GLY A 1 434 ? 74.376 111.639 98.134 1.00 52.04 434 GLY A C 1
ATOM 3162 O O . GLY A 1 434 ? 74.499 111.474 96.921 1.00 52.04 434 GLY A O 1
ATOM 3163 N N . ALA A 1 435 ? 74.471 110.631 99.001 1.00 48.33 435 ALA A N 1
ATOM 3164 C CA . ALA A 1 435 ? 74.684 109.266 98.529 1.00 48.33 435 ALA A CA 1
ATOM 3165 C C . ALA A 1 435 ? 73.510 108.775 97.692 1.00 48.33 435 ALA A C 1
ATOM 3166 O O . ALA A 1 435 ? 73.703 108.200 96.614 1.00 48.33 435 ALA A O 1
ATOM 3168 N N . VAL A 1 436 ? 72.285 109.012 98.167 1.00 47.28 436 VAL A N 1
ATOM 3169 C CA . VAL A 1 436 ? 71.086 108.609 97.438 1.00 47.28 436 VAL A CA 1
ATOM 3170 C C . VAL A 1 436 ? 70.970 109.377 96.127 1.00 47.28 436 VAL A C 1
ATOM 3171 O O . VAL A 1 436 ? 70.650 108.800 95.079 1.00 47.28 436 VAL A O 1
ATOM 3175 N N . ALA A 1 437 ? 71.243 110.686 96.161 1.00 45.43 437 ALA A N 1
ATOM 3176 C CA . ALA A 1 437 ? 71.161 111.496 94.952 1.00 45.43 437 ALA A CA 1
ATOM 3177 C C . ALA A 1 437 ? 72.191 111.067 93.915 1.00 45.43 437 ALA A C 1
ATOM 3178 O O . ALA A 1 437 ? 71.877 110.976 92.724 1.00 45.43 437 ALA A O 1
ATOM 3180 N N . GLY A 1 438 ? 73.425 110.797 94.346 1.00 43.51 438 GLY A N 1
ATOM 3181 C CA . GLY A 1 438 ? 74.436 110.323 93.419 1.00 43.51 438 GLY A CA 1
ATOM 3182 C C . GLY A 1 438 ? 74.106 108.959 92.853 1.00 43.51 438 GLY A C 1
ATOM 3183 O O . GLY A 1 438 ? 74.300 108.714 91.659 1.00 43.51 438 GLY A O 1
ATOM 3184 N N . TYR A 1 439 ? 73.588 108.062 93.699 1.00 45.79 439 TYR A N 1
ATOM 3185 C CA . TYR A 1 439 ? 73.118 106.756 93.247 1.00 45.79 439 TYR A CA 1
ATOM 3186 C C . TYR A 1 439 ? 72.083 106.894 92.137 1.00 45.79 439 TYR A C 1
ATOM 3187 O O . TYR A 1 439 ? 72.243 106.332 91.045 1.00 45.79 439 TYR A O 1
ATOM 3196 N N . VAL A 1 440 ? 71.036 107.685 92.391 1.00 44.43 440 VAL A N 1
ATOM 3197 C CA . VAL A 1 440 ? 69.938 107.821 91.439 1.00 44.43 440 VAL A CA 1
ATOM 3198 C C . VAL A 1 440 ? 70.408 108.502 90.159 1.00 44.43 440 VAL A C 1
ATOM 3199 O O . VAL A 1 440 ? 70.087 108.053 89.054 1.00 44.43 440 VAL A O 1
ATOM 3203 N N . SER A 1 441 ? 71.189 109.579 90.282 1.00 42.69 441 SER A N 1
ATOM 3204 C CA . SER A 1 441 ? 71.628 110.330 89.109 1.00 42.69 441 SER A CA 1
ATOM 3205 C C . SER A 1 441 ? 72.548 109.501 88.222 1.00 42.69 441 SER A C 1
ATOM 3206 O O . SER A 1 441 ? 72.367 109.452 86.996 1.00 42.69 441 SER A O 1
ATOM 3209 N N . GLY A 1 442 ? 73.543 108.838 88.820 1.00 40.46 442 GLY A N 1
ATOM 3210 C CA . GLY A 1 442 ? 74.430 107.999 88.037 1.00 40.46 442 GLY A CA 1
ATOM 3211 C C . GLY A 1 442 ? 73.713 106.829 87.397 1.00 40.46 442 GLY A C 1
ATOM 3212 O O . GLY A 1 442 ? 73.964 106.502 86.235 1.00 40.46 442 GLY A O 1
ATOM 3213 N N . LEU A 1 443 ? 72.794 106.195 88.134 1.00 42.71 443 LEU A N 1
ATOM 3214 C CA . LEU A 1 443 ? 72.041 105.082 87.567 1.00 42.71 443 LEU A CA 1
ATOM 3215 C C . LEU A 1 443 ? 71.154 105.534 86.416 1.00 42.71 443 LEU A C 1
ATOM 3216 O O . LEU A 1 443 ? 71.051 104.843 85.399 1.00 42.71 443 LEU A O 1
ATOM 3221 N N . PHE A 1 444 ? 70.506 106.693 86.557 1.00 43.06 444 PHE A N 1
ATOM 3222 C CA . PHE A 1 444 ? 69.638 107.201 85.502 1.00 43.06 444 PHE A CA 1
ATOM 3223 C C . PHE A 1 444 ? 70.429 107.528 84.245 1.00 43.06 444 PHE A C 1
ATOM 3224 O O . PHE A 1 444 ? 70.025 107.158 83.136 1.00 43.06 444 PHE A O 1
ATOM 3232 N N . LEU A 1 445 ? 71.573 108.202 84.399 1.00 40.62 445 LEU A N 1
ATOM 3233 C CA . LEU A 1 445 ? 72.382 108.535 83.231 1.00 40.62 445 LEU A CA 1
ATOM 3234 C C . LEU A 1 445 ? 73.008 107.298 82.597 1.00 40.62 445 LEU A C 1
ATOM 3235 O O . LEU A 1 445 ? 73.204 107.267 81.380 1.00 40.62 445 LEU A O 1
ATOM 3240 N N . ARG A 1 446 ? 73.333 106.277 83.393 1.00 40.56 446 ARG A N 1
ATOM 3241 C CA . ARG A 1 446 ? 73.881 105.050 82.823 1.00 40.56 446 ARG A CA 1
ATOM 3242 C C . ARG A 1 446 ? 72.814 104.250 82.086 1.00 40.56 446 ARG A C 1
ATOM 3243 O O . ARG A 1 446 ? 73.072 103.711 81.004 1.00 40.56 446 ARG A O 1
ATOM 3251 N N . ILE A 1 447 ? 71.612 104.154 82.659 1.00 44.51 447 ILE A N 1
ATOM 3252 C CA . ILE A 1 447 ? 70.551 103.357 82.054 1.00 44.51 447 ILE A CA 1
ATOM 3253 C C . ILE A 1 447 ? 70.031 104.024 80.786 1.00 44.51 447 ILE A C 1
ATOM 3254 O O . ILE A 1 447 ? 69.815 103.359 79.767 1.00 44.51 447 ILE A O 1
ATOM 3259 N N . THR A 1 448 ? 69.845 105.348 80.816 1.00 48.48 448 THR A N 1
ATOM 3260 C CA . THR A 1 448 ? 69.335 106.044 79.639 1.00 48.48 448 THR A CA 1
ATOM 3261 C C . THR A 1 448 ? 70.320 106.041 78.477 1.00 48.48 448 THR A C 1
ATOM 3262 O O . THR A 1 448 ? 69.921 106.331 77.346 1.00 48.48 448 THR A O 1
ATOM 3266 N N . GLY A 1 449 ? 71.595 105.731 78.725 1.00 47.56 449 GLY A N 1
ATOM 3267 C CA . GLY A 1 449 ? 72.558 105.626 77.646 1.00 47.56 449 GLY A CA 1
ATOM 3268 C C . GLY A 1 449 ? 72.535 104.310 76.903 1.00 47.56 449 GLY A C 1
ATOM 3269 O O . GLY A 1 449 ? 73.098 104.222 75.809 1.00 47.56 449 GLY A O 1
ATOM 3270 N N . GLY A 1 450 ? 71.907 103.286 77.471 1.00 51.70 450 GLY A N 1
ATOM 3271 C CA . GLY A 1 450 ? 71.809 101.996 76.823 1.00 51.70 450 GLY A CA 1
ATOM 3272 C C . GLY A 1 450 ? 73.023 101.117 77.062 1.00 51.70 450 GLY A C 1
ATOM 3273 O O . GLY A 1 450 ? 74.041 101.531 77.614 1.00 51.70 450 GLY A O 1
ATOM 3274 N N . GLU A 1 451 ? 72.900 99.864 76.631 1.00 58.62 451 GLU A N 1
ATOM 3275 C CA . GLU A 1 451 ? 73.978 98.890 76.752 1.00 58.62 451 GLU A CA 1
ATOM 3276 C C . GLU A 1 451 ? 73.951 97.924 75.575 1.00 58.62 451 GLU A C 1
ATOM 3277 O O . GLU A 1 451 ? 73.046 97.086 75.479 1.00 58.62 451 GLU A O 1
ATOM 3283 N N . PRO A 1 452 ? 74.907 98.026 74.649 1.00 62.70 452 PRO A N 1
ATOM 3284 C CA . PRO A 1 452 ? 74.919 97.112 73.494 1.00 62.70 452 PRO A CA 1
ATOM 3285 C C . PRO A 1 452 ? 75.124 95.647 73.850 1.00 62.70 452 PRO A C 1
ATOM 3286 O O . PRO A 1 452 ? 74.591 94.778 73.148 1.00 62.70 452 PRO A O 1
ATOM 3290 N N . TYR A 1 453 ? 75.892 95.342 74.902 1.00 56.35 453 TYR A N 1
ATOM 3291 C CA . TYR A 1 453 ? 76.130 93.948 75.273 1.00 56.35 453 TYR A CA 1
ATOM 3292 C C . TYR A 1 453 ? 74.844 93.259 75.707 1.00 56.35 453 TYR A C 1
ATOM 3293 O O . TYR A 1 453 ? 74.631 92.082 75.401 1.00 56.35 453 TYR A O 1
ATOM 3302 N N . LEU A 1 454 ? 73.982 93.971 76.424 1.00 62.76 454 LEU A N 1
ATOM 3303 C CA . LEU A 1 454 ? 72.714 93.430 76.888 1.00 62.76 454 LEU A CA 1
ATOM 3304 C C . LEU A 1 454 ? 71.566 93.720 75.930 1.00 62.76 454 LEU A C 1
ATOM 3305 O O . LEU A 1 454 ? 70.413 93.440 76.270 1.00 62.76 454 LEU A O 1
ATOM 3310 N N . TYR A 1 455 ? 71.863 94.283 74.754 1.00 72.97 455 TYR A N 1
ATOM 3311 C CA . TYR A 1 455 ? 70.875 94.555 73.704 1.00 72.97 455 TYR A CA 1
ATOM 3312 C C . TYR A 1 455 ? 69.766 95.481 74.205 1.00 72.97 455 TYR A C 1
ATOM 3313 O O . TYR A 1 455 ? 68.577 95.178 74.106 1.00 72.97 455 TYR A O 1
ATOM 3322 N N . LEU A 1 456 ? 70.171 96.626 74.748 1.00 69.89 456 LEU A N 1
ATOM 3323 C CA . LEU A 1 456 ? 69.253 97.619 75.288 1.00 69.89 456 LEU A CA 1
ATOM 3324 C C . LEU A 1 456 ? 69.354 98.900 74.473 1.00 69.89 456 LEU A C 1
ATOM 3325 O O . LEU A 1 456 ? 70.457 99.384 74.204 1.00 69.89 456 LEU A O 1
ATOM 3330 N N . GLN A 1 457 ? 68.207 99.436 74.079 1.00 68.77 457 GLN A N 1
ATOM 3331 C CA . GLN A 1 457 ? 68.153 100.665 73.301 1.00 68.77 457 GLN A CA 1
ATOM 3332 C C . GLN A 1 457 ? 68.388 101.879 74.197 1.00 68.77 457 GLN A C 1
ATOM 3333 O O . GLN A 1 457 ? 67.905 101.917 75.330 1.00 68.77 457 GLN A O 1
ATOM 3339 N N . PRO A 1 458 ? 69.118 102.882 73.715 1.00 61.93 458 PRO A N 1
ATOM 3340 C CA . PRO A 1 458 ? 69.281 104.113 74.492 1.00 61.93 458 PRO A CA 1
ATOM 3341 C C . PRO A 1 458 ? 68.047 104.994 74.413 1.00 61.93 458 PRO A C 1
ATOM 3342 O O . PRO A 1 458 ? 67.353 105.039 73.396 1.00 61.93 458 PRO A O 1
ATOM 3346 N N . LEU A 1 459 ? 67.767 105.689 75.514 1.00 60.38 459 LEU A N 1
ATOM 3347 C CA . LEU A 1 459 ? 66.702 106.684 75.539 1.00 60.38 459 LEU A CA 1
ATOM 3348 C C . LEU A 1 459 ? 67.230 108.076 75.210 1.00 60.38 459 LEU A C 1
ATOM 3349 O O . LEU A 1 459 ? 66.605 108.816 74.446 1.00 60.38 459 LEU A O 1
ATOM 3354 N N . ILE A 1 460 ? 68.373 108.444 75.779 1.00 58.29 460 ILE A N 1
ATOM 3355 C CA . ILE A 1 460 ? 69.032 109.706 75.465 1.00 58.29 460 ILE A CA 1
ATOM 3356 C C . ILE A 1 460 ? 70.030 109.461 74.344 1.00 58.29 460 ILE A C 1
ATOM 3357 O O . ILE A 1 460 ? 70.836 108.527 74.409 1.00 58.29 460 ILE A O 1
ATOM 3362 N N . PHE A 1 461 ? 69.971 110.290 73.311 1.00 61.18 461 PHE A N 1
ATOM 3363 C CA . PHE A 1 461 ? 70.828 110.152 72.139 1.00 61.18 461 PHE A CA 1
ATOM 3364 C C . PHE A 1 461 ? 71.825 111.304 72.132 1.00 61.18 461 PHE A C 1
ATOM 3365 O O . PHE A 1 461 ? 71.513 112.411 71.684 1.00 61.18 461 PHE A O 1
ATOM 3373 N N . TYR A 1 462 ? 73.019 111.032 72.644 1.00 55.97 462 TYR A N 1
ATOM 3374 C CA . TYR A 1 462 ? 74.101 111.994 72.634 1.00 55.97 462 TYR A CA 1
ATOM 3375 C C . TYR A 1 462 ? 74.650 112.129 71.215 1.00 55.97 462 TYR A C 1
ATOM 3376 O O . TYR A 1 462 ? 74.413 111.262 70.372 1.00 55.97 462 TYR A O 1
ATOM 3385 N N . PRO A 1 463 ? 75.353 113.226 70.914 1.00 60.42 463 PRO A N 1
ATOM 3386 C CA . PRO A 1 463 ? 75.903 113.396 69.562 1.00 60.42 463 PRO A CA 1
ATOM 3387 C C . PRO A 1 463 ? 76.875 112.287 69.186 1.00 60.42 463 PRO A C 1
ATOM 3388 O O . PRO A 1 463 ? 77.682 111.837 70.001 1.00 60.42 463 PRO A O 1
ATOM 3392 N N . GLY A 1 464 ? 76.793 111.859 67.931 1.00 63.31 464 GLY A N 1
ATOM 3393 C CA . GLY A 1 464 ? 77.637 110.805 67.414 1.00 63.31 464 GLY A CA 1
ATOM 3394 C C . GLY A 1 464 ? 77.042 109.415 67.431 1.00 63.31 464 GLY A C 1
ATOM 3395 O O . GLY A 1 464 ? 77.768 108.454 67.157 1.00 63.31 464 GLY A O 1
ATOM 3396 N N . TYR A 1 465 ? 75.755 109.276 67.734 1.00 65.89 465 TYR A N 1
ATOM 3397 C CA . TYR A 1 465 ? 75.145 107.957 67.835 1.00 65.89 465 TYR A CA 1
ATOM 3398 C C . TYR A 1 465 ? 75.035 107.293 66.468 1.00 65.89 465 TYR A C 1
ATOM 3399 O O . TYR A 1 465 ? 74.767 107.948 65.458 1.00 65.89 465 TYR A O 1
ATOM 3408 N N . TYR A 1 466 ? 75.251 105.980 66.444 1.00 69.59 466 TYR A N 1
ATOM 3409 C CA . TYR A 1 466 ? 75.270 105.197 65.218 1.00 69.59 466 TYR A CA 1
ATOM 3410 C C . TYR A 1 466 ? 74.753 103.800 65.524 1.00 69.59 466 TYR A C 1
ATOM 3411 O O . TYR A 1 466 ? 74.922 103.315 66.649 1.00 69.59 466 TYR A O 1
ATOM 3420 N N . PRO A 1 467 ? 74.120 103.133 64.561 1.00 76.81 467 PRO A N 1
ATOM 3421 C CA . PRO A 1 467 ? 73.715 101.739 64.761 1.00 76.81 467 PRO A CA 1
ATOM 3422 C C . PRO A 1 467 ? 74.794 100.753 64.341 1.00 76.81 467 PRO A C 1
ATOM 3423 O O . PRO A 1 467 ? 75.527 100.959 63.373 1.00 76.81 467 PRO A O 1
ATOM 3427 N N . ASP A 1 468 ? 74.880 99.658 65.092 1.00 85.22 468 ASP A N 1
ATOM 3428 C CA . ASP A 1 468 ? 75.867 98.623 64.815 1.00 85.22 468 ASP A CA 1
ATOM 3429 C C . ASP A 1 468 ? 75.255 97.609 63.846 1.00 85.22 468 ASP A C 1
ATOM 3430 O O . ASP A 1 468 ? 74.236 97.881 63.206 1.00 85.22 468 ASP A O 1
ATOM 3435 N N . ASP A 1 469 ? 75.885 96.440 63.714 1.00 93.66 469 ASP A N 1
ATOM 3436 C CA . ASP A 1 469 ? 75.344 95.388 62.860 1.00 93.66 469 ASP A CA 1
ATOM 3437 C C . ASP A 1 469 ? 73.994 94.895 63.367 1.00 93.66 469 ASP A C 1
ATOM 3438 O O . ASP A 1 469 ? 73.083 94.631 62.574 1.00 93.66 469 ASP A O 1
ATOM 3443 N N . ASN A 1 470 ? 73.844 94.770 64.685 1.00 88.81 470 ASN A N 1
ATOM 3444 C CA . ASN A 1 470 ? 72.627 94.217 65.266 1.00 88.81 470 ASN A CA 1
ATOM 3445 C C . ASN A 1 470 ? 71.482 95.219 65.344 1.00 88.81 470 ASN A C 1
ATOM 3446 O O . ASN A 1 470 ? 70.361 94.825 65.682 1.00 88.81 470 ASN A O 1
ATOM 3451 N N . GLY A 1 471 ? 71.728 96.494 65.052 1.00 84.08 471 GLY A N 1
ATOM 3452 C CA . GLY A 1 471 ? 70.679 97.490 65.040 1.00 84.08 471 GLY A CA 1
ATOM 3453 C C . GLY A 1 471 ? 70.512 98.290 66.314 1.00 84.08 471 GLY A C 1
ATOM 3454 O O . GLY A 1 471 ? 69.576 99.094 66.398 1.00 84.08 471 GLY A O 1
ATOM 3455 N N . ILE A 1 472 ? 71.375 98.099 67.305 1.00 79.28 472 ILE A N 1
ATOM 3456 C CA . ILE A 1 472 ? 71.321 98.876 68.537 1.00 79.28 472 ILE A CA 1
ATOM 3457 C C . ILE A 1 472 ? 72.191 100.114 68.378 1.00 79.28 472 ILE A C 1
ATOM 3458 O O . ILE A 1 472 ? 73.337 100.029 67.927 1.00 79.28 472 ILE A O 1
ATOM 3463 N N . TYR A 1 473 ? 71.642 101.270 68.730 1.00 74.18 473 TYR A N 1
ATOM 3464 C CA . TYR A 1 473 ? 72.403 102.505 68.633 1.00 74.18 473 TYR A CA 1
ATOM 3465 C C . TYR A 1 473 ? 73.491 102.545 69.699 1.00 74.18 473 TYR A C 1
ATOM 3466 O O . TYR A 1 473 ? 73.224 102.337 70.885 1.00 74.18 473 TYR A O 1
ATOM 3475 N N . ASN A 1 474 ? 74.720 102.803 69.268 1.00 67.25 474 ASN A N 1
ATOM 3476 C CA . ASN A 1 474 ? 75.861 102.972 70.154 1.00 67.25 474 ASN A CA 1
ATOM 3477 C C . ASN A 1 474 ? 76.158 104.454 70.333 1.00 67.25 474 ASN A C 1
ATOM 3478 O O . ASN A 1 474 ? 75.757 105.294 69.527 1.00 67.25 474 ASN A O 1
ATOM 3483 N N . GLN A 1 475 ? 76.868 104.770 71.409 1.00 55.68 475 GLN A N 1
ATOM 3484 C CA . GLN A 1 475 ? 77.187 106.146 71.762 1.00 55.68 475 GLN A CA 1
ATOM 3485 C C . GLN A 1 475 ? 78.678 106.387 71.576 1.00 55.68 475 GLN A C 1
ATOM 3486 O O . GLN A 1 475 ? 79.502 105.677 72.162 1.00 55.68 475 GLN A O 1
ATOM 3492 N N . LYS A 1 476 ? 79.022 107.376 70.750 1.00 51.69 476 LYS A N 1
ATOM 3493 C CA . LYS A 1 476 ? 80.408 107.812 70.633 1.00 51.69 476 LYS A CA 1
ATOM 3494 C C . LYS A 1 476 ? 80.792 108.820 71.705 1.00 51.69 476 LYS A C 1
ATOM 3495 O O . LYS A 1 476 ? 81.984 109.070 71.904 1.00 51.69 476 LYS A O 1
ATOM 3501 N N . PHE A 1 477 ? 79.822 109.405 72.373 1.00 45.50 477 PHE A N 1
ATOM 3502 C CA . PHE A 1 477 ? 80.011 110.350 73.461 1.00 45.50 477 PHE A CA 1
ATOM 3503 C C . PHE A 1 477 ? 80.398 109.609 74.740 1.00 45.50 477 PHE A C 1
ATOM 3504 O O . PHE A 1 477 ? 79.883 108.521 75.006 1.00 45.50 477 PHE A O 1
ATOM 3512 N N . PRO A 1 478 ? 81.297 110.168 75.549 1.00 39.92 478 PRO A N 1
ATOM 3513 C CA . PRO A 1 478 ? 81.686 109.500 76.811 1.00 39.92 478 PRO A CA 1
ATOM 3514 C C . PRO A 1 478 ? 80.641 109.666 77.909 1.00 39.92 478 PRO A C 1
ATOM 3515 O O . PRO A 1 478 ? 80.835 110.351 78.913 1.00 39.92 478 PRO A O 1
ATOM 3519 N N . PHE A 1 479 ? 79.495 109.007 77.730 1.00 39.77 479 PHE A N 1
ATOM 3520 C CA . PHE A 1 479 ? 78.384 109.170 78.659 1.00 39.77 479 PHE A CA 1
ATOM 3521 C C . PHE A 1 479 ? 78.581 108.408 79.964 1.00 39.77 479 PHE A C 1
ATOM 3522 O O . PHE A 1 479 ? 77.964 108.770 80.967 1.00 39.77 479 PHE A O 1
ATOM 3530 N N . LYS A 1 480 ? 79.422 107.372 79.981 1.00 36.25 480 LYS A N 1
ATOM 3531 C CA . LYS A 1 480 ? 79.669 106.644 81.223 1.00 36.25 480 LYS A CA 1
ATOM 3532 C C . LYS A 1 480 ? 80.491 107.480 82.197 1.00 36.25 480 LYS A C 1
ATOM 3533 O O . LYS A 1 480 ? 80.183 107.546 83.393 1.00 36.25 480 LYS A O 1
ATOM 3539 N N . THR A 1 481 ? 81.544 108.130 81.698 1.00 35.68 481 THR A N 1
ATOM 3540 C CA . THR A 1 481 ? 82.319 109.037 82.536 1.00 35.68 481 THR A CA 1
ATOM 3541 C C . THR A 1 481 ? 81.483 110.239 82.948 1.00 35.68 481 THR A C 1
ATOM 3542 O O . THR A 1 481 ? 81.614 110.734 84.071 1.00 35.68 481 THR A O 1
ATOM 3546 N N . LEU A 1 482 ? 80.605 110.710 82.060 1.00 37.59 482 LEU A N 1
ATOM 3547 C CA . LEU A 1 482 ? 79.690 111.786 82.426 1.00 37.59 482 LEU A CA 1
ATOM 3548 C C . LEU A 1 482 ? 78.755 111.355 83.549 1.00 37.59 482 LEU A C 1
ATOM 3549 O O . LEU A 1 482 ? 78.498 112.125 84.478 1.00 37.59 482 LEU A O 1
ATOM 3554 N N . ALA A 1 483 ? 78.257 110.117 83.493 1.00 37.36 483 ALA A N 1
ATOM 3555 C CA . ALA A 1 483 ? 77.413 109.592 84.563 1.00 37.36 483 ALA A CA 1
ATOM 3556 C C . ALA A 1 483 ? 78.178 109.477 85.876 1.00 37.36 483 ALA A C 1
ATOM 3557 O O . ALA A 1 483 ? 77.651 109.819 86.938 1.00 37.36 483 ALA A O 1
ATOM 3559 N N . MET A 1 484 ? 79.424 108.999 85.820 1.00 36.17 484 MET A N 1
ATOM 3560 C CA . MET A 1 484 ? 80.247 108.889 87.025 1.00 36.17 484 MET A CA 1
ATOM 3561 C C . MET A 1 484 ? 80.516 110.258 87.645 1.00 36.17 484 MET A C 1
ATOM 3562 O O . MET A 1 484 ? 80.386 110.442 88.863 1.00 36.17 484 MET A O 1
ATOM 3567 N N . VAL A 1 485 ? 80.914 111.226 86.819 1.00 37.33 485 VAL A N 1
ATOM 3568 C CA . VAL A 1 485 ? 81.224 112.562 87.316 1.00 37.33 485 VAL A CA 1
ATOM 3569 C C . VAL A 1 485 ? 79.963 113.244 87.834 1.00 37.33 485 VAL A C 1
ATOM 3570 O O . VAL A 1 485 ? 80.000 113.961 88.839 1.00 37.33 485 VAL A O 1
ATOM 3574 N N . THR A 1 486 ? 78.826 113.015 87.174 1.00 40.29 486 THR A N 1
ATOM 3575 C CA . THR A 1 486 ? 77.561 113.547 87.663 1.00 40.29 486 THR A CA 1
ATOM 3576 C C . THR A 1 486 ? 77.188 112.924 89.003 1.00 40.29 486 THR A C 1
ATOM 3577 O O . THR A 1 486 ? 76.693 113.617 89.893 1.00 40.29 486 THR A O 1
ATOM 3581 N N . SER A 1 487 ? 77.442 111.625 89.171 1.00 40.35 487 SER A N 1
ATOM 3582 C CA . SER A 1 487 ? 77.201 110.968 90.452 1.00 40.35 487 SER A CA 1
ATOM 3583 C C . SER A 1 487 ? 78.048 111.587 91.558 1.00 40.35 487 SER A C 1
ATOM 3584 O O . SER A 1 487 ? 77.544 111.903 92.642 1.00 40.35 487 SER A O 1
ATOM 3587 N N . PHE A 1 488 ? 79.335 111.805 91.280 1.00 43.11 488 PHE A N 1
ATOM 3588 C CA . PHE A 1 488 ? 80.239 112.391 92.268 1.00 43.11 488 PHE A CA 1
ATOM 3589 C C . PHE A 1 488 ? 79.837 113.823 92.622 1.00 43.11 488 PHE A C 1
ATOM 3590 O O . PHE A 1 488 ? 79.745 114.190 93.805 1.00 43.11 488 PHE A O 1
ATOM 3598 N N . LEU A 1 489 ? 79.580 114.647 91.603 1.00 44.99 489 LEU A N 1
ATOM 3599 C CA . LEU A 1 489 ? 79.228 116.041 91.842 1.00 44.99 489 LEU A CA 1
ATOM 3600 C C . LEU A 1 489 ? 77.866 116.168 92.507 1.00 44.99 489 LEU A C 1
ATOM 3601 O O . LEU A 1 489 ? 77.664 117.053 93.341 1.00 44.99 489 LEU A O 1
ATOM 3606 N N . THR A 1 490 ? 76.918 115.299 92.149 1.00 47.82 490 THR A N 1
ATOM 3607 C CA . THR A 1 490 ? 75.617 115.298 92.801 1.00 47.82 490 THR A CA 1
ATOM 3608 C C . THR A 1 490 ? 75.739 114.892 94.260 1.00 47.82 490 THR A C 1
ATOM 3609 O O . THR A 1 490 ? 75.087 115.485 95.122 1.00 47.82 490 THR A O 1
ATOM 3613 N N . ASN A 1 491 ? 76.578 113.894 94.555 1.00 49.50 491 ASN A N 1
ATOM 3614 C CA . ASN A 1 491 ? 76.842 113.527 95.941 1.00 49.50 491 ASN A CA 1
ATOM 3615 C C . ASN A 1 491 ? 77.337 114.729 96.732 1.00 49.50 491 ASN A C 1
ATOM 3616 O O . ASN A 1 491 ? 76.760 115.080 97.768 1.00 49.50 491 ASN A O 1
ATOM 3621 N N . ILE A 1 492 ? 78.366 115.409 96.218 1.00 55.32 492 ILE A N 1
ATOM 3622 C CA . ILE A 1 492 ? 78.938 116.547 96.939 1.00 55.32 492 ILE A CA 1
ATOM 3623 C C . ILE A 1 492 ? 77.910 117.666 97.096 1.00 55.32 492 ILE A C 1
ATOM 3624 O O . ILE A 1 492 ? 77.675 118.166 98.206 1.00 55.32 492 ILE A O 1
ATOM 3629 N N . CYS A 1 493 ? 77.264 118.056 95.994 1.00 59.71 493 CYS A N 1
ATOM 3630 C CA . CYS A 1 493 ? 76.365 119.206 96.012 1.00 59.71 493 CYS A CA 1
ATOM 3631 C C . CYS A 1 493 ? 75.146 118.954 96.888 1.00 59.71 493 CYS A C 1
ATOM 3632 O O . CYS A 1 493 ? 74.770 119.812 97.691 1.00 59.71 493 CYS A O 1
ATOM 3635 N N . ILE A 1 494 ? 74.520 117.782 96.761 1.00 58.99 494 ILE A N 1
ATOM 3636 C CA . ILE A 1 494 ? 73.335 117.488 97.556 1.00 58.99 494 ILE A CA 1
ATOM 3637 C C . ILE A 1 494 ? 73.701 117.309 99.026 1.00 58.99 494 ILE A C 1
ATOM 3638 O O . ILE A 1 494 ? 72.941 117.714 99.910 1.00 58.99 494 ILE A O 1
ATOM 3643 N N . SER A 1 495 ? 74.874 116.731 99.319 1.00 60.67 495 SER A N 1
ATOM 3644 C CA . SER A 1 495 ? 75.299 116.607 100.711 1.00 60.67 495 SER A CA 1
ATOM 3645 C C . SER A 1 495 ? 75.464 117.974 101.364 1.00 60.67 495 SER A C 1
ATOM 3646 O O . SER A 1 495 ? 74.923 118.225 102.449 1.00 60.67 495 SER A O 1
ATOM 3649 N N . TYR A 1 496 ? 76.197 118.880 100.709 1.00 69.22 496 TYR A N 1
ATOM 3650 C CA . TYR A 1 496 ? 76.388 120.200 101.307 1.00 69.22 496 TYR A CA 1
ATOM 3651 C C . TYR A 1 496 ? 75.106 121.024 101.309 1.00 69.22 496 TYR A C 1
ATOM 3652 O O . TYR A 1 496 ? 74.882 121.802 102.242 1.00 69.22 496 TYR A O 1
ATOM 3661 N N . LEU A 1 497 ? 74.238 120.850 100.309 1.00 73.74 497 LEU A N 1
ATOM 3662 C CA . LEU A 1 497 ? 72.962 121.557 100.314 1.00 73.74 497 LEU A CA 1
ATOM 3663 C C . LEU A 1 497 ? 72.067 121.081 101.450 1.00 73.74 497 LEU A C 1
ATOM 3664 O O . LEU A 1 497 ? 71.430 121.897 102.123 1.00 73.74 497 LEU A O 1
ATOM 3669 N N . ALA A 1 498 ? 72.005 119.766 101.680 1.00 76.86 498 ALA A N 1
ATOM 3670 C CA . ALA A 1 498 ? 71.212 119.238 102.784 1.00 76.86 498 ALA A CA 1
ATOM 3671 C C . ALA A 1 498 ? 71.772 119.685 104.125 1.00 76.86 498 ALA A C 1
ATOM 3672 O O . ALA A 1 498 ? 71.010 120.033 105.037 1.00 76.86 498 ALA A O 1
ATOM 3674 N N . LYS A 1 499 ? 73.103 119.691 104.260 1.00 81.28 499 LYS A N 1
ATOM 3675 C CA . LYS A 1 499 ? 73.710 120.182 105.493 1.00 81.28 499 LYS A CA 1
ATOM 3676 C C . LYS A 1 499 ? 73.369 121.647 105.730 1.00 81.28 499 LYS A C 1
ATOM 3677 O O . LYS A 1 499 ? 73.016 122.031 106.850 1.00 81.28 499 LYS A O 1
ATOM 3683 N N . TYR A 1 500 ? 73.446 122.475 104.682 1.00 88.41 500 TYR A N 1
ATOM 3684 C CA . TYR A 1 500 ? 73.116 123.890 104.829 1.00 88.41 500 TYR A CA 1
ATOM 3685 C C . TYR A 1 500 ? 71.645 124.089 105.173 1.00 88.41 500 TYR A C 1
ATOM 3686 O O . TYR A 1 500 ? 71.308 124.921 106.022 1.00 88.41 500 TYR A O 1
ATOM 3695 N N . LEU A 1 501 ? 70.756 123.334 104.523 1.00 89.99 501 LEU A N 1
ATOM 3696 C CA . LEU A 1 501 ? 69.326 123.496 104.759 1.00 89.99 501 LEU A CA 1
ATOM 3697 C C . LEU A 1 501 ? 68.941 123.073 106.169 1.00 89.99 501 LEU A C 1
ATOM 3698 O O . LEU A 1 501 ? 68.088 123.708 106.800 1.00 89.99 501 LEU A O 1
ATOM 3703 N N . PHE A 1 502 ? 69.548 122.002 106.682 1.00 92.17 502 PHE A N 1
ATOM 3704 C CA . PHE A 1 502 ? 69.222 121.586 108.041 1.00 92.17 502 PHE A CA 1
ATOM 3705 C C . PHE A 1 502 ? 69.904 122.453 109.095 1.00 92.17 502 PHE A C 1
ATOM 3706 O O . PHE A 1 502 ? 69.335 122.663 110.171 1.00 92.17 502 PHE A O 1
ATOM 3714 N N . GLU A 1 503 ? 71.107 122.964 108.817 1.00 93.80 503 GLU A N 1
ATOM 3715 C CA . GLU A 1 503 ? 71.800 123.790 109.801 1.00 93.80 503 GLU A CA 1
ATOM 3716 C C . GLU A 1 503 ? 71.193 125.185 109.890 1.00 93.80 503 GLU A C 1
ATOM 3717 O O . GLU A 1 503 ? 71.041 125.732 110.989 1.00 93.80 503 GLU A O 1
ATOM 3723 N N . SER A 1 504 ? 70.844 125.780 108.747 1.00 96.71 504 SER A N 1
ATOM 3724 C CA . SER A 1 504 ? 70.314 127.138 108.742 1.00 96.71 504 SER A CA 1
ATOM 3725 C C . SER A 1 504 ? 68.877 127.206 109.238 1.00 96.71 504 SER A C 1
ATOM 3726 O O . SER A 1 504 ? 68.416 128.289 109.611 1.00 96.71 504 SER A O 1
ATOM 3729 N N . GLY A 1 505 ? 68.164 126.085 109.251 1.00 96.76 505 GLY A N 1
ATOM 3730 C CA . GLY A 1 505 ? 66.785 126.070 109.684 1.00 96.76 505 GLY A CA 1
ATOM 3731 C C . GLY A 1 505 ? 65.764 126.302 108.595 1.00 96.76 505 GLY A C 1
ATOM 3732 O O . GLY A 1 505 ? 64.578 126.458 108.909 1.00 96.76 505 GLY A O 1
ATOM 3733 N N . THR A 1 506 ? 66.183 126.342 107.328 1.00 97.71 506 THR A N 1
ATOM 3734 C CA . THR A 1 506 ? 65.229 126.482 106.233 1.00 97.71 506 THR A CA 1
ATOM 3735 C C . THR A 1 506 ? 64.328 125.258 106.138 1.00 97.71 506 THR A C 1
ATOM 3736 O O . THR A 1 506 ? 63.098 125.380 106.094 1.00 97.71 506 THR A O 1
ATOM 3740 N N . LEU A 1 507 ? 64.923 124.066 106.114 1.00 99.68 507 LEU A N 1
ATOM 3741 C CA . LEU A 1 507 ? 64.164 122.824 106.192 1.00 99.68 507 LEU A CA 1
ATOM 3742 C C . LEU A 1 507 ? 63.954 122.450 107.653 1.00 99.68 507 LEU A C 1
ATOM 3743 O O . LEU A 1 507 ? 64.905 122.517 108.441 1.00 99.68 507 LEU A O 1
ATOM 3748 N N . PRO A 1 508 ? 62.740 122.087 108.055 1.00 101.52 508 PRO A N 1
ATOM 3749 C CA . PRO A 1 508 ? 62.493 121.724 109.456 1.00 101.52 508 PRO A CA 1
ATOM 3750 C C . PRO A 1 508 ? 63.247 120.462 109.834 1.00 101.52 508 PRO A C 1
ATOM 3751 O O . PRO A 1 508 ? 63.416 119.557 109.003 1.00 101.52 508 PRO A O 1
ATOM 3755 N N . PRO A 1 509 ? 63.729 120.372 111.079 1.00 102.09 509 PRO A N 1
ATOM 3756 C CA . PRO A 1 509 ? 64.482 119.176 111.496 1.00 102.09 509 PRO A CA 1
ATOM 3757 C C . PRO A 1 509 ? 63.662 117.897 111.514 1.00 102.09 509 PRO A C 1
ATOM 3758 O O . PRO A 1 509 ? 64.251 116.810 111.494 1.00 102.09 509 PRO A O 1
ATOM 3762 N N . LYS A 1 510 ? 62.330 117.987 111.554 1.00 101.23 510 LYS A N 1
ATOM 3763 C CA . LYS A 1 510 ? 61.498 116.790 111.591 1.00 101.23 510 LYS A CA 1
ATOM 3764 C C . LYS A 1 510 ? 61.541 116.005 110.285 1.00 101.23 510 LYS A C 1
ATOM 3765 O O . LYS A 1 510 ? 61.196 114.819 110.279 1.00 101.23 510 LYS A O 1
ATOM 3771 N N . LEU A 1 511 ? 61.960 116.632 109.188 1.00 97.69 511 LEU A N 1
ATOM 3772 C CA . LEU A 1 511 ? 62.033 115.974 107.891 1.00 97.69 511 LEU A CA 1
ATOM 3773 C C . LEU A 1 511 ? 63.355 115.259 107.657 1.00 97.69 511 LEU A C 1
ATOM 3774 O O . LEU A 1 511 ? 63.573 114.736 106.560 1.00 97.69 511 LEU A O 1
ATOM 3779 N N . ASP A 1 512 ? 64.246 115.230 108.648 1.00 90.73 512 ASP A N 1
ATOM 3780 C CA . ASP A 1 512 ? 65.521 114.526 108.528 1.00 90.73 512 ASP A CA 1
ATOM 3781 C C . ASP A 1 512 ? 65.251 113.031 108.678 1.00 90.73 512 ASP A C 1
ATOM 3782 O O . ASP A 1 512 ? 65.396 112.440 109.750 1.00 90.73 512 ASP A O 1
ATOM 3787 N N . VAL A 1 513 ? 64.841 112.414 107.567 1.00 87.47 513 VAL A N 1
ATOM 3788 C CA . VAL A 1 513 ? 64.442 111.010 107.599 1.00 87.47 513 VAL A CA 1
ATOM 3789 C C . VAL A 1 513 ? 65.649 110.103 107.823 1.00 87.47 513 VAL A C 1
ATOM 3790 O O . VAL A 1 513 ? 65.554 109.087 108.521 1.00 87.47 513 VAL A O 1
ATOM 3794 N N . PHE A 1 514 ? 66.798 110.449 107.245 1.00 82.07 514 PHE A N 1
ATOM 3795 C CA . PHE A 1 514 ? 67.994 109.629 107.367 1.00 82.07 514 PHE A CA 1
ATOM 3796 C C . PHE A 1 514 ? 68.833 109.968 108.591 1.00 82.07 514 PHE A C 1
ATOM 3797 O O . PHE A 1 514 ? 69.767 109.220 108.900 1.00 82.07 514 PHE A O 1
ATOM 3805 N N . ASP A 1 515 ? 68.523 111.073 109.278 1.00 90.72 515 ASP A N 1
ATOM 3806 C CA . ASP A 1 515 ? 69.247 111.533 110.468 1.00 90.72 515 ASP A CA 1
ATOM 3807 C C . ASP A 1 515 ? 70.740 111.708 110.200 1.00 90.72 515 ASP A C 1
ATOM 3808 O O . ASP A 1 515 ? 71.570 111.490 111.085 1.00 90.72 515 ASP A O 1
ATOM 3813 N N . ALA A 1 516 ? 71.089 112.104 108.974 1.00 87.87 516 ALA A N 1
ATOM 3814 C CA . ALA A 1 516 ? 72.496 112.251 108.618 1.00 87.87 516 ALA A CA 1
ATOM 3815 C C . ALA A 1 516 ? 73.095 113.515 109.224 1.00 87.87 516 ALA A C 1
ATOM 3816 O O . ALA A 1 516 ? 74.243 113.505 109.682 1.00 87.87 516 ALA A O 1
ATOM 3818 N N . VAL A 1 517 ? 72.343 114.610 109.228 1.00 89.87 517 VAL A N 1
ATOM 3819 C CA . VAL A 1 517 ? 72.800 115.849 109.848 1.00 89.87 517 VAL A CA 1
ATOM 3820 C C . VAL A 1 517 ? 71.710 116.422 110.745 1.00 89.87 517 VAL A C 1
ATOM 3821 O O . VAL A 1 517 ? 71.683 116.163 111.948 1.00 89.87 517 VAL A O 1
#

Sequence (496 aa):
AFHVEGLIAIIVFYLLILLVGIWAAWRTRDIGLLVGGFTMTATWVGGGYINGTAEAVYVPGYGLAWAQAPIGYSLSLILGGLFFAKPMRSKGYVTMLDPFQQIYGKRMGGLLFIPALMGEMFWAAAIFSALGATISVIIDVDMHISVIISALIATLYTLVGGLYSVAYTDVVQLFCIFVGLWISVPFALSHPAVADIGFTAVHAKYQKPWLGTVDSSEVYSWLDSFLLLMLGGIPWQAYFQRVLSSSSATYAQVLSFLAAFGCLVMAIPAILIGAIGASTDWNQTAYGLPDPKTTEEADMILPIVLQYLCPVYISFFGLGAVSAAVMSSADSSILSASSMFARNIYQLSFRSDKEIVWVMRITVFVFGASATAMALLTKTVYGLWYLSSDLVYIVIFPQLLCVLFVKGTNTYGAVAGYVSGLFLRITGGEPYLYLQPLIFYPGYYPDDNGIYNQKFPFKTLAMVTSFLTNICISYLAKYLFESGTLPPKLDVFDAV